Protein AF-A0A4C1XJ12-F1 (afdb_monomer)

Organism: Eumeta variegata (NCBI:txid151549)

Radius of gyration: 29.03 Å; Cα contacts (8 Å, |Δi|>4): 229; chains: 1; bounding box: 66×70×77 Å

Secondary structure (DSSP, 8-state):
-----S--S-SSS-PPPS---SHHHHHHHHHHHHHHHHHHHHHH-----------PPPHHHHHHHHHHHHHHHHHHHS--HHHHHHHHHHHHHHHHHHHHHHHHHHHHHHHH--S-HHHHHHHHHHHHSS---PPPPPB-TTSPBP-SHHHHHHHHHHHHHHHHSS---SS----EEEEE---TT--TT-GGGEEEEE---HHHHHHHHHHHHHHHHHHHHTT-S-TT--TT-TT--HHHHHHHHHHHHHHHHHTTPPP-------TTTTSS-TTS-GGG------SPPPPP-SEEEETTEEEETTS--HHHHHHHHHHHHHHHHHHHHHHSTT----HHHHHHHIIIIIIHHHHTTTTGGGGS-HHHHHHHHHHHHHHHHHHHT--TTS-HHHHHHHTT--

InterPro domains:
  IPR000477 Reverse transcriptase domain [PF00078] (184-272)
  IPR052560 RNA-directed DNA polymerase, mobile element [PTHR36688] (193-272)

Nearest PDB structures (foldseek):
  8uw3-assembly1_A  TM=4.484E-01  e=1.052E-01  Homo sapiens

Solvent-accessible surface area (backbone atoms only — not comparable to full-atom values): 24820 Å² total; per-residue (Å²): 138,81,79,80,91,61,78,70,98,74,80,84,89,77,82,77,70,94,71,78,89,50,72,68,52,50,53,49,50,52,49,53,52,50,52,50,50,52,52,52,46,65,73,66,57,73,83,73,75,92,66,86,66,81,83,72,79,55,68,70,58,52,49,42,50,52,52,30,52,51,34,47,54,50,25,70,78,42,88,43,72,69,38,52,51,52,30,52,52,35,52,50,51,44,52,52,51,55,48,48,55,51,29,49,56,52,37,54,55,60,66,71,51,60,92,54,68,67,64,58,48,50,54,52,47,58,58,70,43,98,59,88,73,77,75,76,68,57,60,38,98,84,72,46,71,43,85,50,75,64,50,44,49,50,48,50,47,56,54,47,49,62,66,65,68,56,79,81,71,97,65,90,84,62,65,61,49,80,40,72,60,98,62,92,88,64,69,88,88,46,77,89,51,52,40,74,40,67,70,68,52,77,66,50,51,50,52,53,53,55,53,50,50,57,52,47,53,53,39,63,74,69,60,76,61,62,92,84,62,48,80,96,38,86,101,46,52,68,44,58,56,54,26,54,55,51,52,53,49,50,51,29,56,76,71,72,48,88,82,84,86,84,87,86,81,69,85,59,74,88,78,61,73,87,83,64,55,83,83,72,70,65,82,67,68,77,89,54,82,78,84,87,70,62,63,48,75,56,89,90,41,42,48,37,81,79,48,53,34,61,71,35,51,51,52,45,48,53,53,41,52,50,41,44,65,68,42,38,55,60,39,35,68,89,29,89,55,53,64,68,59,46,49,51,54,40,49,69,61,44,45,51,59,65,55,58,52,47,75,48,46,75,68,35,49,66,76,64,54,47,59,55,51,51,53,51,51,55,46,53,35,37,59,67,62,52,58,88,86,58,55,65,71,54,54,40,55,79,68,61,67,122

pLDDT: mean 72.72, std 16.87, range [24.06, 94.88]

Sequence (402 aa):
MIRKIVPPLCDHGNSIPEDINTTDEIDSVIGILTNHVKKVVAKNVLKVPASSKHRKLPADVLELVRAKNAALRRASAYPRVLYRSRVQALQHQVRIRIQEVRNENWSDLMEEITPTHKAFWKVTKTLKSEGYVPIPPLKKPNNTTAIDDAEIAECIADNIETQCSHACPAASHFTHTPYRGRGIHKPRDLLAGYRPISLLSGLGKLYEKILKSHLSDHLFGKGHIINQQLGFRPAHSYPQEALRLVEYIAEGFKTKQKTVAIFFDVTKAFDRDSTLSPLLYSARTNNSEIPQQFKYKYLKVTLDRNLHFKDHIERVRKTVLFYRGRSGAMLHRKSKLSLHKKRTIYQMCIRCAITYASPVFAHAVPKALNSLQVIQNKFCRLVTDAHWCVRNSVLHRDLEYR

Mean predicted aligned error: 16.68 Å

Structure (mmCIF, N/CA/C/O backbone):
data_AF-A0A4C1XJ12-F1
#
_entry.id   AF-A0A4C1XJ12-F1
#
loop_
_atom_site.group_PDB
_atom_site.id
_atom_site.type_symbol
_atom_site.label_atom_id
_atom_site.label_alt_id
_atom_site.label_comp_id
_atom_site.label_asym_id
_atom_site.label_entity_id
_atom_site.label_seq_id
_atom_site.pdbx_PDB_ins_code
_atom_site.Cartn_x
_atom_site.Cartn_y
_atom_site.Cartn_z
_atom_site.occupancy
_atom_site.B_iso_or_equiv
_atom_site.auth_seq_id
_atom_site.auth_comp_id
_atom_site.auth_asym_id
_atom_site.auth_atom_id
_atom_site.pdbx_PDB_model_num
ATOM 1 N N . MET A 1 1 ? -6.719 -25.909 5.444 1.00 29.41 1 MET A N 1
ATOM 2 C CA . MET A 1 1 ? -5.995 -27.191 5.581 1.00 29.41 1 MET A CA 1
ATOM 3 C C . MET A 1 1 ? -4.490 -26.909 5.669 1.00 29.41 1 MET A C 1
ATOM 5 O O . MET A 1 1 ? -3.778 -26.978 4.678 1.00 29.41 1 MET A O 1
ATOM 9 N N . ILE A 1 2 ? -4.007 -26.458 6.832 1.00 25.69 2 ILE A N 1
ATOM 10 C CA . ILE A 1 2 ? -2.579 -26.170 7.053 1.00 25.69 2 ILE A CA 1
ATOM 11 C C . ILE A 1 2 ? -1.972 -27.457 7.606 1.00 25.69 2 ILE A C 1
ATOM 13 O O . ILE A 1 2 ? -2.242 -27.819 8.748 1.00 25.69 2 ILE A O 1
ATOM 17 N N . ARG A 1 3 ? -1.225 -28.189 6.772 1.00 24.06 3 ARG A N 1
ATOM 18 C CA . ARG A 1 3 ? -0.485 -29.378 7.211 1.00 24.06 3 ARG A CA 1
ATOM 19 C C . ARG A 1 3 ? 0.461 -28.968 8.347 1.00 24.06 3 ARG A C 1
ATOM 21 O O . ARG A 1 3 ? 1.191 -27.988 8.208 1.00 24.06 3 ARG A O 1
ATOM 28 N N . LYS A 1 4 ? 0.409 -29.696 9.468 1.00 28.23 4 LYS A N 1
ATOM 29 C CA . LYS A 1 4 ? 1.355 -29.615 10.591 1.00 28.23 4 LYS A CA 1
ATOM 30 C C . LYS A 1 4 ? 2.788 -29.680 10.032 1.00 28.23 4 LYS A C 1
ATOM 32 O O . LYS A 1 4 ? 3.218 -30.738 9.598 1.00 28.23 4 LYS A O 1
ATOM 37 N N . ILE A 1 5 ? 3.520 -28.562 10.022 1.00 31.28 5 ILE A N 1
ATOM 38 C CA . ILE A 1 5 ? 4.980 -28.538 9.789 1.00 31.28 5 ILE A CA 1
ATOM 39 C C . ILE A 1 5 ? 5.673 -28.501 11.154 1.00 31.28 5 ILE A C 1
ATOM 41 O O . ILE A 1 5 ? 6.448 -27.605 11.469 1.00 31.28 5 ILE A O 1
ATOM 45 N N . VAL A 1 6 ? 5.310 -29.445 12.010 1.00 34.72 6 VAL A N 1
ATOM 46 C CA . VAL A 1 6 ? 6.133 -29.829 13.150 1.00 34.72 6 VAL A CA 1
ATOM 47 C C . VAL A 1 6 ? 6.240 -31.337 12.986 1.00 34.72 6 VAL A C 1
ATOM 49 O O . VAL A 1 6 ? 5.219 -32.005 13.160 1.00 34.72 6 VAL A O 1
ATOM 52 N N . PRO A 1 7 ? 7.383 -31.876 12.522 1.00 36.22 7 PRO A N 1
ATOM 53 C CA . PRO A 1 7 ? 7.587 -33.307 12.644 1.00 36.22 7 PRO A CA 1
ATOM 54 C C . PRO A 1 7 ? 7.455 -33.652 14.134 1.00 36.22 7 PRO A C 1
ATOM 56 O O . PRO A 1 7 ? 7.930 -32.868 14.965 1.00 36.22 7 PRO A O 1
ATOM 59 N N . PRO A 1 8 ? 6.758 -34.741 14.497 1.00 40.03 8 PRO A N 1
ATOM 60 C CA . PRO A 1 8 ? 6.770 -35.209 15.874 1.00 40.03 8 PRO A CA 1
ATOM 61 C C . PRO A 1 8 ? 8.229 -35.367 16.318 1.00 40.03 8 PRO A C 1
ATOM 63 O O . PRO A 1 8 ? 9.088 -35.766 15.533 1.00 40.03 8 PRO A O 1
ATOM 66 N N . LEU A 1 9 ? 8.518 -35.024 17.575 1.00 45.34 9 LEU A N 1
ATOM 67 C CA . LEU A 1 9 ? 9.852 -35.168 18.173 1.00 45.34 9 LEU A CA 1
ATOM 68 C C . LEU A 1 9 ? 10.360 -36.625 18.169 1.00 45.34 9 LEU A C 1
ATOM 70 O O . LEU A 1 9 ? 11.531 -36.853 18.452 1.00 45.34 9 LEU A O 1
ATOM 74 N N . CYS A 1 10 ? 9.514 -37.587 17.795 1.00 44.03 10 CYS A N 1
ATOM 75 C CA . CYS A 1 10 ? 9.788 -39.011 17.861 1.00 44.03 10 CYS A CA 1
ATOM 76 C C . CYS A 1 10 ? 9.482 -39.689 16.517 1.00 44.03 10 CYS A C 1
ATOM 78 O O . CYS A 1 10 ? 8.490 -40.400 16.398 1.00 44.03 10 CYS A O 1
ATOM 80 N N . ASP A 1 11 ? 10.342 -39.492 15.517 1.00 41.62 11 ASP A N 1
ATOM 81 C CA . ASP A 1 11 ? 10.474 -40.465 14.429 1.00 41.62 11 ASP A CA 1
ATOM 82 C C . ASP A 1 11 ? 11.727 -41.308 14.714 1.00 41.62 11 ASP A C 1
ATOM 84 O O . ASP A 1 11 ? 12.856 -40.886 14.465 1.00 41.62 11 ASP A O 1
ATOM 88 N N . HIS A 1 12 ? 11.462 -42.492 15.274 1.00 42.06 12 HIS A N 1
ATOM 89 C CA . HIS A 1 12 ? 12.326 -43.672 15.398 1.00 42.06 12 HIS A CA 1
ATOM 90 C C . HIS A 1 12 ? 13.569 -43.565 16.308 1.00 42.06 12 HIS A C 1
ATOM 92 O O . HIS A 1 12 ? 14.636 -43.125 15.889 1.00 42.06 12 HIS A O 1
ATOM 98 N N . GLY A 1 13 ? 13.447 -44.099 17.534 1.00 44.94 13 GLY A N 1
ATOM 99 C CA . GLY A 1 13 ? 14.557 -44.787 18.213 1.00 44.94 13 GLY A CA 1
ATOM 100 C C . GLY A 1 13 ? 14.875 -44.385 19.653 1.00 44.94 13 GLY A C 1
ATOM 101 O O . GLY A 1 13 ? 15.270 -45.254 20.417 1.00 44.94 13 GLY A O 1
ATOM 102 N N . ASN A 1 14 ? 14.674 -43.126 20.055 1.00 48.03 14 ASN A N 1
ATOM 103 C CA . ASN A 1 14 ? 15.129 -42.659 21.372 1.00 48.03 14 ASN A CA 1
ATOM 104 C C . ASN A 1 14 ? 13.951 -42.123 22.194 1.00 48.03 14 ASN A C 1
ATOM 106 O O . ASN A 1 14 ? 13.512 -40.989 22.002 1.00 48.03 14 ASN A O 1
ATOM 110 N N . SER A 1 15 ? 13.425 -42.959 23.089 1.00 54.31 15 SER A N 1
ATOM 111 C CA . SER A 1 15 ? 12.464 -42.574 24.123 1.00 54.31 15 SER A CA 1
ATOM 112 C C . SER A 1 15 ? 13.117 -41.584 25.089 1.00 54.31 15 SER A C 1
ATOM 114 O O . SER A 1 15 ? 14.119 -41.912 25.722 1.00 54.31 15 SER A O 1
ATOM 116 N N . ILE A 1 16 ? 12.561 -40.376 25.194 1.00 57.34 16 ILE A N 1
ATOM 117 C CA . ILE A 1 16 ? 12.863 -39.469 26.306 1.00 57.34 16 ILE A CA 1
ATOM 118 C C . ILE A 1 16 ? 12.255 -40.121 27.561 1.00 57.34 16 ILE A C 1
ATOM 120 O O . ILE A 1 16 ? 11.071 -40.462 27.504 1.00 57.34 16 ILE A O 1
ATOM 124 N N . PRO A 1 17 ? 13.019 -40.344 28.643 1.00 58.31 17 PRO A N 1
ATOM 125 C CA . PRO A 1 17 ? 12.471 -40.866 29.895 1.00 58.31 17 PRO A CA 1
ATOM 126 C C . PRO A 1 17 ? 11.354 -39.951 30.422 1.00 58.31 17 PRO A C 1
ATOM 128 O O . PRO A 1 17 ? 11.497 -38.729 30.368 1.00 58.31 17 PRO A O 1
ATOM 131 N N . GLU A 1 18 ? 10.239 -40.522 30.892 1.00 57.59 18 GLU A N 1
ATOM 132 C CA . GLU A 1 18 ? 9.111 -39.747 31.448 1.00 57.59 18 GLU A CA 1
ATOM 133 C C . GLU A 1 18 ? 9.479 -39.051 32.768 1.00 57.59 18 GLU A C 1
ATOM 135 O O . GLU A 1 18 ? 8.991 -37.951 33.023 1.00 57.59 18 GLU A O 1
ATOM 140 N N . ASP A 1 19 ? 10.415 -39.632 33.524 1.00 58.88 19 ASP A N 1
ATOM 141 C CA . ASP A 1 19 ? 10.997 -39.062 34.736 1.00 58.88 19 ASP A CA 1
ATOM 142 C C . ASP A 1 19 ? 12.508 -38.882 34.553 1.00 58.88 19 ASP A C 1
ATOM 144 O O . ASP A 1 19 ? 13.217 -39.819 34.190 1.00 58.88 19 ASP A O 1
ATOM 148 N N . ILE A 1 20 ? 12.999 -37.664 34.796 1.00 66.25 20 ILE A N 1
ATOM 149 C CA . ILE A 1 20 ? 14.421 -37.311 34.740 1.00 66.25 20 ILE A CA 1
ATOM 150 C C . ILE A 1 20 ? 14.857 -37.025 36.174 1.00 66.25 20 ILE A C 1
ATOM 152 O O . ILE A 1 20 ? 14.588 -35.944 36.699 1.00 66.25 20 ILE A O 1
ATOM 156 N N . ASN A 1 21 ? 15.498 -38.000 36.816 1.00 74.12 21 ASN A N 1
ATOM 157 C CA . ASN A 1 21 ? 15.845 -37.920 38.241 1.00 74.12 21 ASN A CA 1
ATOM 158 C C . ASN A 1 21 ? 17.355 -37.824 38.484 1.00 74.12 21 ASN A C 1
ATOM 160 O O . ASN A 1 21 ? 17.780 -37.591 39.615 1.00 74.12 21 ASN A O 1
ATOM 164 N N . THR A 1 22 ? 18.169 -37.977 37.437 1.00 79.25 22 THR A N 1
ATOM 165 C CA . THR A 1 22 ? 19.632 -37.937 37.533 1.00 79.25 22 THR A CA 1
ATOM 166 C C . THR A 1 22 ? 20.246 -36.909 36.587 1.00 79.25 22 THR A C 1
ATOM 168 O O . THR A 1 22 ? 19.724 -36.619 35.510 1.00 79.25 22 THR A O 1
ATOM 171 N N . THR A 1 23 ? 21.383 -36.342 36.992 1.00 77.00 23 THR A N 1
ATOM 172 C CA . THR A 1 23 ? 22.115 -35.337 36.206 1.00 77.00 23 THR A CA 1
ATOM 173 C C . THR A 1 23 ? 22.561 -35.887 34.846 1.00 77.00 23 THR A C 1
ATOM 175 O O . THR A 1 23 ? 22.497 -35.177 33.846 1.00 77.00 23 THR A O 1
ATOM 178 N N . ASP A 1 24 ? 22.906 -37.175 34.779 1.00 74.50 24 ASP A N 1
ATOM 179 C CA . ASP A 1 24 ? 23.343 -37.839 33.545 1.00 74.50 24 ASP A CA 1
ATOM 180 C C . ASP A 1 24 ? 22.205 -37.974 32.513 1.00 74.50 24 ASP A C 1
ATOM 182 O O . ASP A 1 24 ? 22.418 -37.848 31.302 1.00 74.50 24 ASP A O 1
ATOM 186 N N . GLU A 1 25 ? 20.967 -38.174 32.973 1.00 72.31 25 GLU A N 1
ATOM 187 C CA . GLU A 1 25 ? 19.778 -38.194 32.113 1.00 72.31 25 GLU A CA 1
ATOM 188 C C . GLU A 1 25 ? 19.463 -36.801 31.558 1.00 72.31 25 GLU A C 1
ATOM 190 O O . GLU A 1 25 ? 19.097 -36.676 30.386 1.00 72.31 25 GLU A O 1
ATOM 195 N N . ILE A 1 26 ? 19.664 -35.746 32.360 1.00 74.06 26 ILE A N 1
ATOM 196 C CA . ILE A 1 26 ? 19.527 -34.353 31.911 1.00 74.06 26 ILE A CA 1
ATOM 197 C C . ILE A 1 26 ? 20.513 -34.077 30.773 1.00 74.06 26 ILE A C 1
ATOM 199 O O . ILE A 1 26 ? 20.105 -33.599 29.710 1.00 74.06 26 ILE A O 1
ATOM 203 N N . ASP A 1 27 ? 21.787 -34.424 30.954 1.00 77.25 27 ASP A N 1
ATOM 204 C CA . ASP A 1 27 ? 22.826 -34.194 29.947 1.00 77.25 27 ASP A CA 1
ATOM 205 C C . ASP A 1 27 ? 22.584 -35.011 28.668 1.00 77.25 27 ASP A C 1
ATOM 207 O O . ASP A 1 27 ? 22.754 -34.501 27.553 1.00 77.25 27 ASP A O 1
ATOM 211 N N . SER A 1 28 ? 22.081 -36.242 28.801 1.00 78.19 28 SER A N 1
ATOM 212 C CA . SER A 1 28 ? 21.666 -37.080 27.670 1.00 78.19 28 SER A CA 1
ATOM 213 C C . SER A 1 28 ? 20.516 -36.449 26.873 1.00 78.19 28 SER A C 1
ATOM 215 O O . SER A 1 28 ? 20.589 -36.326 25.643 1.00 78.19 28 SER A O 1
ATOM 217 N N . VAL A 1 29 ? 19.476 -35.955 27.554 1.00 78.31 29 VAL A N 1
ATOM 218 C CA . VAL A 1 29 ? 18.329 -35.286 26.916 1.00 78.31 29 VAL A CA 1
ATOM 219 C C . VAL A 1 29 ? 18.748 -33.966 26.262 1.00 78.31 29 VAL A C 1
ATOM 221 O O . VAL A 1 29 ? 18.334 -33.681 25.131 1.00 78.31 29 VAL A O 1
ATOM 224 N N . ILE A 1 30 ? 19.623 -33.184 26.905 1.00 75.75 30 ILE A N 1
ATOM 225 C CA . ILE A 1 30 ? 20.219 -31.973 26.320 1.00 75.75 30 ILE A CA 1
ATOM 226 C C . ILE A 1 30 ? 21.014 -32.328 25.058 1.00 75.75 30 ILE A C 1
ATOM 228 O O . ILE A 1 30 ? 20.897 -31.633 24.040 1.00 75.75 30 ILE A O 1
ATOM 232 N N . GLY A 1 31 ? 21.773 -33.424 25.075 1.00 76.56 31 GLY A N 1
ATOM 233 C CA . GLY A 1 31 ? 22.510 -33.931 23.920 1.00 76.56 31 GLY A CA 1
ATOM 234 C C . GLY A 1 31 ? 21.593 -34.293 22.748 1.00 76.56 31 GLY A C 1
ATOM 235 O O . GLY A 1 31 ? 21.813 -33.841 21.617 1.00 76.56 31 GLY A O 1
ATOM 236 N N . ILE A 1 32 ? 20.517 -35.041 23.014 1.00 78.12 32 ILE A N 1
ATOM 237 C CA . ILE A 1 32 ? 19.511 -35.430 22.012 1.00 78.12 32 ILE A CA 1
ATOM 238 C C . ILE A 1 32 ? 18.849 -34.190 21.402 1.00 78.12 32 ILE A C 1
ATOM 240 O O . ILE A 1 32 ? 18.789 -34.054 20.173 1.00 78.12 32 ILE A O 1
ATOM 244 N N . LEU A 1 33 ? 18.409 -33.250 22.243 1.00 76.00 33 LEU A N 1
ATOM 245 C CA . LEU A 1 33 ? 17.796 -31.999 21.802 1.00 76.00 33 LEU A CA 1
ATOM 246 C C . LEU A 1 33 ? 18.766 -31.176 20.945 1.00 76.00 33 LEU A C 1
ATOM 248 O O . LEU A 1 33 ? 18.399 -30.704 19.866 1.00 76.00 33 LEU A O 1
ATOM 252 N N . THR A 1 34 ? 20.019 -31.046 21.380 1.00 74.81 34 THR A N 1
ATOM 253 C CA . THR A 1 34 ? 21.063 -30.296 20.669 1.00 74.81 34 THR A CA 1
ATOM 254 C C . THR A 1 34 ? 21.330 -30.888 19.287 1.00 74.81 34 THR A C 1
ATOM 256 O O . THR A 1 34 ? 21.394 -30.155 18.295 1.00 74.81 34 THR A O 1
ATOM 259 N N . ASN A 1 35 ? 21.428 -32.213 19.185 1.00 76.44 35 ASN A N 1
ATOM 260 C CA . ASN A 1 35 ? 21.644 -32.904 17.916 1.00 76.44 35 ASN A CA 1
ATOM 261 C C . ASN A 1 35 ? 20.439 -32.781 16.979 1.00 76.44 35 ASN A C 1
ATOM 263 O O . ASN A 1 35 ? 20.608 -32.547 15.777 1.00 76.44 35 ASN A O 1
ATOM 267 N N . HIS A 1 36 ? 19.221 -32.850 17.520 1.00 76.12 36 HIS A N 1
ATOM 268 C CA . HIS A 1 36 ? 18.008 -32.615 16.747 1.00 76.12 36 HIS A CA 1
ATOM 269 C C . HIS A 1 36 ? 17.969 -31.184 16.190 1.00 76.12 36 HIS A C 1
ATOM 271 O O . HIS A 1 36 ? 17.754 -30.990 14.991 1.00 76.12 36 HIS A O 1
ATOM 277 N N . VAL A 1 37 ? 18.261 -30.178 17.020 1.00 70.38 37 VAL A N 1
ATOM 278 C CA . VAL A 1 37 ? 18.330 -28.772 16.596 1.00 70.38 37 VAL A CA 1
ATOM 279 C C . VAL A 1 37 ? 19.391 -28.579 15.513 1.00 70.38 37 VAL A C 1
ATOM 281 O O . VAL A 1 37 ? 19.085 -27.987 14.478 1.00 70.38 37 VAL A O 1
ATOM 284 N N . LYS A 1 38 ? 20.601 -29.130 15.677 1.00 74.31 38 LYS A N 1
ATOM 285 C CA . LYS A 1 38 ? 21.663 -29.068 14.655 1.00 74.31 38 LYS A CA 1
ATOM 286 C C . LYS A 1 38 ? 21.210 -29.676 13.322 1.00 74.31 38 LYS A C 1
ATOM 288 O O . LYS A 1 38 ? 21.398 -29.057 12.274 1.00 74.31 38 LYS A O 1
ATOM 293 N N . LYS A 1 39 ? 20.544 -30.836 13.349 1.00 75.94 39 LYS A N 1
ATOM 294 C CA . LYS A 1 39 ? 20.009 -31.512 12.152 1.00 75.94 39 LYS A CA 1
ATOM 295 C C . LYS A 1 39 ? 18.913 -30.689 11.466 1.00 75.94 39 LYS A C 1
ATOM 297 O O . LYS A 1 39 ? 18.911 -30.552 10.242 1.00 75.94 39 LYS A O 1
ATOM 302 N N . VAL A 1 40 ? 17.999 -30.105 12.242 1.00 69.62 40 VAL A N 1
ATOM 30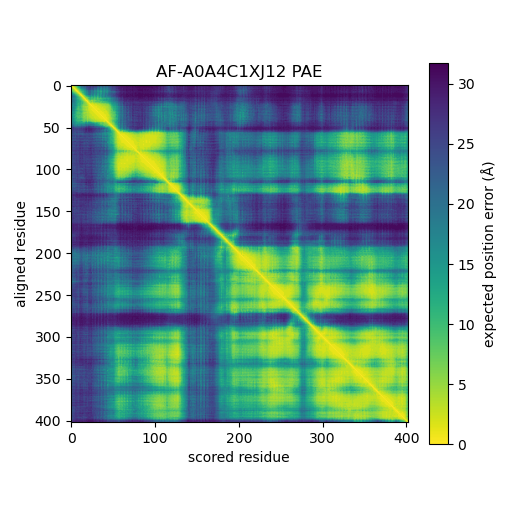3 C CA . VAL A 1 40 ? 16.929 -29.234 11.731 1.00 69.62 40 VAL A CA 1
ATOM 304 C C . VAL A 1 40 ? 17.507 -27.948 11.143 1.00 69.62 40 VAL A C 1
ATOM 306 O O . VAL A 1 40 ? 17.073 -27.537 10.068 1.00 69.62 40 VAL A O 1
ATOM 309 N N . VAL A 1 41 ? 18.499 -27.328 11.786 1.00 67.38 41 VAL A N 1
ATOM 310 C CA . VAL A 1 41 ? 19.188 -26.144 11.256 1.00 67.38 41 VAL A CA 1
ATOM 311 C C . VAL A 1 41 ? 19.878 -26.491 9.940 1.00 67.38 41 VAL A C 1
ATOM 313 O O . VAL A 1 41 ? 19.591 -25.845 8.940 1.00 67.38 41 VAL A O 1
ATOM 316 N N . ALA A 1 42 ? 20.673 -27.561 9.877 1.00 71.19 42 ALA A N 1
ATOM 317 C CA . ALA A 1 42 ? 21.340 -27.980 8.642 1.00 71.19 42 ALA A CA 1
ATOM 318 C C . ALA A 1 42 ? 20.354 -28.249 7.486 1.00 71.19 42 ALA A C 1
ATOM 320 O O . ALA A 1 42 ? 20.620 -27.870 6.347 1.00 71.19 42 ALA A O 1
ATOM 321 N N . LYS A 1 43 ? 19.183 -28.836 7.775 1.00 71.50 43 LYS A N 1
ATOM 322 C CA . LYS A 1 43 ? 18.126 -29.086 6.778 1.00 71.50 43 LYS A CA 1
ATOM 323 C C . LYS A 1 43 ? 17.404 -27.810 6.318 1.00 71.50 43 LYS A C 1
ATOM 325 O O . LYS A 1 43 ? 16.905 -27.767 5.197 1.00 71.50 43 LYS A O 1
ATOM 330 N N . ASN A 1 44 ? 17.310 -26.791 7.176 1.00 58.53 44 ASN A N 1
ATOM 331 C CA . ASN A 1 44 ? 16.549 -25.560 6.918 1.00 58.53 44 ASN A CA 1
ATOM 332 C C . ASN A 1 44 ? 17.417 -24.340 6.569 1.00 58.53 44 ASN A C 1
ATOM 334 O O . ASN A 1 44 ? 16.878 -23.298 6.184 1.00 58.53 44 ASN A O 1
ATOM 338 N N . VAL A 1 45 ? 18.743 -24.441 6.684 1.00 55.47 45 VAL A N 1
ATOM 339 C CA . VAL A 1 45 ? 19.673 -23.432 6.175 1.00 55.47 45 VAL A CA 1
ATOM 340 C C . VAL A 1 45 ? 19.603 -23.465 4.651 1.00 55.47 45 VAL A C 1
ATOM 342 O O . VAL A 1 45 ? 20.051 -24.396 3.987 1.00 55.47 45 VAL A O 1
ATOM 345 N N . LEU A 1 46 ? 18.999 -22.424 4.084 1.00 49.69 46 LEU A N 1
ATOM 346 C CA . LEU A 1 46 ? 19.002 -22.197 2.646 1.00 49.69 46 LEU A CA 1
ATOM 347 C C . LEU A 1 46 ? 20.450 -21.965 2.200 1.00 49.69 46 LEU A C 1
ATOM 349 O O . LEU A 1 46 ? 21.077 -21.010 2.659 1.00 49.69 46 LEU A O 1
ATOM 353 N N . LYS A 1 47 ? 20.959 -22.780 1.266 1.00 51.22 47 LYS A N 1
ATOM 354 C CA . LYS A 1 47 ? 22.141 -22.405 0.479 1.00 51.22 47 LYS A CA 1
ATOM 355 C C . LYS A 1 47 ? 21.791 -21.117 -0.259 1.00 51.22 47 LYS A C 1
ATOM 357 O O . LYS A 1 47 ? 21.000 -21.135 -1.200 1.00 51.22 47 LYS A O 1
ATOM 362 N N . VAL A 1 48 ? 22.318 -19.993 0.215 1.00 43.19 48 VAL A N 1
ATOM 363 C CA . VAL A 1 48 ? 22.202 -18.715 -0.483 1.00 43.19 48 VAL A CA 1
ATOM 364 C C . VAL A 1 48 ? 23.050 -18.852 -1.745 1.00 43.19 48 VAL A C 1
ATOM 366 O O . VAL A 1 48 ? 24.256 -19.066 -1.620 1.00 43.19 48 VAL A O 1
ATOM 369 N N . PRO A 1 49 ? 22.464 -18.782 -2.953 1.00 43.94 49 PRO A N 1
ATOM 370 C CA . PRO A 1 49 ? 23.261 -18.778 -4.165 1.00 43.94 49 PRO A CA 1
ATOM 371 C C . PRO A 1 49 ? 24.213 -17.592 -4.089 1.00 43.94 49 PRO A C 1
ATOM 373 O O . PRO A 1 49 ? 23.784 -16.469 -3.805 1.00 43.94 49 PRO A O 1
ATOM 376 N N . ALA A 1 50 ? 25.495 -17.836 -4.340 1.00 43.03 50 ALA A N 1
ATOM 377 C CA . ALA A 1 50 ? 26.487 -16.792 -4.527 1.00 43.03 50 ALA A CA 1
ATOM 378 C C . ALA A 1 50 ? 26.192 -16.046 -5.839 1.00 43.03 50 ALA A C 1
ATOM 380 O O . ALA A 1 50 ? 26.894 -16.181 -6.832 1.00 43.03 50 ALA A O 1
ATOM 381 N N . SER A 1 51 ? 25.114 -15.268 -5.864 1.00 41.50 51 SER A N 1
ATOM 382 C CA . SER A 1 51 ? 24.838 -14.298 -6.911 1.00 41.50 51 SER A CA 1
ATOM 383 C C . SER A 1 51 ? 24.705 -12.921 -6.271 1.00 41.50 51 SER A C 1
ATOM 385 O O . SER A 1 51 ? 23.646 -12.292 -6.283 1.00 41.50 51 SER A O 1
ATOM 387 N N . SER A 1 52 ? 25.811 -12.415 -5.723 1.00 45.00 52 SER A N 1
ATOM 388 C CA . SER A 1 52 ? 26.063 -10.996 -5.943 1.00 45.00 52 SER A CA 1
ATOM 389 C C . SER A 1 52 ? 26.308 -10.872 -7.449 1.00 45.00 52 SER A C 1
ATOM 391 O O . SER A 1 52 ? 27.042 -11.646 -8.057 1.00 45.00 52 SER A O 1
ATOM 393 N N . LYS A 1 53 ? 25.589 -10.016 -8.150 1.00 44.97 53 LYS A N 1
ATOM 394 C CA . LYS A 1 53 ? 26.100 -8.700 -8.516 1.00 44.97 53 LYS A CA 1
ATOM 395 C C . LYS A 1 53 ? 24.976 -8.037 -9.297 1.00 44.97 53 LYS A C 1
ATOM 397 O O . LYS A 1 53 ? 24.318 -8.690 -10.103 1.00 44.97 53 LYS A O 1
ATOM 402 N N . HIS A 1 54 ? 24.745 -6.757 -9.034 1.00 46.25 54 HIS A N 1
ATOM 403 C CA . HIS A 1 54 ? 23.882 -5.874 -9.815 1.00 46.25 54 HIS A CA 1
ATOM 404 C C . HIS A 1 54 ? 23.827 -6.297 -11.293 1.00 46.25 54 HIS A C 1
ATOM 406 O O . HIS A 1 54 ? 24.878 -6.354 -11.935 1.00 46.25 54 HIS A O 1
ATOM 412 N N . ARG A 1 55 ? 22.634 -6.624 -11.820 1.00 57.69 55 ARG A N 1
ATOM 413 C CA . ARG A 1 55 ? 22.462 -6.950 -13.248 1.00 57.69 55 ARG A CA 1
ATOM 414 C C . ARG A 1 55 ? 23.110 -5.819 -14.060 1.00 57.69 55 ARG A C 1
ATOM 416 O O . ARG A 1 55 ? 22.659 -4.674 -13.980 1.00 57.69 55 ARG A O 1
ATOM 423 N N . LYS A 1 56 ? 24.212 -6.117 -14.760 1.00 69.44 56 LYS A N 1
ATOM 424 C CA . LYS A 1 56 ? 24.917 -5.145 -15.607 1.00 69.44 56 LYS A CA 1
ATOM 425 C C . LYS A 1 56 ? 23.962 -4.690 -16.712 1.00 69.44 56 LYS A C 1
ATOM 427 O O . LYS A 1 56 ? 23.150 -5.481 -17.187 1.00 69.44 56 LYS A O 1
ATOM 432 N N . LEU A 1 57 ? 24.034 -3.413 -17.094 1.00 78.94 57 LEU A N 1
ATOM 433 C CA . LEU A 1 57 ? 23.238 -2.913 -18.214 1.00 78.94 57 LEU A CA 1
ATOM 434 C C . LEU A 1 57 ? 23.600 -3.697 -19.490 1.00 78.94 57 LEU A C 1
ATOM 436 O O . LEU A 1 57 ? 24.791 -3.914 -19.725 1.00 78.94 57 LEU A O 1
ATOM 440 N N . PRO A 1 58 ? 22.605 -4.094 -20.300 1.00 86.69 58 PRO A N 1
ATOM 441 C CA . PRO A 1 58 ? 22.831 -4.724 -21.597 1.00 86.69 58 PRO A CA 1
ATOM 442 C C . PRO A 1 58 ? 23.752 -3.902 -22.515 1.00 86.69 58 PRO A C 1
ATOM 444 O O . PRO A 1 58 ? 23.791 -2.669 -22.433 1.00 86.69 58 PRO A O 1
ATOM 447 N N . ALA A 1 59 ? 24.516 -4.590 -23.369 1.00 86.50 59 ALA A N 1
ATOM 448 C CA . ALA A 1 59 ? 25.542 -3.977 -24.218 1.00 86.50 59 ALA A CA 1
ATOM 449 C C . ALA A 1 59 ? 24.962 -2.929 -25.187 1.00 86.50 59 ALA A C 1
ATOM 451 O O . ALA A 1 59 ? 25.511 -1.837 -25.317 1.00 86.50 59 ALA A O 1
ATOM 452 N N . ASP A 1 60 ? 23.797 -3.210 -25.761 1.00 89.94 60 ASP A N 1
ATOM 453 C CA . ASP A 1 60 ? 23.023 -2.305 -26.616 1.00 89.94 60 ASP A CA 1
ATOM 454 C C . ASP A 1 60 ? 22.620 -1.000 -25.896 1.00 89.94 60 ASP A C 1
ATOM 456 O O . ASP A 1 60 ? 22.707 0.092 -26.462 1.00 89.94 60 ASP A O 1
ATOM 460 N N . VAL A 1 61 ? 22.246 -1.064 -24.611 1.00 89.31 61 VAL A N 1
ATOM 461 C CA . VAL A 1 61 ? 21.982 0.140 -23.802 1.00 89.31 61 VAL A CA 1
ATOM 462 C C . VAL A 1 61 ? 23.257 0.950 -23.597 1.00 89.31 61 VAL A C 1
ATOM 464 O O . VAL A 1 61 ? 23.221 2.181 -23.675 1.00 89.31 61 VAL A O 1
ATOM 467 N N . LEU A 1 62 ? 24.383 0.287 -23.326 1.00 89.00 62 LEU A N 1
ATOM 468 C CA . LEU A 1 62 ? 25.671 0.961 -23.149 1.00 89.00 62 LEU A CA 1
ATOM 469 C C . LEU A 1 62 ? 26.103 1.671 -24.437 1.00 89.00 62 LEU A C 1
ATOM 471 O O . LEU A 1 62 ? 26.566 2.812 -24.372 1.00 89.00 62 LEU A O 1
ATOM 475 N N . GLU A 1 63 ? 25.892 1.055 -25.598 1.00 92.31 63 GLU A N 1
ATOM 476 C CA . GLU A 1 63 ? 26.138 1.672 -26.903 1.00 92.31 63 GLU A CA 1
ATOM 477 C C . GLU A 1 63 ? 25.252 2.897 -27.146 1.00 92.31 63 GLU A C 1
ATOM 479 O O . GLU A 1 63 ? 25.766 3.968 -27.483 1.00 92.31 63 GLU A O 1
ATOM 484 N N . LEU A 1 64 ? 23.948 2.807 -26.870 1.00 92.44 64 LEU A N 1
ATOM 485 C CA . LEU A 1 64 ? 23.036 3.952 -26.968 1.00 92.44 64 LEU A CA 1
ATOM 486 C C . LEU A 1 64 ? 23.434 5.096 -26.022 1.00 92.44 64 LEU A C 1
ATOM 488 O O . LEU A 1 64 ? 23.371 6.272 -26.392 1.00 92.44 64 LEU A O 1
ATOM 492 N N . VAL A 1 65 ? 23.885 4.779 -24.804 1.00 90.31 65 VAL A N 1
ATOM 493 C CA . VAL A 1 65 ? 24.384 5.779 -23.848 1.00 90.31 65 VAL A CA 1
ATOM 494 C C . VAL A 1 65 ? 25.668 6.434 -24.360 1.00 90.31 65 VAL A C 1
ATOM 496 O O . VAL A 1 65 ? 25.789 7.660 -24.271 1.00 90.31 65 VAL A O 1
ATOM 499 N N . ARG A 1 66 ? 26.600 5.664 -24.937 1.00 92.69 66 ARG A N 1
ATOM 500 C CA . ARG A 1 66 ? 27.817 6.197 -25.574 1.00 92.69 66 ARG A CA 1
ATOM 501 C C . ARG A 1 66 ? 27.466 7.124 -26.740 1.00 92.69 66 ARG A C 1
ATOM 503 O O . ARG A 1 66 ? 27.972 8.246 -26.779 1.00 92.69 66 ARG A O 1
ATOM 510 N N . ALA A 1 67 ? 26.555 6.713 -27.623 1.00 91.94 67 ALA A N 1
ATOM 511 C CA . ALA A 1 67 ? 26.087 7.513 -28.754 1.00 91.94 67 ALA A CA 1
ATOM 512 C C . ALA A 1 67 ? 25.413 8.819 -28.299 1.00 91.94 67 ALA A C 1
ATOM 514 O O . ALA A 1 67 ? 25.725 9.898 -28.809 1.00 91.94 67 ALA A O 1
ATOM 515 N N . LYS A 1 68 ? 24.549 8.751 -27.278 1.00 94.88 68 LYS A N 1
ATOM 516 C CA . LYS A 1 68 ? 23.922 9.922 -26.644 1.00 94.88 68 LYS A CA 1
ATOM 517 C C . LYS A 1 68 ? 24.972 10.878 -26.067 1.00 94.88 68 LYS A C 1
ATOM 519 O O . LYS A 1 68 ? 24.889 12.082 -26.294 1.00 94.88 68 LYS A O 1
ATOM 524 N N . ASN A 1 69 ? 25.964 10.364 -25.341 1.00 90.94 69 ASN A N 1
ATOM 525 C CA . ASN A 1 69 ? 27.023 11.182 -24.744 1.00 90.94 69 ASN A CA 1
ATOM 526 C C . ASN A 1 69 ? 27.926 11.823 -25.815 1.00 90.94 69 ASN A C 1
ATOM 528 O O . ASN A 1 69 ? 28.315 12.980 -25.672 1.00 90.94 69 ASN A O 1
ATOM 532 N N . ALA A 1 70 ? 28.210 11.121 -26.916 1.00 92.50 70 ALA A N 1
ATOM 533 C CA . ALA A 1 70 ? 28.925 11.684 -28.062 1.00 92.50 70 ALA A CA 1
ATOM 534 C C . ALA A 1 70 ? 28.125 12.802 -28.755 1.00 92.50 70 ALA A C 1
ATOM 536 O O . ALA A 1 70 ? 28.686 13.842 -29.099 1.00 92.50 70 ALA A O 1
ATOM 537 N N . ALA A 1 71 ? 26.810 12.624 -28.913 1.00 90.69 71 ALA A N 1
ATOM 538 C CA . ALA A 1 71 ? 25.929 13.657 -29.453 1.00 90.69 71 ALA A CA 1
ATOM 539 C C . ALA A 1 71 ? 25.840 14.886 -28.534 1.00 90.69 71 ALA A C 1
ATOM 541 O O . ALA A 1 71 ? 25.852 16.006 -29.034 1.00 90.69 71 ALA A O 1
ATOM 542 N N . LEU A 1 72 ? 25.817 14.692 -27.208 1.00 89.88 72 LEU A N 1
ATOM 543 C CA . LEU A 1 72 ? 25.865 15.784 -26.228 1.00 89.88 72 LEU A CA 1
ATOM 544 C C . LEU A 1 72 ? 27.160 16.595 -26.342 1.00 89.88 72 LEU A C 1
ATOM 546 O O . LEU A 1 72 ? 27.097 17.819 -26.408 1.00 89.88 72 LEU A O 1
ATOM 550 N N . ARG A 1 73 ? 28.320 15.928 -26.450 1.00 91.69 73 ARG A N 1
ATOM 551 C CA . ARG A 1 73 ? 29.609 16.608 -26.675 1.00 91.69 73 ARG A CA 1
ATOM 552 C C . ARG A 1 73 ? 29.598 17.434 -27.962 1.00 91.69 73 ARG A C 1
ATOM 554 O O . ARG A 1 73 ? 29.999 18.591 -27.952 1.00 91.69 73 ARG A O 1
ATOM 561 N N . ARG A 1 74 ? 29.075 16.872 -29.056 1.00 88.25 74 ARG A N 1
ATOM 562 C CA . ARG A 1 74 ? 28.987 17.567 -30.350 1.00 88.25 74 ARG A CA 1
ATOM 563 C C . ARG A 1 74 ? 28.006 18.747 -30.325 1.00 88.25 74 ARG A C 1
ATOM 565 O O . ARG A 1 74 ? 28.307 19.778 -30.909 1.00 88.25 74 ARG A O 1
ATOM 57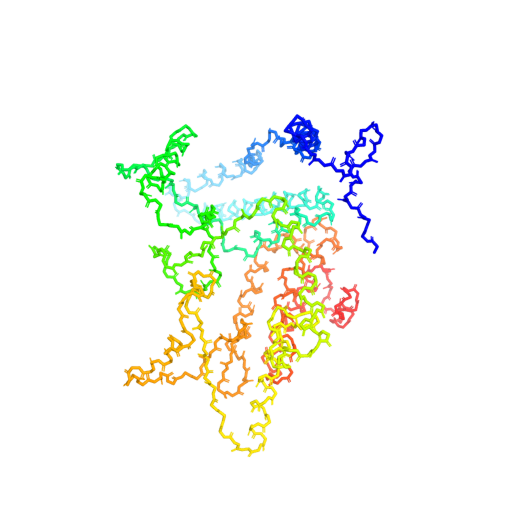2 N N . ALA A 1 75 ? 26.873 18.623 -29.633 1.00 90.19 75 ALA A N 1
ATOM 573 C CA . ALA A 1 75 ? 25.917 19.718 -29.456 1.00 90.19 75 ALA A CA 1
ATOM 574 C C . ALA A 1 75 ? 26.468 20.847 -28.566 1.00 90.19 75 ALA A C 1
ATOM 576 O O . ALA A 1 75 ? 26.137 22.006 -28.788 1.00 90.19 75 ALA A O 1
ATOM 577 N N . SER A 1 76 ? 27.315 20.510 -27.586 1.00 88.69 76 SER A N 1
ATOM 578 C CA . SER A 1 76 ? 28.020 21.489 -26.752 1.00 88.69 76 SER A CA 1
ATOM 579 C C . SER A 1 76 ? 29.099 22.237 -27.533 1.00 88.69 76 SER A C 1
ATOM 581 O O . SER A 1 76 ? 29.236 23.441 -27.362 1.00 88.69 76 SER A O 1
ATOM 583 N N . ALA A 1 77 ? 29.854 21.536 -28.385 1.00 90.00 77 ALA A N 1
ATOM 584 C CA . ALA A 1 77 ? 30.876 22.146 -29.235 1.00 90.00 77 ALA A CA 1
ATOM 585 C C . ALA A 1 77 ? 30.264 23.009 -30.351 1.00 90.00 77 ALA A C 1
ATOM 587 O O . ALA A 1 77 ? 30.824 24.032 -30.729 1.00 90.00 77 ALA A O 1
ATOM 588 N N . TYR A 1 78 ? 29.099 22.604 -30.866 1.00 89.44 78 TYR A N 1
ATOM 589 C CA . TYR A 1 78 ? 28.415 23.288 -31.959 1.00 89.44 78 TYR A CA 1
ATOM 590 C C . TYR A 1 78 ? 26.917 23.432 -31.647 1.00 89.44 78 TYR A C 1
ATOM 592 O O . TYR A 1 78 ? 26.139 22.524 -31.956 1.00 89.44 78 TYR A O 1
ATOM 600 N N . PRO A 1 79 ? 26.477 24.565 -31.073 1.00 83.94 79 PRO A N 1
ATOM 601 C CA . PRO A 1 79 ? 25.074 24.810 -30.717 1.00 83.94 79 PRO A CA 1
ATOM 602 C C . PRO A 1 79 ? 24.121 25.015 -31.919 1.00 83.94 79 PRO A C 1
ATOM 604 O O . PRO A 1 79 ? 23.511 26.067 -32.078 1.00 83.94 79 PRO A O 1
ATOM 607 N N . ARG A 1 80 ? 23.954 24.002 -32.785 1.00 86.44 80 ARG A N 1
ATOM 608 C CA . ARG A 1 80 ? 22.989 24.006 -33.910 1.00 86.44 80 ARG A CA 1
ATOM 609 C C . ARG A 1 80 ? 21.730 23.187 -33.604 1.00 86.44 80 ARG A C 1
ATOM 611 O O . ARG A 1 80 ? 21.779 22.167 -32.912 1.00 86.44 80 ARG A O 1
ATOM 618 N N . VAL A 1 81 ? 20.606 23.573 -34.217 1.00 84.69 81 VAL A N 1
ATOM 619 C CA . VAL A 1 81 ? 19.284 22.920 -34.068 1.00 84.69 81 VAL A CA 1
ATOM 620 C C . VAL A 1 81 ? 19.314 21.429 -34.439 1.00 84.69 81 VAL A C 1
ATOM 622 O O . VAL A 1 81 ? 18.711 20.602 -33.751 1.00 84.69 81 VAL A O 1
ATOM 625 N N . LEU A 1 82 ? 20.075 21.059 -35.473 1.00 89.19 82 LEU A N 1
ATOM 626 C CA . LEU A 1 82 ? 20.239 19.668 -35.911 1.00 89.19 82 LEU A CA 1
ATOM 627 C C . LEU A 1 82 ? 20.844 18.778 -34.810 1.00 89.19 82 LEU A C 1
ATOM 629 O O . LEU A 1 82 ? 20.352 17.681 -34.541 1.00 89.19 82 LEU A O 1
ATOM 633 N N . TYR A 1 83 ? 21.876 19.263 -34.113 1.00 87.94 83 TYR A N 1
ATOM 634 C CA . TYR A 1 83 ? 22.516 18.511 -33.033 1.00 87.94 83 TYR A CA 1
ATOM 635 C C . TYR A 1 83 ? 21.619 18.408 -31.799 1.00 87.94 83 TYR A C 1
ATOM 637 O O . TYR A 1 83 ? 21.564 17.347 -31.177 1.00 87.94 83 TYR A O 1
ATOM 645 N N . ARG A 1 84 ? 20.841 19.456 -31.495 1.00 86.31 84 ARG A N 1
ATOM 646 C CA . ARG A 1 84 ? 19.822 19.417 -30.433 1.00 86.31 84 ARG A CA 1
ATOM 647 C C . ARG A 1 84 ? 18.743 18.369 -30.722 1.00 86.31 84 ARG A C 1
ATOM 649 O O . ARG A 1 84 ? 18.407 17.589 -29.833 1.00 86.31 84 ARG A O 1
ATOM 656 N N . SER A 1 85 ? 18.273 18.291 -31.967 1.00 90.12 85 SER A N 1
ATOM 657 C CA . SER A 1 85 ? 17.292 17.290 -32.415 1.00 90.12 85 SER A CA 1
ATOM 658 C C . SER A 1 85 ? 17.849 15.865 -32.304 1.00 90.12 85 SER A C 1
ATOM 660 O O . SER A 1 85 ? 17.199 14.975 -31.756 1.00 90.12 85 SER A O 1
ATOM 662 N N . ARG A 1 86 ? 19.107 15.655 -32.720 1.00 90.00 86 ARG A N 1
ATOM 663 C CA . ARG A 1 86 ? 19.804 14.364 -32.586 1.00 90.00 86 ARG A CA 1
ATOM 664 C C . ARG A 1 86 ? 19.991 13.941 -31.125 1.00 90.00 86 ARG A C 1
ATOM 666 O O . ARG A 1 86 ? 19.812 12.768 -30.801 1.00 90.00 86 ARG A O 1
ATOM 673 N N . VAL A 1 87 ? 20.316 14.878 -30.232 1.00 90.69 87 VAL A N 1
ATOM 674 C CA . VAL A 1 87 ? 20.398 14.620 -28.785 1.00 90.69 87 VAL A CA 1
ATOM 675 C C . VAL A 1 87 ? 19.038 14.200 -28.231 1.00 90.69 87 VAL A C 1
ATOM 677 O O . VAL A 1 87 ? 18.971 13.209 -27.508 1.00 90.69 87 VAL A O 1
ATOM 680 N N . GLN A 1 88 ? 17.957 14.901 -28.585 1.00 91.69 88 GLN A N 1
ATOM 681 C CA . GLN A 1 88 ? 16.606 14.560 -28.128 1.00 91.69 88 GLN A CA 1
ATOM 682 C C . GLN A 1 88 ? 16.167 13.169 -28.607 1.00 91.69 88 GLN A C 1
ATOM 684 O O . GLN A 1 88 ? 15.642 12.392 -27.807 1.00 91.69 88 GLN A O 1
ATOM 689 N N . ALA A 1 89 ? 16.445 12.820 -29.868 1.00 93.62 89 ALA A N 1
ATOM 690 C CA . ALA A 1 89 ? 16.163 11.495 -30.417 1.00 93.62 89 ALA A CA 1
ATOM 691 C C . ALA A 1 89 ? 16.914 10.385 -29.659 1.00 93.62 89 ALA A C 1
ATOM 693 O O . ALA A 1 89 ? 16.302 9.416 -29.209 1.00 93.62 89 ALA A O 1
ATOM 694 N N . LEU A 1 90 ? 18.221 10.552 -29.424 1.00 93.00 90 LEU A N 1
ATOM 695 C CA . LEU A 1 90 ? 19.029 9.577 -28.679 1.00 93.00 90 LEU A CA 1
ATOM 696 C C . LEU A 1 90 ? 18.637 9.499 -27.197 1.00 93.00 90 LEU A C 1
ATOM 698 O O . LEU A 1 90 ? 18.595 8.415 -26.621 1.00 93.00 90 LEU A O 1
ATOM 702 N N . GLN A 1 91 ? 18.294 10.625 -26.567 1.00 92.56 91 GLN A N 1
ATOM 703 C CA . GLN A 1 91 ? 17.738 10.638 -25.211 1.00 92.56 91 GLN A CA 1
ATOM 704 C C . GLN A 1 91 ? 16.414 9.869 -25.138 1.00 92.56 91 GLN A C 1
ATOM 706 O O . GLN A 1 91 ? 16.175 9.154 -24.163 1.00 92.56 91 GLN A O 1
ATOM 711 N N . HIS A 1 92 ? 15.558 10.003 -26.153 1.00 89.44 92 HIS A N 1
ATOM 712 C CA . HIS A 1 92 ? 14.305 9.265 -26.249 1.00 89.44 92 HIS A CA 1
ATOM 713 C C . HIS A 1 92 ? 14.545 7.758 -26.428 1.00 89.44 92 HIS A C 1
ATOM 715 O O . HIS A 1 92 ? 13.978 6.972 -25.670 1.00 89.44 92 HIS A O 1
ATOM 721 N N . GLN A 1 93 ? 15.440 7.360 -27.337 1.00 92.06 93 GLN A N 1
ATOM 722 C CA . GLN A 1 93 ? 15.811 5.955 -27.557 1.00 92.06 93 GLN A CA 1
ATOM 723 C C . GLN A 1 93 ? 16.403 5.305 -26.301 1.00 92.06 93 GLN A C 1
ATOM 725 O O . GLN A 1 93 ? 15.948 4.240 -25.889 1.00 92.06 93 GLN A O 1
ATOM 730 N N . VAL A 1 94 ? 17.343 5.978 -25.624 1.00 90.81 94 VAL A N 1
ATOM 731 C CA . VAL A 1 94 ? 17.902 5.506 -24.344 1.00 90.81 94 VAL A CA 1
ATOM 732 C C . VAL A 1 94 ? 16.798 5.332 -23.299 1.00 90.81 94 VAL A C 1
ATOM 734 O O . VAL A 1 94 ? 16.773 4.330 -22.586 1.00 90.81 94 VAL A O 1
ATOM 737 N N . ARG A 1 95 ? 15.857 6.281 -23.207 1.00 85.44 95 ARG A N 1
ATOM 738 C CA . ARG A 1 95 ? 14.741 6.210 -22.252 1.00 85.44 95 ARG A CA 1
ATOM 739 C C . ARG A 1 95 ? 13.826 5.017 -22.535 1.00 85.44 95 ARG A C 1
ATOM 741 O O . ARG A 1 95 ? 13.451 4.329 -21.588 1.00 85.44 95 ARG A O 1
ATOM 748 N N . ILE A 1 96 ? 13.485 4.772 -23.802 1.00 85.19 96 ILE A N 1
ATOM 749 C CA . ILE A 1 96 ? 12.680 3.613 -24.215 1.00 85.19 96 ILE A CA 1
ATOM 750 C C . ILE A 1 96 ? 13.408 2.319 -23.862 1.00 85.19 96 ILE A C 1
ATOM 752 O O . ILE A 1 96 ? 12.843 1.485 -23.157 1.00 85.19 96 ILE A O 1
ATOM 756 N N . ARG A 1 97 ? 14.674 2.173 -24.266 1.00 88.00 97 ARG A N 1
ATOM 757 C CA . ARG A 1 97 ? 15.392 0.912 -24.078 1.00 88.00 97 ARG A CA 1
ATOM 758 C C . ARG A 1 97 ? 15.667 0.599 -22.608 1.00 88.00 97 ARG A C 1
ATOM 760 O O . ARG A 1 97 ? 15.458 -0.526 -22.171 1.00 88.00 97 ARG A O 1
ATOM 767 N N . ILE A 1 98 ? 16.035 1.598 -21.798 1.00 83.69 98 ILE A N 1
ATOM 768 C CA . ILE A 1 98 ? 16.143 1.428 -20.336 1.00 83.69 98 ILE A CA 1
ATOM 769 C C . ILE A 1 98 ? 14.804 0.979 -19.743 1.00 83.69 98 ILE A C 1
ATOM 771 O O . ILE A 1 98 ? 14.776 0.157 -18.825 1.00 83.69 98 ILE A O 1
ATOM 775 N N . GLN A 1 99 ? 13.688 1.517 -20.237 1.00 76.94 99 GLN A N 1
ATOM 776 C CA . GLN A 1 99 ? 12.369 1.114 -19.769 1.00 76.94 99 GLN A CA 1
ATOM 777 C C . GLN A 1 99 ? 12.051 -0.341 -20.141 1.00 76.94 99 GLN A C 1
ATOM 779 O O . GLN A 1 99 ? 11.502 -1.058 -19.309 1.00 76.94 99 GLN A O 1
ATOM 784 N N . GLU A 1 100 ? 12.425 -0.792 -21.337 1.00 81.69 100 GLU A N 1
ATOM 785 C CA . GLU A 1 100 ? 12.271 -2.184 -21.777 1.00 81.69 100 GLU A CA 1
ATOM 786 C C . GLU A 1 100 ? 13.122 -3.147 -20.953 1.00 81.69 100 GLU A C 1
ATOM 788 O O . GLU A 1 100 ? 12.575 -4.094 -20.402 1.00 81.69 100 GLU A O 1
ATOM 793 N N . VAL A 1 101 ? 14.409 -2.852 -20.753 1.00 81.62 101 VAL A N 1
ATOM 794 C CA . VAL A 1 101 ? 15.304 -3.672 -19.915 1.00 81.62 101 VAL A CA 1
ATOM 795 C C . VAL A 1 101 ? 14.786 -3.767 -18.481 1.00 81.62 101 VAL A C 1
ATOM 797 O O . VAL A 1 101 ? 14.837 -4.821 -17.849 1.00 81.62 101 VAL A O 1
ATOM 800 N N . ARG A 1 102 ? 14.240 -2.672 -17.939 1.00 75.19 102 ARG A N 1
ATOM 801 C CA . ARG A 1 102 ? 13.566 -2.713 -16.635 1.00 75.19 102 ARG A CA 1
ATOM 802 C C . ARG A 1 102 ? 12.347 -3.631 -16.674 1.00 75.19 102 ARG A C 1
ATOM 804 O O . ARG A 1 102 ? 12.159 -4.381 -15.725 1.00 75.19 102 ARG A O 1
ATOM 811 N N . ASN A 1 103 ? 11.525 -3.563 -17.720 1.00 74.06 103 ASN A N 1
ATOM 812 C CA . ASN A 1 103 ? 10.339 -4.410 -17.858 1.00 74.06 103 ASN A CA 1
ATOM 813 C C . ASN A 1 103 ? 10.705 -5.895 -17.972 1.00 74.06 103 ASN A C 1
ATOM 815 O O . ASN A 1 103 ? 10.044 -6.703 -17.332 1.00 74.06 103 ASN A O 1
ATOM 819 N N . GLU A 1 104 ? 11.742 -6.232 -18.739 1.00 76.56 104 GLU A N 1
ATOM 820 C CA . GLU A 1 104 ? 12.279 -7.593 -18.874 1.00 76.56 104 GLU A CA 1
ATOM 821 C C . GLU A 1 104 ? 12.760 -8.103 -17.519 1.00 76.56 104 GLU A C 1
ATOM 823 O O . GLU A 1 104 ? 12.223 -9.083 -17.018 1.00 76.56 104 GLU A O 1
ATOM 828 N N . ASN A 1 105 ? 13.605 -7.329 -16.831 1.00 75.69 105 ASN A N 1
ATOM 829 C CA . ASN A 1 105 ? 14.082 -7.693 -15.498 1.00 75.69 105 ASN A CA 1
ATOM 830 C C . ASN A 1 105 ? 12.951 -7.935 -14.484 1.00 75.69 105 ASN A C 1
ATOM 832 O O . ASN A 1 105 ? 13.049 -8.821 -13.636 1.00 75.69 105 ASN A O 1
ATOM 836 N N . TRP A 1 106 ? 11.886 -7.129 -14.538 1.00 72.69 106 TRP A N 1
ATOM 837 C CA . TRP A 1 106 ? 10.705 -7.339 -13.701 1.00 72.69 106 TRP A CA 1
ATOM 838 C C . TRP A 1 106 ? 9.885 -8.558 -14.129 1.00 72.69 106 TRP A C 1
ATOM 840 O O . TRP A 1 106 ? 9.300 -9.203 -13.261 1.00 72.69 106 TRP A O 1
ATOM 850 N N . SER A 1 107 ? 9.805 -8.846 -15.430 1.00 72.31 107 SER A N 1
ATOM 851 C CA . SER A 1 107 ? 9.104 -10.017 -15.963 1.00 72.31 107 SER A CA 1
ATOM 852 C C . SER A 1 107 ? 9.785 -11.294 -15.491 1.00 72.31 107 SER A C 1
ATOM 854 O O . SER A 1 107 ? 9.112 -12.106 -14.864 1.00 72.31 107 SER A O 1
ATOM 856 N N . ASP A 1 108 ? 11.107 -11.400 -15.663 1.00 74.62 108 ASP A N 1
ATOM 857 C CA . ASP A 1 108 ? 11.898 -12.553 -15.213 1.00 74.62 108 ASP A CA 1
ATOM 858 C C . ASP A 1 108 ? 11.717 -12.769 -13.708 1.00 74.62 108 ASP A C 1
ATOM 860 O O . ASP A 1 108 ? 11.365 -13.854 -13.257 1.00 74.62 108 ASP A O 1
ATOM 864 N N . LEU A 1 109 ? 11.848 -11.694 -12.915 1.00 73.19 109 LEU A N 1
ATOM 865 C CA . LEU A 1 109 ? 11.685 -11.757 -11.462 1.00 73.19 109 LEU A CA 1
ATOM 866 C C . LEU A 1 109 ? 10.296 -12.279 -11.066 1.00 73.19 109 LEU A C 1
ATOM 868 O O . LEU A 1 109 ? 10.155 -13.020 -10.100 1.00 73.19 109 LEU A O 1
ATOM 872 N N . MET A 1 110 ? 9.249 -11.874 -11.781 1.00 71.62 110 MET A N 1
ATOM 873 C CA . MET A 1 110 ? 7.876 -12.309 -11.514 1.00 71.62 110 MET A CA 1
ATOM 874 C C . MET A 1 110 ? 7.539 -13.669 -12.151 1.00 71.62 110 MET A C 1
ATOM 876 O O . MET A 1 110 ? 6.491 -14.239 -11.843 1.00 71.62 110 MET A O 1
ATOM 880 N N . GLU A 1 111 ? 8.353 -14.181 -13.073 1.00 69.62 111 GLU A N 1
ATOM 881 C CA . GLU A 1 111 ? 8.311 -15.556 -13.589 1.00 69.62 111 GLU A CA 1
ATOM 882 C C . GLU A 1 111 ? 8.978 -16.538 -12.638 1.00 69.62 111 GLU A C 1
ATOM 884 O O . GLU A 1 111 ? 8.378 -17.565 -12.333 1.00 69.62 111 GLU A O 1
ATOM 889 N N . GLU A 1 112 ? 10.121 -16.163 -12.073 1.00 69.12 112 GLU A N 1
ATOM 890 C CA . GLU A 1 112 ? 10.844 -16.948 -11.073 1.00 69.12 112 GLU A CA 1
ATOM 891 C C . GLU A 1 112 ? 10.099 -17.026 -9.731 1.00 69.12 112 GLU A C 1
ATOM 893 O O . GLU A 1 112 ? 10.160 -18.035 -9.025 1.00 69.12 112 GLU A O 1
ATOM 898 N N . ILE A 1 113 ? 9.369 -15.970 -9.350 1.00 64.69 113 ILE A N 1
ATOM 899 C CA . ILE A 1 113 ? 8.573 -15.980 -8.121 1.00 64.69 113 ILE A CA 1
ATOM 900 C C . ILE A 1 113 ? 7.280 -16.772 -8.363 1.00 64.69 113 ILE A C 1
ATOM 902 O O . ILE A 1 113 ? 6.231 -16.214 -8.693 1.00 64.69 113 ILE A O 1
ATOM 906 N N . THR A 1 114 ? 7.315 -18.081 -8.096 1.00 57.16 114 THR A N 1
ATOM 907 C CA . THR A 1 114 ? 6.100 -18.830 -7.739 1.00 57.16 114 THR A CA 1
ATOM 908 C C . THR A 1 114 ? 5.398 -18.130 -6.566 1.00 57.16 114 THR A C 1
ATOM 910 O O . THR A 1 114 ? 6.085 -17.580 -5.696 1.00 57.16 114 THR A O 1
ATOM 913 N N . PRO A 1 115 ? 4.054 -18.181 -6.459 1.00 56.38 115 PRO A N 1
ATOM 914 C CA . PRO A 1 115 ? 3.258 -17.504 -5.422 1.00 56.38 115 PRO A CA 1
ATOM 915 C C . PRO A 1 115 ? 3.491 -18.015 -3.982 1.00 56.38 115 PRO A C 1
ATOM 917 O O . PRO A 1 115 ? 2.643 -17.885 -3.106 1.00 56.38 115 PRO A O 1
ATOM 920 N N . THR A 1 116 ? 4.665 -18.561 -3.678 1.00 57.12 116 THR A N 1
ATOM 921 C CA . THR A 1 116 ? 5.176 -18.660 -2.315 1.00 57.12 116 THR A CA 1
ATOM 922 C C . THR A 1 116 ? 5.333 -17.268 -1.682 1.00 57.12 116 THR A C 1
ATOM 924 O O . THR A 1 116 ? 6.011 -16.367 -2.180 1.00 57.12 116 THR A O 1
ATOM 927 N N . HIS A 1 117 ? 4.692 -17.108 -0.526 1.00 58.00 117 HIS A N 1
ATOM 928 C CA . HIS A 1 117 ? 4.395 -15.846 0.160 1.00 58.00 117 HIS A CA 1
ATOM 929 C C . HIS A 1 117 ? 5.604 -14.920 0.441 1.00 58.00 117 HIS A C 1
ATOM 931 O O . HIS A 1 117 ? 5.457 -13.698 0.487 1.00 58.00 117 HIS A O 1
ATOM 937 N N . LYS A 1 118 ? 6.823 -15.451 0.633 1.00 66.31 118 LYS A N 1
ATOM 938 C CA . LYS A 1 118 ? 7.960 -14.673 1.174 1.00 66.31 118 LYS A CA 1
ATOM 939 C C . LYS A 1 118 ? 8.664 -13.787 0.138 1.00 66.31 118 LYS A C 1
ATOM 941 O O . LYS A 1 118 ? 8.989 -12.641 0.454 1.00 66.31 118 LYS A O 1
ATOM 946 N N . ALA A 1 119 ? 8.905 -14.284 -1.076 1.00 64.88 119 ALA A N 1
ATOM 947 C CA . ALA A 1 119 ? 9.568 -13.512 -2.132 1.00 64.88 119 ALA A CA 1
ATOM 948 C C . ALA A 1 119 ? 8.642 -12.414 -2.679 1.00 64.88 119 ALA A C 1
ATOM 950 O O . ALA A 1 119 ? 9.036 -11.250 -2.762 1.00 64.88 119 ALA A O 1
ATOM 951 N N . PHE A 1 120 ? 7.368 -12.749 -2.900 1.00 69.75 120 PHE A N 1
ATOM 952 C CA . PHE A 1 120 ? 6.351 -11.783 -3.311 1.00 69.75 120 PHE A CA 1
ATOM 953 C C . PHE A 1 120 ? 6.140 -10.673 -2.260 1.00 69.75 120 PHE A C 1
ATOM 955 O O . PHE A 1 120 ? 6.012 -9.490 -2.595 1.00 69.75 120 PHE A O 1
ATOM 962 N N . TRP A 1 121 ? 6.181 -11.013 -0.964 1.00 69.75 121 TRP A N 1
ATOM 963 C CA . TRP A 1 121 ? 6.116 -10.021 0.116 1.00 69.75 121 TRP A CA 1
ATOM 964 C C . TRP A 1 121 ? 7.313 -9.062 0.123 1.00 69.75 121 TRP A C 1
ATOM 966 O O . TRP A 1 121 ? 7.149 -7.863 0.352 1.00 69.75 121 TRP A O 1
ATOM 976 N N . LYS A 1 122 ? 8.524 -9.557 -0.164 1.00 73.12 122 LYS A N 1
ATOM 977 C CA . LYS A 1 122 ? 9.705 -8.691 -0.305 1.00 73.12 122 LYS A CA 1
ATOM 978 C C . LYS A 1 122 ? 9.514 -7.696 -1.448 1.00 73.12 122 LYS A C 1
ATOM 980 O O . LYS A 1 122 ? 9.701 -6.502 -1.231 1.00 73.12 122 LYS A O 1
ATOM 985 N N . VAL A 1 123 ? 9.067 -8.159 -2.617 1.00 73.38 123 VAL A N 1
ATOM 986 C CA . VAL A 1 123 ? 8.823 -7.287 -3.778 1.00 73.38 123 VAL A CA 1
ATOM 987 C C . VAL A 1 123 ? 7.764 -6.230 -3.468 1.00 73.38 123 VAL A C 1
ATOM 989 O O . VAL A 1 123 ? 7.983 -5.040 -3.691 1.00 73.38 123 VAL A O 1
ATOM 992 N N . THR A 1 124 ? 6.639 -6.624 -2.875 1.00 75.25 124 THR A N 1
ATOM 993 C CA . THR A 1 124 ? 5.585 -5.670 -2.494 1.00 75.25 124 THR A CA 1
ATOM 994 C C . THR A 1 124 ? 6.031 -4.692 -1.411 1.00 75.25 124 THR A C 1
ATOM 996 O O . THR A 1 124 ? 5.657 -3.520 -1.467 1.00 75.25 124 THR A O 1
ATOM 999 N N . LYS A 1 125 ? 6.882 -5.108 -0.465 1.00 76.38 125 LYS A N 1
ATOM 1000 C CA . LYS A 1 125 ? 7.507 -4.196 0.502 1.00 76.38 125 LYS A CA 1
ATOM 1001 C C . LYS A 1 125 ? 8.371 -3.153 -0.209 1.00 76.38 125 LYS A C 1
ATOM 1003 O O . LYS A 1 125 ? 8.227 -1.977 0.109 1.00 76.38 125 LYS A O 1
ATOM 1008 N N . THR A 1 126 ? 9.177 -3.559 -1.189 1.00 75.38 126 THR A N 1
ATOM 1009 C CA . THR A 1 126 ? 10.014 -2.659 -2.003 1.00 75.38 126 THR A CA 1
ATOM 1010 C C . THR A 1 126 ? 9.183 -1.679 -2.830 1.00 75.38 126 THR A C 1
ATOM 1012 O O . THR A 1 126 ? 9.507 -0.497 -2.907 1.00 75.38 126 THR A O 1
ATOM 1015 N N . LEU A 1 127 ? 8.071 -2.132 -3.416 1.00 74.69 127 LEU A N 1
ATOM 1016 C CA . LEU A 1 127 ? 7.164 -1.251 -4.160 1.00 74.69 127 LEU A CA 1
ATOM 1017 C C . LEU A 1 127 ? 6.507 -0.201 -3.255 1.00 74.69 127 LEU A C 1
ATOM 1019 O O . LEU A 1 127 ? 6.214 0.907 -3.709 1.00 74.69 127 LEU A O 1
ATOM 1023 N N . LYS A 1 128 ? 6.291 -0.540 -1.977 1.00 76.19 128 LYS A N 1
ATOM 1024 C CA . LYS A 1 128 ? 5.604 0.311 -0.999 1.00 76.19 128 LYS A CA 1
ATOM 1025 C C . LYS A 1 128 ? 6.537 1.183 -0.153 1.00 76.19 128 LYS A C 1
ATOM 1027 O O . LYS A 1 128 ? 6.052 2.154 0.424 1.00 76.19 128 LYS A O 1
ATOM 1032 N N . SER A 1 129 ? 7.824 0.854 -0.029 1.00 72.19 129 SER A N 1
ATOM 1033 C CA . SER A 1 129 ? 8.800 1.615 0.767 1.00 72.19 129 SER A CA 1
ATOM 1034 C C . SER A 1 129 ? 9.354 2.794 -0.025 1.00 72.19 129 SER A C 1
ATOM 1036 O O . SER A 1 129 ? 9.663 2.633 -1.193 1.00 72.19 129 SER A O 1
ATOM 1038 N N . GLU A 1 130 ? 9.534 3.974 0.576 1.00 58.41 130 GLU A N 1
ATOM 1039 C CA . GLU A 1 130 ? 9.991 5.189 -0.136 1.00 58.41 130 GLU A CA 1
ATOM 1040 C C . GLU A 1 130 ? 11.374 5.071 -0.803 1.00 58.41 130 GLU A C 1
ATOM 1042 O O . GLU A 1 130 ? 11.678 5.786 -1.752 1.00 58.41 130 GLU A O 1
ATOM 1047 N N . GLY A 1 131 ? 12.145 4.063 -0.433 1.00 53.94 131 GLY A N 1
ATOM 1048 C CA . GLY A 1 131 ? 13.459 3.727 -0.954 1.00 53.94 131 GLY A CA 1
ATOM 1049 C C . GLY A 1 131 ? 14.184 2.929 0.121 1.00 53.94 131 GLY A C 1
ATOM 1050 O O . GLY A 1 131 ? 13.720 2.866 1.264 1.00 53.94 131 GLY A O 1
ATOM 1051 N N . TYR A 1 132 ? 15.291 2.290 -0.237 1.00 43.66 132 TYR A N 1
ATOM 1052 C CA . TYR A 1 132 ? 16.249 1.845 0.767 1.00 43.66 132 TYR A CA 1
ATOM 1053 C C . TYR A 1 132 ? 16.856 3.106 1.385 1.00 43.66 132 TYR A C 1
ATOM 1055 O O . TYR A 1 132 ? 17.501 3.883 0.685 1.00 43.66 132 TYR A O 1
ATOM 1063 N N . VAL A 1 133 ? 16.569 3.355 2.661 1.00 42.34 133 VAL A N 1
ATOM 1064 C CA . VAL A 1 133 ? 17.352 4.315 3.437 1.00 42.34 133 VAL A CA 1
ATOM 1065 C C . VAL A 1 133 ? 18.578 3.527 3.874 1.00 42.34 133 VAL A C 1
ATOM 1067 O O . VAL A 1 133 ? 18.382 2.522 4.565 1.00 42.34 133 VAL A O 1
ATOM 1070 N N . PRO A 1 134 ? 19.790 3.893 3.426 1.00 44.16 134 PRO A N 1
ATOM 1071 C CA . PRO A 1 134 ? 20.987 3.208 3.876 1.00 44.16 134 PRO A CA 1
ATOM 1072 C C . PRO A 1 134 ? 21.010 3.252 5.398 1.00 44.16 134 PRO A C 1
ATOM 1074 O O . PRO A 1 134 ? 20.804 4.310 5.995 1.00 44.16 134 PRO A O 1
ATOM 1077 N N . ILE A 1 135 ? 21.172 2.080 6.014 1.00 49.03 135 ILE A N 1
ATOM 1078 C CA . ILE A 1 135 ? 21.507 2.021 7.432 1.00 49.03 135 ILE A CA 1
ATOM 1079 C C . ILE A 1 135 ? 22.811 2.817 7.548 1.00 49.03 135 ILE A C 1
ATOM 1081 O O . ILE A 1 135 ? 23.733 2.526 6.777 1.00 49.03 135 ILE A O 1
ATOM 1085 N N . PRO A 1 136 ? 22.863 3.869 8.384 1.00 54.09 136 PRO A N 1
ATOM 1086 C CA . PRO A 1 136 ? 24.093 4.619 8.554 1.00 54.09 136 PRO A CA 1
ATOM 1087 C C . PRO A 1 136 ? 25.197 3.630 8.946 1.00 54.09 136 PRO A C 1
ATOM 1089 O O . PRO A 1 136 ? 24.926 2.730 9.746 1.00 54.09 136 PRO A O 1
ATOM 1092 N N . PRO A 1 137 ? 26.393 3.741 8.350 1.00 63.16 137 PRO A N 1
ATOM 1093 C CA . PRO A 1 137 ? 27.477 2.818 8.639 1.00 63.16 137 PRO A CA 1
ATOM 1094 C C . PRO A 1 137 ? 27.752 2.747 10.142 1.00 63.16 137 PRO A C 1
ATOM 1096 O O . PRO A 1 137 ? 27.638 3.762 10.838 1.00 63.16 137 PRO A O 1
ATOM 1099 N N . LEU A 1 138 ? 28.088 1.554 10.638 1.00 67.88 138 LEU A N 1
ATOM 1100 C CA . LEU A 1 138 ? 28.465 1.382 12.037 1.00 67.88 138 LEU A CA 1
ATOM 1101 C C . LEU A 1 138 ? 29.696 2.239 12.319 1.00 67.88 138 LEU A C 1
ATOM 1103 O O . LEU A 1 138 ? 30.634 2.280 11.520 1.00 67.88 138 LEU A O 1
ATOM 1107 N N . LYS A 1 139 ? 29.648 2.977 13.425 1.00 72.00 139 LYS A N 1
ATOM 1108 C CA . LYS A 1 139 ? 30.726 3.868 13.829 1.00 72.00 139 LYS A CA 1
ATOM 1109 C C . LYS A 1 139 ? 31.496 3.239 14.969 1.00 72.00 139 LYS A C 1
ATOM 1111 O O . LYS A 1 139 ? 30.898 2.903 15.986 1.00 72.00 139 LYS A O 1
ATOM 1116 N N . LYS A 1 140 ? 32.809 3.165 14.800 1.00 74.50 140 LYS A N 1
ATOM 1117 C CA . LYS A 1 140 ? 33.749 2.815 15.859 1.00 74.50 140 LYS A CA 1
ATOM 1118 C C . LYS A 1 140 ? 33.709 3.880 16.977 1.00 74.50 140 LYS A C 1
ATOM 1120 O O . LYS A 1 140 ? 33.269 5.009 16.721 1.00 74.50 140 LYS A O 1
ATOM 1125 N N . PRO A 1 141 ? 34.228 3.586 18.183 1.00 66.06 141 PRO A N 1
ATOM 1126 C CA . PRO A 1 141 ? 34.302 4.546 19.294 1.00 66.06 141 PRO A CA 1
ATOM 1127 C C . PRO A 1 141 ? 35.012 5.864 18.934 1.00 66.06 141 PRO A C 1
ATOM 1129 O O . PRO A 1 141 ? 34.671 6.927 19.441 1.00 66.06 141 PRO A O 1
ATOM 1132 N N . ASN A 1 142 ? 35.946 5.818 17.979 1.00 73.19 142 ASN A N 1
ATOM 1133 C CA . ASN A 1 142 ? 36.656 6.978 17.429 1.00 73.19 142 ASN A CA 1
ATOM 1134 C C . ASN A 1 142 ? 35.862 7.762 16.352 1.00 73.19 142 ASN A C 1
ATOM 1136 O O . ASN A 1 142 ? 36.437 8.584 15.641 1.00 73.19 142 ASN A O 1
ATOM 1140 N N . ASN A 1 143 ? 34.556 7.504 16.196 1.00 71.44 143 ASN A N 1
ATOM 1141 C CA . ASN A 1 143 ? 33.643 8.142 15.235 1.00 71.44 143 ASN A CA 1
ATOM 1142 C C . ASN A 1 143 ? 33.964 7.864 13.746 1.00 71.44 143 ASN A C 1
ATOM 1144 O O . ASN A 1 143 ? 33.325 8.441 12.859 1.00 71.44 143 ASN A O 1
ATOM 1148 N N . THR A 1 144 ? 34.910 6.962 13.456 1.00 74.69 144 THR A N 1
ATOM 1149 C CA . THR A 1 144 ? 35.195 6.479 12.095 1.00 74.69 144 THR A CA 1
ATOM 1150 C C . THR A 1 144 ? 34.218 5.381 11.683 1.00 74.69 144 THR A C 1
ATOM 1152 O O . THR A 1 144 ? 33.618 4.707 12.518 1.00 74.69 144 THR A O 1
ATOM 1155 N N . THR A 1 145 ? 34.007 5.229 10.378 1.00 77.94 145 THR A N 1
ATOM 1156 C CA . THR A 1 145 ? 33.095 4.220 9.824 1.00 77.94 145 THR A CA 1
ATOM 1157 C C . THR A 1 145 ? 33.787 2.860 9.755 1.00 77.94 145 THR A C 1
ATOM 1159 O O . THR A 1 145 ? 34.892 2.791 9.229 1.00 77.94 145 THR A O 1
ATOM 1162 N N . ALA A 1 146 ? 33.137 1.800 10.241 1.00 72.94 146 ALA A N 1
ATOM 1163 C CA . ALA A 1 146 ? 33.549 0.420 9.997 1.00 72.94 146 ALA A CA 1
ATOM 1164 C C . ALA A 1 146 ? 33.227 0.041 8.544 1.00 72.94 146 ALA A C 1
ATOM 1166 O O . ALA A 1 146 ? 32.083 0.198 8.098 1.00 72.94 146 ALA A O 1
ATOM 1167 N N . ILE A 1 147 ? 34.244 -0.384 7.797 1.00 67.25 147 ILE A N 1
ATOM 1168 C CA . ILE A 1 147 ? 34.156 -0.605 6.346 1.00 67.25 147 ILE A CA 1
ATOM 1169 C C . ILE A 1 147 ? 34.170 -2.098 6.019 1.00 67.25 147 ILE A C 1
ATOM 1171 O O . ILE A 1 147 ? 33.461 -2.513 5.099 1.00 67.25 147 ILE A O 1
ATOM 1175 N N . ASP A 1 148 ? 34.951 -2.890 6.753 1.00 75.44 148 ASP A N 1
ATOM 1176 C CA . ASP A 1 148 ? 35.066 -4.332 6.544 1.00 75.44 148 ASP A CA 1
ATOM 1177 C C . ASP A 1 148 ? 34.249 -5.154 7.563 1.00 75.44 148 ASP A C 1
ATOM 1179 O O . ASP A 1 148 ? 33.790 -4.654 8.594 1.00 75.44 148 ASP A O 1
ATOM 1183 N N . ASP A 1 149 ? 34.023 -6.431 7.244 1.00 62.53 149 ASP A N 1
ATOM 1184 C CA . ASP A 1 149 ? 33.199 -7.323 8.067 1.00 62.53 149 ASP A CA 1
ATOM 1185 C C . ASP A 1 149 ? 33.832 -7.613 9.446 1.00 62.53 149 ASP A C 1
ATOM 1187 O O . ASP A 1 149 ? 33.101 -7.883 10.401 1.00 62.53 149 ASP A O 1
ATOM 1191 N N . ALA A 1 150 ? 35.163 -7.533 9.570 1.00 71.06 150 ALA A N 1
ATOM 1192 C CA . ALA A 1 150 ? 35.880 -7.764 10.825 1.00 71.06 150 ALA A CA 1
ATOM 1193 C C . ALA A 1 150 ? 35.743 -6.559 11.770 1.00 71.06 150 ALA A C 1
ATOM 1195 O O . ALA A 1 150 ? 35.373 -6.712 12.928 1.00 71.06 150 ALA A O 1
ATOM 1196 N N . GLU A 1 151 ? 35.921 -5.348 11.254 1.00 72.69 151 GLU A N 1
ATOM 1197 C CA . GLU A 1 151 ? 35.692 -4.078 11.936 1.00 72.69 151 GLU A CA 1
ATOM 1198 C C . GLU A 1 151 ? 34.238 -3.919 12.378 1.00 72.69 151 GLU A C 1
ATOM 1200 O O . GLU A 1 151 ? 33.968 -3.359 13.440 1.00 72.69 151 GLU A O 1
ATOM 1205 N N . ILE A 1 152 ? 33.290 -4.396 11.566 1.00 69.56 152 ILE A N 1
ATOM 1206 C CA . ILE A 1 152 ? 31.873 -4.444 11.934 1.00 69.56 152 ILE A CA 1
ATOM 1207 C C . ILE A 1 152 ? 31.662 -5.391 13.120 1.00 69.56 152 ILE A C 1
ATOM 1209 O O . ILE A 1 152 ? 30.926 -5.036 14.042 1.00 69.56 152 ILE A O 1
ATOM 1213 N N . ALA A 1 153 ? 32.283 -6.574 13.106 1.00 69.62 153 ALA A N 1
ATOM 1214 C CA . ALA A 1 153 ? 32.167 -7.549 14.186 1.00 69.62 153 ALA A CA 1
ATOM 1215 C C . ALA A 1 153 ? 32.765 -7.025 15.501 1.00 69.62 153 ALA A C 1
ATOM 1217 O O . ALA A 1 153 ? 32.089 -7.099 16.524 1.00 69.62 153 ALA A O 1
ATOM 1218 N N . GLU A 1 154 ? 33.954 -6.420 15.456 1.00 78.31 154 GLU A N 1
ATOM 1219 C CA . GLU A 1 154 ? 34.604 -5.790 16.616 1.00 78.31 154 GLU A CA 1
ATOM 1220 C C . GLU A 1 154 ? 33.773 -4.627 17.166 1.00 78.31 154 GLU A C 1
ATOM 1222 O O . GLU A 1 154 ? 33.468 -4.573 18.351 1.00 78.31 154 GLU A O 1
ATOM 1227 N N . CYS A 1 155 ? 33.263 -3.748 16.297 1.00 74.50 155 CYS A N 1
ATOM 1228 C CA . CYS A 1 155 ? 32.409 -2.639 16.725 1.00 74.50 155 CYS A CA 1
ATOM 1229 C C . CYS A 1 155 ? 31.113 -3.118 17.413 1.00 74.50 155 CYS A C 1
ATOM 1231 O O . CYS A 1 155 ? 30.561 -2.425 18.272 1.00 74.50 155 CYS A O 1
ATOM 1233 N N . ILE A 1 156 ? 30.594 -4.285 17.016 1.00 71.75 156 ILE A N 1
ATOM 1234 C CA . ILE A 1 156 ? 29.457 -4.930 17.678 1.00 71.75 156 ILE A CA 1
ATOM 1235 C C . ILE A 1 156 ? 29.899 -5.560 19.003 1.00 71.75 156 ILE A C 1
ATOM 1237 O O . ILE A 1 156 ? 29.161 -5.433 19.980 1.00 71.75 156 ILE A O 1
ATOM 1241 N N . ALA A 1 157 ? 31.066 -6.208 19.045 1.00 73.69 157 ALA A N 1
ATOM 1242 C CA . ALA A 1 157 ? 31.636 -6.816 20.244 1.00 73.69 157 ALA A CA 1
ATOM 1243 C C . ALA A 1 157 ? 31.893 -5.769 21.338 1.00 73.69 157 ALA A C 1
ATOM 1245 O O . ALA A 1 157 ? 31.351 -5.928 22.427 1.00 73.69 157 ALA A O 1
ATOM 1246 N N . ASP A 1 158 ? 32.552 -4.651 21.018 1.00 72.94 158 ASP A N 1
ATOM 1247 C CA . ASP A 1 158 ? 32.776 -3.510 21.922 1.00 72.94 158 ASP A CA 1
ATOM 1248 C C . ASP A 1 158 ? 31.452 -2.972 22.494 1.00 72.94 158 ASP A C 1
ATOM 1250 O O . ASP A 1 158 ? 31.310 -2.667 23.682 1.00 72.94 158 ASP A O 1
ATOM 1254 N N . ASN A 1 159 ? 30.425 -2.860 21.643 1.00 70.62 159 ASN A N 1
ATOM 1255 C CA . ASN A 1 159 ? 29.105 -2.396 22.061 1.00 70.62 159 ASN A CA 1
ATOM 1256 C C . ASN A 1 159 ? 28.365 -3.429 22.938 1.00 70.62 159 ASN A C 1
ATOM 1258 O O . ASN A 1 159 ? 27.545 -3.051 23.770 1.00 70.62 159 ASN A O 1
ATOM 1262 N N . ILE A 1 160 ? 28.612 -4.728 22.757 1.00 67.06 160 ILE A N 1
ATOM 1263 C CA . ILE A 1 160 ? 28.066 -5.781 23.626 1.00 67.06 160 ILE A CA 1
ATOM 1264 C C . ILE A 1 160 ? 28.820 -5.798 24.958 1.00 67.06 160 ILE A C 1
ATOM 1266 O O . ILE A 1 160 ? 28.189 -5.836 26.008 1.00 67.06 160 ILE A O 1
ATOM 1270 N N . GLU A 1 161 ? 30.148 -5.708 24.932 1.00 71.88 161 GLU A N 1
ATOM 1271 C CA . GLU A 1 161 ? 30.993 -5.656 26.123 1.00 71.88 161 GLU A CA 1
ATOM 1272 C C . GLU A 1 161 ? 30.622 -4.465 27.010 1.00 71.88 161 GLU A C 1
ATOM 1274 O O . GLU A 1 161 ? 30.381 -4.641 28.202 1.00 71.88 161 GLU A O 1
ATOM 1279 N N . THR A 1 162 ? 30.467 -3.270 26.434 1.00 65.44 162 THR A N 1
ATOM 1280 C CA . THR A 1 162 ? 30.005 -2.068 27.158 1.00 65.44 162 THR A CA 1
ATOM 1281 C C . THR A 1 162 ? 28.595 -2.216 27.738 1.00 65.44 162 THR A C 1
ATOM 1283 O O . THR A 1 162 ? 28.313 -1.710 28.822 1.00 65.44 162 THR A O 1
ATO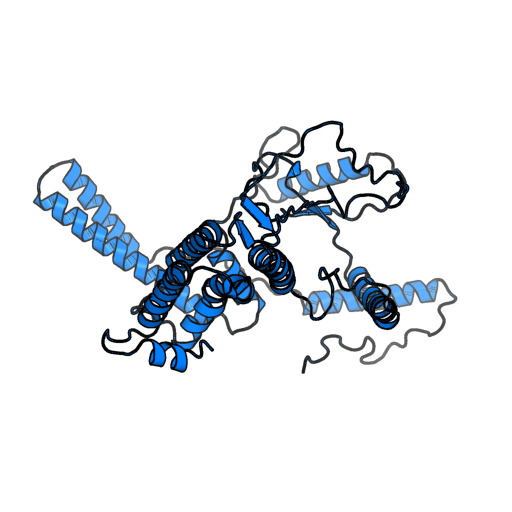M 1286 N N . GLN A 1 163 ? 27.701 -2.945 27.063 1.00 55.19 163 GLN A N 1
ATOM 1287 C CA . GLN A 1 163 ? 26.369 -3.264 27.594 1.00 55.19 163 GLN A CA 1
ATOM 1288 C C . GLN A 1 163 ? 26.409 -4.301 28.724 1.00 55.19 163 GLN A C 1
ATOM 1290 O O . GLN A 1 163 ? 25.522 -4.301 29.575 1.00 55.19 163 GLN A O 1
ATOM 1295 N N . CYS A 1 164 ? 27.421 -5.169 28.744 1.00 53.56 164 CYS A N 1
ATOM 1296 C CA . CYS A 1 164 ? 27.578 -6.238 29.728 1.00 53.56 164 CYS A CA 1
ATOM 1297 C C . CYS A 1 164 ? 28.491 -5.876 30.914 1.00 53.56 164 CYS A C 1
ATOM 1299 O O . CYS A 1 164 ? 28.489 -6.595 31.909 1.00 53.56 164 CYS A O 1
ATOM 1301 N N . SER A 1 165 ? 29.254 -4.782 30.837 1.00 55.44 165 SER A N 1
ATOM 1302 C CA . SER A 1 165 ? 30.221 -4.359 31.867 1.00 55.44 165 SER A CA 1
ATOM 1303 C C . SER A 1 165 ? 29.636 -3.427 32.934 1.00 55.44 165 SER A C 1
ATOM 1305 O O . SER A 1 165 ? 30.261 -3.213 33.974 1.00 55.44 165 SER A O 1
ATOM 1307 N N . HIS A 1 166 ? 28.403 -2.939 32.761 1.00 47.53 166 HIS A N 1
ATOM 1308 C CA . HIS A 1 166 ? 27.648 -2.365 33.871 1.00 47.53 166 HIS A CA 1
ATOM 1309 C C . HIS A 1 166 ? 26.998 -3.485 34.684 1.00 47.53 166 HIS A C 1
ATOM 1311 O O . HIS A 1 166 ? 26.125 -4.201 34.196 1.00 47.53 166 HIS A O 1
ATOM 1317 N N . ALA A 1 167 ? 27.446 -3.620 35.933 1.00 43.00 167 ALA A N 1
ATOM 1318 C CA . ALA A 1 167 ? 26.887 -4.510 36.937 1.00 43.00 167 ALA A CA 1
ATOM 1319 C C . ALA A 1 167 ? 25.352 -4.545 36.874 1.00 43.00 167 ALA A C 1
ATOM 1321 O O . ALA A 1 167 ? 24.681 -3.522 36.990 1.00 43.00 167 ALA A O 1
ATOM 1322 N N . CYS A 1 168 ? 24.846 -5.759 36.686 1.00 33.69 168 CYS A N 1
ATOM 1323 C CA . CYS A 1 168 ? 23.454 -6.169 36.738 1.00 33.69 168 CYS A CA 1
ATOM 1324 C C . CYS A 1 168 ? 22.649 -5.398 37.806 1.00 33.69 168 CYS A C 1
ATOM 1326 O O . CYS A 1 168 ? 22.855 -5.630 38.999 1.00 33.69 168 CYS A O 1
ATOM 1328 N N . PRO A 1 169 ? 21.663 -4.561 37.443 1.00 32.31 169 PRO A N 1
ATOM 1329 C CA . PRO A 1 169 ? 20.440 -4.497 38.213 1.00 32.31 169 PRO A CA 1
ATOM 1330 C C . PRO A 1 169 ? 19.578 -5.669 37.742 1.00 32.31 169 PRO A C 1
ATOM 1332 O O . PRO A 1 169 ? 19.360 -5.856 36.546 1.00 32.31 169 PRO A O 1
ATOM 1335 N N . ALA A 1 170 ? 19.109 -6.484 38.679 1.00 37.03 170 ALA A N 1
ATOM 1336 C CA . ALA A 1 170 ? 18.239 -7.617 38.405 1.00 37.03 170 ALA A CA 1
ATOM 1337 C C . ALA A 1 170 ? 16.996 -7.208 37.584 1.00 37.03 170 ALA A C 1
ATOM 1339 O O . ALA A 1 170 ? 16.007 -6.753 38.146 1.00 37.03 170 ALA A O 1
ATOM 1340 N N . ALA A 1 171 ? 17.042 -7.377 36.261 1.00 34.09 171 ALA A N 1
ATOM 1341 C CA . ALA A 1 171 ? 15.887 -7.444 35.367 1.00 34.09 171 ALA A CA 1
ATOM 1342 C C . ALA A 1 171 ? 16.336 -7.927 33.974 1.00 34.09 171 ALA A C 1
ATOM 1344 O O . ALA A 1 171 ? 17.048 -7.239 33.253 1.00 34.09 171 ALA A O 1
ATOM 1345 N N . SER A 1 172 ? 15.912 -9.139 33.613 1.00 36.09 172 SER A N 1
ATOM 1346 C CA . SER A 1 172 ? 15.866 -9.733 32.265 1.00 36.09 172 SER A CA 1
ATOM 1347 C C . SER A 1 172 ? 16.321 -8.854 31.078 1.00 36.09 172 SER A C 1
ATOM 1349 O O . SER A 1 172 ? 15.504 -8.190 30.433 1.00 36.09 172 SER A O 1
ATOM 1351 N N . HIS A 1 173 ? 17.600 -8.926 30.703 1.00 37.06 173 HIS A N 1
ATOM 1352 C CA . HIS A 1 173 ? 18.100 -8.316 29.470 1.00 37.06 173 HIS A CA 1
ATOM 1353 C C . HIS A 1 173 ? 17.819 -9.218 28.262 1.00 37.06 173 HIS A C 1
ATOM 1355 O O . HIS A 1 173 ? 18.599 -10.091 27.886 1.00 37.06 173 HIS A O 1
ATOM 1361 N N . PHE A 1 174 ? 16.665 -8.999 27.636 1.00 38.38 174 PHE A N 1
ATOM 1362 C CA . PHE A 1 174 ? 16.396 -9.494 26.292 1.00 38.38 174 PHE A CA 1
ATOM 1363 C C . PHE A 1 174 ? 17.252 -8.729 25.276 1.00 38.38 174 PHE A C 1
ATOM 1365 O O . PHE A 1 174 ? 17.331 -7.503 25.315 1.00 38.38 174 PHE A O 1
ATOM 1372 N N . THR A 1 175 ? 17.855 -9.438 24.321 1.00 33.94 175 THR A N 1
ATOM 1373 C CA . THR A 1 175 ? 18.605 -8.823 23.219 1.00 33.94 175 THR A CA 1
ATOM 1374 C C . THR A 1 175 ? 17.682 -7.926 22.390 1.00 33.94 175 THR A C 1
ATOM 1376 O O . THR A 1 175 ? 16.780 -8.383 21.679 1.00 33.94 175 THR A O 1
ATOM 1379 N N . HIS A 1 176 ? 17.882 -6.614 22.510 1.00 39.19 176 HIS A N 1
ATOM 1380 C CA . HIS A 1 176 ? 17.088 -5.611 21.818 1.00 39.19 176 HIS A CA 1
ATOM 1381 C C . HIS A 1 176 ? 17.694 -5.308 20.449 1.00 39.19 176 HIS A C 1
ATOM 1383 O O . HIS A 1 176 ? 18.732 -4.663 20.333 1.00 39.19 176 HIS A O 1
ATOM 1389 N N . THR A 1 177 ? 17.006 -5.712 19.382 1.00 34.78 177 THR A N 1
ATOM 1390 C CA . THR A 1 177 ? 17.291 -5.174 18.044 1.00 34.78 177 THR A CA 1
ATOM 1391 C C . THR A 1 177 ? 16.436 -3.920 17.826 1.00 34.78 177 THR A C 1
ATOM 1393 O O . THR A 1 177 ? 15.212 -3.982 17.988 1.00 34.78 177 THR A O 1
ATOM 1396 N N . PRO A 1 178 ? 17.018 -2.755 17.487 1.00 39.81 178 PRO A N 1
ATOM 1397 C CA . PRO A 1 178 ? 16.239 -1.540 17.287 1.00 39.81 178 PRO A CA 1
ATOM 1398 C C . PRO A 1 178 ? 15.403 -1.646 16.004 1.00 39.81 178 PRO A C 1
ATOM 1400 O O . PRO A 1 178 ? 15.923 -1.792 14.899 1.00 39.81 178 PRO A O 1
ATOM 1403 N N . TYR A 1 179 ? 14.080 -1.527 16.130 1.00 40.59 179 TYR A N 1
ATOM 1404 C CA . TYR A 1 179 ? 13.153 -1.485 14.999 1.00 40.59 179 TYR A CA 1
ATOM 1405 C C . TYR A 1 179 ? 12.385 -0.166 14.977 1.00 40.59 179 TYR A C 1
ATOM 1407 O O . TYR A 1 179 ? 11.804 0.275 15.968 1.00 40.59 179 TYR A O 1
ATOM 1415 N N . ARG A 1 180 ? 12.315 0.483 13.812 1.00 44.03 180 ARG A N 1
ATOM 1416 C CA . ARG A 1 180 ? 11.590 1.751 13.671 1.00 44.03 180 ARG A CA 1
ATOM 1417 C C . ARG A 1 180 ? 10.077 1.521 13.610 1.00 44.03 180 ARG A C 1
ATOM 1419 O O . ARG A 1 180 ? 9.556 0.939 12.655 1.00 44.03 180 ARG A O 1
ATOM 1426 N N . GLY A 1 181 ? 9.342 2.074 14.574 1.00 44.22 181 GLY A N 1
ATOM 1427 C CA . GLY A 1 181 ? 7.888 2.211 14.466 1.00 44.22 181 GLY A CA 1
ATOM 1428 C C . GLY A 1 181 ? 7.517 3.109 13.277 1.00 44.22 181 GLY A C 1
ATOM 1429 O O . GLY A 1 181 ? 8.140 4.147 13.060 1.00 44.22 181 GLY A O 1
ATOM 1430 N N . ARG A 1 182 ? 6.506 2.737 12.478 1.00 40.78 182 ARG A N 1
ATOM 1431 C CA . ARG A 1 182 ? 6.038 3.538 11.324 1.00 40.78 182 ARG A CA 1
ATOM 1432 C C . ARG A 1 182 ? 5.306 4.818 11.769 1.00 40.78 182 ARG A C 1
ATOM 1434 O O . ARG A 1 182 ? 4.095 4.932 11.609 1.00 40.78 182 ARG A O 1
ATOM 1441 N N . GLY A 1 183 ? 6.053 5.786 12.296 1.00 37.94 183 GLY A N 1
ATOM 1442 C CA . GLY A 1 183 ? 5.636 7.173 12.484 1.00 37.94 183 GLY A CA 1
ATOM 1443 C C . GLY A 1 183 ? 6.094 8.026 11.300 1.00 37.94 183 GLY A C 1
ATOM 1444 O O . GLY A 1 183 ? 7.290 8.195 11.061 1.00 37.94 183 GLY A O 1
ATOM 1445 N N . ILE A 1 184 ? 5.137 8.534 10.528 1.00 38.72 184 ILE A N 1
ATOM 1446 C CA . ILE A 1 184 ? 5.366 9.599 9.543 1.00 38.72 184 ILE A CA 1
ATOM 1447 C C . ILE A 1 184 ? 5.455 10.883 10.391 1.00 38.72 184 ILE A C 1
ATOM 1449 O O . ILE A 1 184 ? 4.520 11.110 11.150 1.00 38.72 184 ILE A O 1
ATOM 1453 N N . HIS A 1 185 ? 6.558 11.643 10.310 1.00 40.44 185 HIS A N 1
ATOM 1454 C CA . HIS A 1 185 ? 6.867 12.899 11.046 1.00 40.44 185 HIS A CA 1
ATOM 1455 C C . HIS A 1 185 ? 7.744 12.869 12.321 1.00 40.44 185 HIS A C 1
ATOM 1457 O O . HIS A 1 185 ? 7.794 13.877 13.014 1.00 40.44 185 HIS A O 1
ATOM 1463 N N . LYS A 1 186 ? 8.512 11.810 12.627 1.00 43.81 186 LYS A N 1
ATOM 1464 C CA . LYS A 1 186 ? 9.625 11.949 13.601 1.00 43.81 186 LYS A CA 1
ATOM 1465 C C . LYS A 1 186 ? 10.954 12.244 12.877 1.00 43.81 186 LYS A C 1
ATOM 1467 O O . LYS A 1 186 ? 11.234 11.507 11.919 1.00 43.81 186 LYS A O 1
ATOM 1472 N N . PRO A 1 187 ? 11.741 13.266 13.294 1.00 39.50 187 PRO A N 1
ATOM 1473 C CA . PRO A 1 187 ? 13.080 13.533 12.758 1.00 39.50 187 PRO A CA 1
ATOM 1474 C C . PRO A 1 187 ? 13.944 12.273 12.830 1.00 39.50 187 PRO A C 1
ATOM 1476 O O . PRO A 1 187 ? 13.824 11.491 13.774 1.00 39.50 187 PRO A O 1
ATOM 1479 N N . ARG A 1 188 ? 14.752 12.032 11.794 1.00 46.75 188 ARG A N 1
ATOM 1480 C CA . ARG A 1 188 ? 15.464 10.757 11.601 1.00 46.75 188 ARG A CA 1
ATOM 1481 C C . ARG A 1 188 ? 16.698 10.608 12.501 1.00 46.75 188 ARG A C 1
ATOM 1483 O O . ARG A 1 188 ? 17.115 9.476 12.715 1.00 46.75 188 ARG A O 1
ATOM 1490 N N . ASP A 1 189 ? 17.173 11.712 13.076 1.00 45.81 189 ASP A N 1
ATOM 1491 C CA . ASP A 1 189 ? 18.413 11.787 13.862 1.00 45.81 189 ASP A CA 1
ATOM 1492 C C . ASP A 1 189 ? 18.200 11.581 15.374 1.00 45.81 189 ASP A C 1
ATOM 1494 O O . ASP A 1 189 ? 19.154 11.507 16.139 1.00 45.81 189 ASP A O 1
ATOM 1498 N N . LEU A 1 190 ? 16.946 11.447 15.829 1.00 49.53 190 LEU A N 1
ATOM 1499 C CA . LEU A 1 190 ? 16.618 11.241 17.243 1.00 49.53 190 LEU A CA 1
ATOM 1500 C C . LEU A 1 190 ? 16.403 9.751 17.556 1.00 49.53 190 LEU A C 1
ATOM 1502 O O . LEU A 1 190 ? 15.456 9.128 17.062 1.00 49.53 190 LEU A O 1
ATOM 1506 N N . LEU A 1 191 ? 17.217 9.209 18.472 1.00 49.88 191 LEU A N 1
ATOM 1507 C CA . LEU A 1 191 ? 17.083 7.863 19.067 1.00 49.88 191 LEU A CA 1
ATOM 1508 C C . LEU A 1 191 ? 15.654 7.562 19.574 1.00 49.88 191 LEU A C 1
ATOM 1510 O O . LEU A 1 191 ? 15.198 6.422 19.522 1.00 49.88 191 LEU A O 1
ATOM 1514 N N . ALA A 1 192 ? 14.886 8.596 19.941 1.00 49.50 192 ALA A N 1
ATOM 1515 C CA . ALA A 1 192 ? 13.481 8.527 20.365 1.00 49.50 192 ALA A CA 1
ATOM 1516 C C . ALA A 1 192 ? 12.485 7.978 19.306 1.00 49.50 192 ALA A C 1
ATOM 1518 O O . ALA A 1 192 ? 11.284 7.835 19.577 1.00 49.50 192 ALA A O 1
ATOM 1519 N N . GLY A 1 193 ? 12.937 7.722 18.072 1.00 54.72 193 GLY A N 1
ATOM 1520 C CA . GLY A 1 193 ? 12.149 7.118 16.993 1.00 54.72 193 GLY A CA 1
ATOM 1521 C C . GLY A 1 193 ? 12.202 5.584 16.915 1.00 54.72 193 GLY A C 1
ATOM 1522 O O . GLY A 1 193 ? 11.381 4.994 16.199 1.00 54.72 193 GLY A O 1
ATOM 1523 N N . TYR A 1 194 ? 13.134 4.942 17.620 1.00 59.84 194 TYR A N 1
ATOM 1524 C CA . TYR A 1 194 ? 13.327 3.492 17.592 1.00 59.84 194 TYR A CA 1
ATOM 1525 C C . TYR A 1 194 ? 12.564 2.815 18.732 1.00 59.84 194 TYR A C 1
ATOM 1527 O O . TYR A 1 194 ? 12.457 3.354 19.830 1.00 59.84 194 TYR A O 1
ATOM 1535 N N . ARG A 1 195 ? 11.980 1.647 18.449 1.00 60.16 195 ARG A N 1
ATOM 1536 C CA . ARG A 1 195 ? 11.386 0.766 19.455 1.00 60.16 195 ARG A CA 1
ATOM 1537 C C . ARG A 1 195 ? 12.296 -0.453 19.607 1.00 60.16 195 ARG A C 1
ATOM 1539 O O . ARG A 1 195 ? 12.607 -1.068 18.580 1.00 60.16 195 ARG A O 1
ATOM 1546 N N . PRO A 1 196 ? 12.734 -0.794 20.824 1.00 61.97 196 PRO A N 1
ATOM 1547 C CA . PRO A 1 196 ? 13.465 -2.032 21.036 1.00 61.97 196 PRO A CA 1
ATOM 1548 C C . PRO A 1 196 ? 12.538 -3.221 20.730 1.00 61.97 196 PRO A C 1
ATOM 1550 O O . PRO A 1 196 ? 11.365 -3.216 21.098 1.00 61.97 196 PRO A O 1
ATOM 1553 N N . ILE A 1 197 ? 13.028 -4.219 19.992 1.00 64.44 197 ILE A N 1
ATOM 1554 C CA . ILE A 1 197 ? 12.342 -5.507 19.834 1.00 64.44 197 ILE A CA 1
ATOM 1555 C C . ILE A 1 197 ? 13.154 -6.561 20.565 1.00 64.44 197 ILE A C 1
ATOM 1557 O O . ILE A 1 197 ? 14.296 -6.824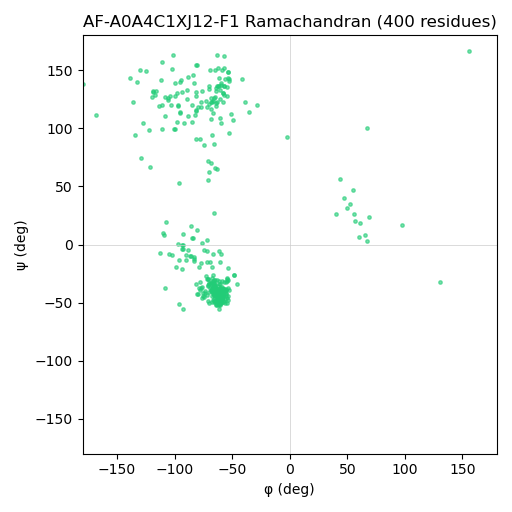 20.193 1.00 64.44 197 ILE A O 1
ATOM 1561 N N . SER A 1 198 ? 12.524 -7.190 21.551 1.00 73.56 198 SER A N 1
ATOM 1562 C CA . SER A 1 198 ? 13.021 -8.395 22.210 1.00 73.56 198 SER A CA 1
ATOM 1563 C C . SER A 1 198 ? 12.713 -9.614 21.345 1.00 73.56 198 SER A C 1
ATOM 1565 O O . SER A 1 198 ? 11.550 -9.913 21.061 1.00 73.56 198 SER A O 1
ATOM 1567 N N . LEU A 1 199 ? 13.746 -10.320 20.888 1.00 75.31 199 LEU A N 1
ATOM 1568 C CA . LEU A 1 199 ? 13.578 -11.553 20.122 1.00 75.31 199 LEU A CA 1
ATOM 1569 C C . LEU A 1 199 ? 13.733 -12.761 21.047 1.00 75.31 199 LEU A C 1
ATOM 1571 O O . LEU A 1 199 ? 14.845 -13.133 21.400 1.00 75.31 199 LEU A O 1
ATOM 1575 N N . LEU A 1 200 ? 12.620 -13.417 21.391 1.00 74.56 200 LEU A N 1
ATOM 1576 C CA . LEU A 1 200 ? 12.675 -14.699 22.098 1.00 74.56 200 LEU A CA 1
ATOM 1577 C C . LEU A 1 200 ? 13.315 -15.793 21.230 1.00 74.56 200 LEU A C 1
ATOM 1579 O O . LEU A 1 200 ? 13.173 -15.805 19.994 1.00 74.56 200 LEU A O 1
ATOM 1583 N N . SER A 1 201 ? 13.955 -16.748 21.910 1.00 81.12 201 SER A N 1
ATOM 1584 C CA . SER A 1 201 ? 14.422 -18.004 21.323 1.00 81.12 201 SER A CA 1
ATOM 1585 C C . SER A 1 201 ? 13.261 -18.771 20.672 1.00 81.12 201 SER A C 1
ATOM 1587 O O . SER A 1 201 ? 12.083 -18.506 20.930 1.00 81.12 201 SER A O 1
ATOM 1589 N N . GLY A 1 202 ? 13.574 -19.734 19.798 1.00 79.12 202 GLY A N 1
ATOM 1590 C CA . GLY A 1 202 ? 12.548 -20.557 19.143 1.00 79.12 202 GLY A CA 1
ATOM 1591 C C . GLY A 1 202 ? 11.620 -21.253 20.146 1.00 79.12 202 GLY A C 1
ATOM 1592 O O . GLY A 1 202 ? 10.402 -21.225 19.968 1.00 79.12 202 GLY A O 1
ATOM 1593 N N . LEU A 1 203 ? 12.194 -21.786 21.229 1.00 74.56 203 LEU A N 1
ATOM 1594 C CA . LEU A 1 203 ? 11.458 -22.387 22.344 1.00 74.56 203 LEU A CA 1
ATOM 1595 C C . LEU A 1 203 ? 10.627 -21.349 23.105 1.00 74.56 203 LEU A C 1
ATOM 1597 O O . LEU A 1 203 ? 9.451 -21.586 23.359 1.00 74.56 203 LEU A O 1
ATOM 1601 N N . GLY A 1 204 ? 11.186 -20.166 23.378 1.00 76.31 204 GLY A N 1
ATOM 1602 C CA . GLY A 1 204 ? 10.450 -19.085 24.034 1.00 76.31 204 GLY A CA 1
ATOM 1603 C C . GLY A 1 204 ? 9.206 -18.653 23.249 1.00 76.31 204 GLY A C 1
ATOM 1604 O O . GLY A 1 204 ? 8.133 -18.502 23.822 1.00 76.31 204 GLY A O 1
ATOM 1605 N N . LYS A 1 205 ? 9.308 -18.535 21.919 1.00 78.44 205 LYS A N 1
ATOM 1606 C CA . LYS A 1 205 ? 8.156 -18.221 21.052 1.00 78.44 205 LYS A CA 1
ATOM 1607 C C . LYS A 1 205 ? 7.103 -19.326 21.040 1.00 78.44 205 LYS A C 1
ATOM 1609 O O . LYS A 1 205 ? 5.917 -19.033 20.891 1.00 78.44 205 LYS A O 1
ATOM 1614 N N . LEU A 1 206 ? 7.526 -20.588 21.137 1.00 81.75 206 LEU A N 1
ATOM 1615 C CA . LEU A 1 206 ? 6.607 -21.720 21.244 1.00 81.75 206 LEU A CA 1
ATOM 1616 C C . LEU A 1 206 ? 5.856 -21.669 22.576 1.00 81.75 206 LEU A C 1
ATOM 1618 O O . LEU A 1 206 ? 4.629 -21.750 22.578 1.00 81.75 206 LEU A O 1
ATOM 1622 N N . TYR A 1 207 ? 6.582 -21.458 23.672 1.00 80.94 207 TYR A N 1
ATOM 1623 C CA . TYR A 1 207 ? 6.011 -21.328 25.006 1.00 80.94 207 TYR A CA 1
ATOM 1624 C C . TYR A 1 207 ? 5.023 -20.156 25.097 1.00 80.94 207 TYR A C 1
ATOM 1626 O O . TYR A 1 207 ? 3.872 -20.349 25.479 1.00 80.94 207 TYR A O 1
ATOM 1634 N N . GLU A 1 208 ? 5.413 -18.962 24.633 1.00 81.69 208 GLU A N 1
ATOM 1635 C CA . GLU A 1 208 ? 4.542 -17.779 24.586 1.00 81.69 208 GLU A CA 1
ATOM 1636 C C . GLU A 1 208 ? 3.262 -18.051 23.782 1.00 81.69 208 GLU A C 1
ATOM 1638 O O . GLU A 1 208 ? 2.173 -17.626 24.163 1.00 81.69 208 GLU A O 1
ATOM 1643 N N . LYS A 1 209 ? 3.365 -18.800 22.677 1.00 85.62 209 LYS A N 1
ATOM 1644 C CA . LYS A 1 209 ? 2.208 -19.161 21.853 1.00 85.62 209 LYS A CA 1
ATOM 1645 C C . LYS A 1 209 ? 1.239 -20.091 22.587 1.00 85.62 209 LYS A C 1
ATOM 1647 O O . LYS A 1 209 ? 0.031 -19.893 22.455 1.00 85.62 209 LYS A O 1
ATOM 1652 N N . ILE A 1 210 ? 1.750 -21.078 23.325 1.00 87.50 210 ILE A N 1
ATOM 1653 C CA . ILE A 1 210 ? 0.933 -21.985 24.146 1.00 87.50 210 ILE A CA 1
ATOM 1654 C C . ILE A 1 210 ? 0.238 -21.176 25.245 1.00 87.50 210 ILE A C 1
ATOM 1656 O O . ILE A 1 210 ? -0.990 -21.181 25.326 1.00 87.50 210 ILE A O 1
ATOM 1660 N N . LEU A 1 211 ? 1.005 -20.389 26.005 1.00 88.94 211 LEU A N 1
ATOM 1661 C CA . LEU A 1 211 ? 0.494 -19.546 27.085 1.00 88.94 211 LEU A CA 1
ATOM 1662 C C . LEU A 1 211 ? -0.589 -18.578 26.588 1.00 88.94 211 LEU A C 1
ATOM 1664 O O . LEU A 1 211 ? -1.667 -18.477 27.172 1.00 88.94 211 LEU A O 1
ATOM 1668 N N . LYS A 1 212 ? -0.333 -17.902 25.462 1.00 86.75 212 LYS A N 1
ATOM 1669 C CA . LYS A 1 212 ? -1.285 -16.987 24.832 1.00 86.75 212 LYS A CA 1
ATOM 1670 C C . LYS A 1 212 ? -2.598 -17.679 24.484 1.00 86.75 212 LYS A C 1
ATOM 1672 O O . LYS A 1 212 ? -3.639 -17.040 24.619 1.00 86.75 212 LYS A O 1
ATOM 1677 N N . SER A 1 213 ? -2.562 -18.927 24.014 1.00 86.88 213 SER A N 1
ATOM 1678 C CA . SER A 1 213 ? -3.777 -19.681 23.687 1.00 86.88 213 SER A CA 1
ATOM 1679 C C . SER A 1 213 ? -4.637 -19.868 24.933 1.00 86.88 213 SER A C 1
ATOM 1681 O O . SER A 1 213 ? -5.766 -19.391 24.966 1.00 86.88 213 SER A O 1
ATOM 1683 N N . HIS A 1 214 ? -4.061 -20.440 25.994 1.00 88.69 214 HIS A N 1
ATOM 1684 C CA . HIS A 1 214 ? -4.784 -20.706 27.239 1.00 88.69 214 HIS A CA 1
ATOM 1685 C C . HIS A 1 214 ? -5.311 -19.429 27.906 1.00 88.69 214 HIS A C 1
ATOM 1687 O O . HIS A 1 214 ? -6.466 -19.381 28.332 1.00 88.69 214 HIS A O 1
ATOM 1693 N N . LEU A 1 215 ? -4.497 -18.369 27.959 1.00 87.00 215 LEU A N 1
ATOM 1694 C CA . LEU A 1 215 ? -4.924 -17.080 28.509 1.00 87.00 215 LEU A CA 1
ATOM 1695 C C . LEU A 1 215 ? -6.038 -16.443 27.677 1.00 87.00 215 LEU A C 1
ATOM 1697 O O . LEU A 1 215 ? -6.976 -15.886 28.240 1.00 87.00 215 LEU A O 1
ATOM 1701 N N . SER A 1 216 ? -5.955 -16.527 26.347 1.00 85.50 216 SER A N 1
ATOM 1702 C CA . SER A 1 216 ? -6.996 -15.992 25.465 1.00 85.50 216 SER A CA 1
ATOM 1703 C C . SER A 1 216 ? -8.324 -16.700 25.709 1.00 85.50 216 SER A C 1
ATOM 1705 O O . SER A 1 216 ? -9.333 -16.028 25.911 1.00 85.50 216 SER A O 1
ATOM 1707 N N . ASP A 1 217 ? -8.321 -18.031 25.757 1.00 85.81 217 ASP A N 1
ATOM 1708 C CA . ASP A 1 217 ? -9.534 -18.824 25.967 1.00 85.81 217 ASP A CA 1
ATOM 1709 C C . ASP A 1 217 ? -10.181 -18.500 27.321 1.00 85.81 217 ASP A C 1
ATOM 1711 O O . ASP A 1 217 ? -11.392 -18.298 27.403 1.00 85.81 217 ASP A O 1
ATOM 1715 N N . HIS A 1 218 ? -9.370 -18.331 28.371 1.00 86.94 218 HIS A N 1
ATOM 1716 C CA . HIS A 1 218 ? -9.856 -17.932 29.691 1.00 86.94 218 HIS A CA 1
ATOM 1717 C C . HIS A 1 218 ? -10.450 -16.515 29.709 1.00 86.94 218 HIS A C 1
ATOM 1719 O O . HIS A 1 218 ? -11.553 -16.303 30.216 1.00 86.94 218 HIS A O 1
ATOM 1725 N N . LEU A 1 219 ? -9.727 -15.532 29.161 1.00 83.81 219 LEU A N 1
ATOM 1726 C CA . LEU A 1 219 ? -10.130 -14.123 29.187 1.00 83.81 219 LEU A CA 1
ATOM 1727 C C . LEU A 1 219 ? -11.362 -13.857 28.316 1.00 83.81 219 LEU A C 1
ATOM 1729 O O . LEU A 1 219 ? -12.229 -13.070 28.703 1.00 83.81 219 LEU A O 1
ATOM 1733 N N . PHE A 1 220 ? -11.450 -14.502 27.149 1.00 81.94 220 PHE A N 1
ATOM 1734 C CA . PHE A 1 220 ? -12.598 -14.370 26.254 1.00 81.94 220 PHE A CA 1
ATOM 1735 C C . PHE A 1 220 ? -13.792 -15.203 26.724 1.00 81.94 220 PHE A C 1
ATOM 1737 O O . PHE A 1 220 ? -14.910 -14.697 26.670 1.00 81.94 220 PHE A O 1
ATOM 1744 N N . GLY A 1 221 ? -13.570 -16.418 27.238 1.00 77.62 221 GLY A N 1
ATOM 1745 C CA . GLY A 1 221 ? -14.636 -17.298 27.724 1.00 77.62 221 GLY A CA 1
ATOM 1746 C C . GLY A 1 221 ? -15.364 -16.758 28.957 1.00 77.62 221 GLY A C 1
ATOM 1747 O O . GLY A 1 221 ? -16.570 -16.939 29.079 1.00 77.62 221 GLY A O 1
ATOM 1748 N N . LYS A 1 222 ? -14.660 -16.037 29.840 1.00 79.94 222 LYS A N 1
ATOM 1749 C CA . LYS A 1 222 ? -15.250 -15.424 31.044 1.00 79.94 222 LYS A CA 1
ATOM 1750 C C . LYS A 1 222 ? -15.715 -13.974 30.870 1.00 79.94 222 LYS A C 1
ATOM 1752 O O . LYS A 1 222 ? -16.206 -13.374 31.821 1.00 79.94 222 LYS A O 1
ATOM 1757 N N . GLY A 1 223 ? -15.545 -13.381 29.686 1.00 79.50 223 GLY A N 1
ATOM 1758 C CA . GLY A 1 223 ? -15.998 -12.012 29.416 1.00 79.50 223 GLY A CA 1
ATOM 1759 C C . GLY A 1 223 ? -15.226 -10.910 30.158 1.00 79.50 223 GLY A C 1
ATOM 1760 O O . GLY A 1 223 ? -15.745 -9.811 30.319 1.00 79.50 223 GLY A O 1
ATOM 1761 N N . HIS A 1 224 ? -13.981 -11.154 30.580 1.00 81.50 224 HIS A N 1
ATOM 1762 C CA . HIS A 1 224 ? -13.180 -10.174 31.336 1.00 81.50 224 HIS A CA 1
ATOM 1763 C C . HIS A 1 224 ? -12.626 -9.013 30.486 1.00 81.50 224 HIS A C 1
ATOM 1765 O O . HIS A 1 224 ? -12.018 -8.089 31.020 1.00 81.50 224 HIS A O 1
ATOM 1771 N N . ILE A 1 225 ? -12.818 -9.044 29.164 1.00 78.69 225 ILE A N 1
ATOM 1772 C CA . ILE A 1 225 ? -12.376 -7.990 28.241 1.00 78.69 225 ILE A CA 1
ATOM 1773 C C . ILE A 1 225 ? -13.584 -7.176 27.782 1.00 78.69 225 ILE A C 1
ATOM 1775 O O . ILE A 1 225 ? -14.517 -7.722 27.186 1.00 78.69 225 ILE A O 1
ATOM 1779 N N . ILE A 1 226 ? -13.518 -5.860 27.996 1.00 81.12 226 ILE A N 1
ATOM 1780 C CA . ILE A 1 226 ? -14.553 -4.906 27.586 1.00 81.12 226 ILE A CA 1
ATOM 1781 C C . ILE A 1 226 ? -14.847 -4.990 26.080 1.00 81.12 226 ILE A C 1
ATOM 1783 O O . ILE A 1 226 ? -13.950 -5.131 25.246 1.00 81.12 226 ILE A O 1
ATOM 1787 N N . ASN A 1 227 ? -16.118 -4.847 25.705 1.00 79.56 227 ASN A N 1
ATOM 1788 C CA . ASN A 1 227 ? -16.559 -4.946 24.307 1.00 79.56 227 ASN A CA 1
ATOM 1789 C C . ASN A 1 227 ? -16.076 -3.784 23.423 1.00 79.56 227 ASN A C 1
ATOM 1791 O O . ASN A 1 227 ? -16.118 -3.867 22.199 1.00 79.56 227 ASN A O 1
ATOM 1795 N N . GLN A 1 228 ? -15.601 -2.700 24.031 1.00 80.62 228 GLN A N 1
ATOM 1796 C CA . GLN A 1 228 ? -14.994 -1.547 23.369 1.00 80.62 228 GLN A CA 1
ATOM 1797 C C . GLN A 1 228 ? -13.507 -1.759 23.049 1.00 80.62 228 GLN A C 1
ATOM 1799 O O . GLN A 1 228 ? -12.936 -0.999 22.275 1.00 80.62 228 GLN A O 1
ATOM 1804 N N . GLN A 1 229 ? -12.858 -2.789 23.600 1.00 81.88 229 GLN A N 1
ATOM 1805 C CA . GLN A 1 229 ? -11.468 -3.092 23.277 1.00 81.88 229 GLN A CA 1
ATOM 1806 C C . GLN A 1 229 ? -11.396 -3.944 22.006 1.00 81.88 229 GLN A C 1
ATOM 1808 O O . GLN A 1 229 ? -11.660 -5.143 22.029 1.00 81.88 229 GLN A O 1
ATOM 1813 N N . LEU A 1 230 ? -10.997 -3.331 20.889 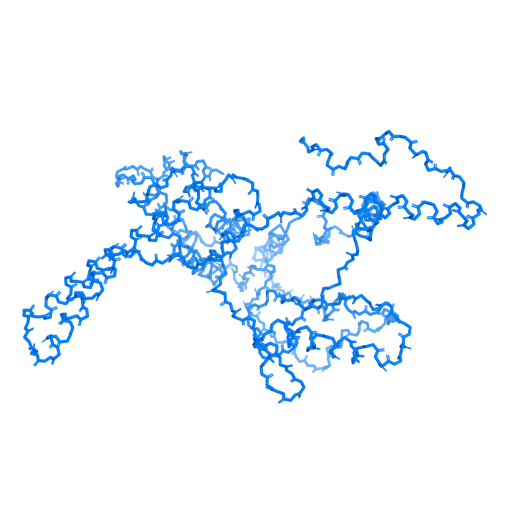1.00 78.19 230 LEU A N 1
ATOM 1814 C CA . LEU A 1 230 ? -10.834 -4.023 19.601 1.00 78.19 230 LEU A CA 1
ATOM 1815 C C . LEU A 1 230 ? -9.382 -4.411 19.289 1.00 78.19 230 LEU A C 1
ATOM 1817 O O . LEU A 1 230 ? -9.123 -5.284 18.458 1.00 78.19 230 LEU A O 1
ATOM 1821 N N . GLY A 1 231 ? -8.415 -3.771 19.947 1.00 79.75 231 GLY A N 1
ATOM 1822 C CA . GLY A 1 231 ? -6.999 -4.078 19.774 1.00 79.75 231 GLY A CA 1
ATOM 1823 C C . GLY A 1 231 ? -6.667 -5.494 20.245 1.00 79.75 231 GLY A C 1
ATOM 1824 O O . GLY A 1 231 ? -7.029 -5.881 21.350 1.00 79.75 231 GLY A O 1
ATOM 1825 N N . PHE A 1 232 ? -5.939 -6.247 19.414 1.00 77.00 232 PHE A N 1
ATOM 1826 C CA . PHE A 1 232 ? -5.439 -7.595 19.726 1.00 77.00 232 PHE A CA 1
ATOM 1827 C C . PHE A 1 232 ? -6.520 -8.652 20.015 1.00 77.00 232 PHE A C 1
ATOM 1829 O O . PHE A 1 232 ? -6.205 -9.715 20.549 1.00 77.00 232 PHE A O 1
ATOM 1836 N N . ARG A 1 233 ? -7.771 -8.402 19.605 1.00 78.31 233 ARG A N 1
ATOM 1837 C CA . ARG A 1 233 ? -8.887 -9.346 19.728 1.00 78.31 233 ARG A CA 1
ATOM 1838 C C . ARG A 1 233 ? -9.085 -10.148 18.432 1.00 78.31 233 ARG A C 1
ATOM 1840 O O . ARG A 1 233 ? -8.990 -9.565 17.348 1.00 78.31 233 ARG A O 1
ATOM 1847 N N . PRO A 1 234 ? -9.376 -11.463 18.494 1.00 75.69 234 PRO A N 1
ATOM 1848 C CA . PRO A 1 234 ? -9.816 -12.200 17.312 1.00 75.69 234 PRO A CA 1
ATOM 1849 C C . PRO A 1 234 ? -11.101 -11.583 16.737 1.00 75.69 234 PRO A C 1
ATOM 1851 O O . PRO A 1 234 ? -11.891 -10.985 17.465 1.00 75.69 234 PRO A O 1
ATOM 1854 N N . ALA A 1 235 ? -11.285 -11.702 15.420 1.00 78.56 235 ALA A N 1
ATOM 1855 C CA . ALA A 1 235 ? -12.434 -11.186 14.662 1.00 78.56 235 ALA A CA 1
ATOM 1856 C C . ALA A 1 235 ? -12.674 -9.657 14.700 1.00 78.56 235 ALA A C 1
ATOM 1858 O O . ALA A 1 235 ? -13.646 -9.188 14.113 1.00 78.56 235 ALA A O 1
ATOM 1859 N N . HIS A 1 236 ? -11.775 -8.872 15.302 1.00 80.75 236 HIS A N 1
ATOM 1860 C CA . HIS A 1 236 ? -11.850 -7.410 15.318 1.00 80.75 236 HIS A CA 1
ATOM 1861 C C . HIS A 1 236 ? -10.718 -6.797 14.487 1.00 80.75 236 HIS A C 1
ATOM 1863 O O . HIS A 1 236 ? -9.581 -7.273 14.481 1.00 80.75 236 HIS A O 1
ATOM 1869 N N . SER A 1 237 ? -11.022 -5.725 13.759 1.00 82.44 237 SER A N 1
ATOM 1870 C CA . SER A 1 237 ? -10.090 -5.058 12.851 1.00 82.44 237 SER A CA 1
ATOM 1871 C C . SER A 1 237 ? -10.037 -3.550 13.090 1.00 82.44 237 SER A C 1
ATOM 1873 O O . SER A 1 237 ? -11.018 -2.919 13.473 1.00 82.44 237 SER A O 1
ATOM 1875 N N . TYR A 1 238 ? -8.880 -2.943 12.811 1.00 81.75 238 TYR A N 1
ATOM 1876 C CA . TYR A 1 238 ? -8.699 -1.494 12.963 1.00 81.75 238 TYR A CA 1
ATOM 1877 C C . TYR A 1 238 ? -9.720 -0.640 12.183 1.00 81.75 238 TYR A C 1
ATOM 1879 O O . TYR A 1 238 ? -10.148 0.378 12.722 1.00 81.75 238 TYR A O 1
ATOM 1887 N N . PRO A 1 239 ? -10.131 -0.999 10.945 1.00 83.38 239 PRO A N 1
ATOM 1888 C CA . PRO A 1 239 ? -11.157 -0.238 10.234 1.00 83.38 239 PRO A CA 1
ATOM 1889 C C . PRO A 1 239 ? -12.543 -0.310 10.884 1.00 83.38 239 PRO A C 1
ATOM 1891 O O . PRO A 1 239 ? -13.275 0.667 10.789 1.00 83.38 239 PRO A O 1
ATOM 1894 N N . GLN A 1 240 ? -12.897 -1.419 11.546 1.00 84.25 240 GLN A N 1
ATOM 1895 C CA . GLN A 1 240 ? -14.167 -1.530 12.280 1.00 84.25 240 GLN A CA 1
ATOM 1896 C C . GLN A 1 240 ? -14.200 -0.576 13.477 1.00 84.25 240 GLN A C 1
ATOM 1898 O O . GLN A 1 240 ? -15.208 0.080 13.704 1.00 84.25 240 GLN A O 1
ATOM 1903 N N . GLU A 1 241 ? -13.082 -0.432 14.192 1.00 86.69 241 GLU A N 1
ATOM 1904 C CA . GLU A 1 241 ? -13.006 0.522 15.303 1.00 86.69 241 GLU A CA 1
ATOM 1905 C C . GLU A 1 241 ? -13.119 1.972 14.825 1.00 86.69 241 GLU A C 1
ATOM 1907 O O . GLU A 1 241 ? -13.856 2.782 15.384 1.00 86.69 241 GLU A O 1
ATOM 1912 N N . ALA A 1 242 ? -12.426 2.298 13.732 1.00 87.94 242 ALA A N 1
ATOM 1913 C CA . ALA A 1 242 ? -12.559 3.610 13.117 1.00 87.94 242 ALA A CA 1
ATOM 1914 C C . ALA A 1 242 ? -13.994 3.871 12.620 1.00 87.94 242 ALA A C 1
ATOM 1916 O O . ALA A 1 242 ? -14.456 5.005 12.714 1.00 87.94 242 ALA A O 1
ATOM 1917 N N . LEU A 1 243 ? -14.694 2.847 12.117 1.00 89.38 243 LEU A N 1
ATOM 1918 C CA . LEU A 1 243 ? -16.090 2.956 11.689 1.00 89.38 243 LEU A CA 1
ATOM 1919 C C . LEU A 1 243 ? -17.005 3.271 12.874 1.00 89.38 243 LEU A C 1
ATOM 1921 O O . LEU A 1 243 ? -17.753 4.236 12.797 1.00 89.38 243 LEU A O 1
ATOM 1925 N N . ARG A 1 244 ? -16.878 2.543 13.987 1.00 88.31 244 ARG A N 1
ATOM 1926 C CA . ARG A 1 244 ? -17.684 2.766 15.195 1.00 88.31 244 ARG A CA 1
ATOM 1927 C C . ARG A 1 244 ? -17.586 4.204 15.710 1.00 88.31 244 ARG A C 1
ATOM 1929 O O . ARG A 1 244 ? -18.595 4.820 16.044 1.00 88.31 244 ARG A O 1
ATOM 1936 N N . LEU A 1 245 ? -16.372 4.756 15.756 1.00 89.44 245 LEU A N 1
ATOM 1937 C CA . LEU A 1 245 ? -16.157 6.151 16.151 1.00 89.44 245 LEU A CA 1
ATOM 1938 C C . LEU A 1 245 ? -16.837 7.128 15.180 1.00 89.44 245 LEU A C 1
ATOM 1940 O O . LEU A 1 245 ? -17.426 8.121 15.600 1.00 89.44 245 LEU A O 1
ATOM 1944 N N . VAL A 1 246 ? -16.750 6.855 13.879 1.00 90.56 246 VAL A N 1
ATOM 1945 C CA . VAL A 1 246 ? -17.351 7.690 12.833 1.00 90.56 246 VAL A CA 1
ATOM 1946 C C . VAL A 1 246 ? -18.877 7.630 12.876 1.00 90.56 246 VAL A C 1
ATOM 1948 O O . VAL A 1 246 ? -19.508 8.675 12.755 1.00 90.56 246 VAL A O 1
ATOM 1951 N N . GLU A 1 247 ? -19.464 6.460 13.121 1.00 91.31 247 GLU A N 1
ATOM 1952 C CA . GLU A 1 247 ? -20.907 6.285 13.328 1.00 91.31 247 GLU A CA 1
ATOM 1953 C C . GLU A 1 247 ? -21.394 7.064 14.554 1.00 91.31 247 GLU A C 1
ATOM 1955 O O . GLU A 1 247 ? -22.386 7.783 14.462 1.00 91.31 247 GLU A O 1
ATOM 1960 N N . TYR A 1 248 ? -20.659 7.002 15.671 1.00 90.81 248 TYR A N 1
ATOM 1961 C CA . TYR A 1 248 ? -20.979 7.768 16.879 1.00 90.81 248 TYR A CA 1
ATOM 1962 C C . TYR A 1 248 ? -20.988 9.282 16.617 1.00 90.81 248 TYR A C 1
ATOM 1964 O O . TYR A 1 248 ? -21.938 9.979 16.973 1.00 90.81 248 TYR A O 1
ATOM 1972 N N . ILE A 1 249 ? -19.957 9.798 15.939 1.00 90.56 249 ILE A N 1
ATOM 1973 C CA . ILE A 1 249 ? -19.880 11.219 15.565 1.00 90.56 249 ILE A CA 1
ATOM 1974 C C . ILE A 1 249 ? -21.018 11.590 14.597 1.00 90.56 249 ILE A C 1
ATOM 1976 O O . ILE A 1 249 ? -21.631 12.649 14.739 1.00 90.56 249 ILE A O 1
ATOM 1980 N N . ALA A 1 250 ? -21.320 10.726 13.623 1.00 90.06 250 ALA A N 1
ATOM 1981 C CA . ALA A 1 250 ? -22.387 10.954 12.654 1.00 90.06 250 ALA A CA 1
ATOM 1982 C C . ALA A 1 250 ? -23.776 10.994 13.315 1.00 90.06 250 ALA A C 1
ATOM 1984 O O . ALA A 1 250 ? -24.607 11.817 12.932 1.00 90.06 250 ALA A O 1
ATOM 1985 N N . GLU A 1 251 ? -24.024 10.160 14.325 1.00 91.31 251 GLU A N 1
ATOM 1986 C CA . GLU A 1 251 ? -25.259 10.197 15.115 1.00 91.31 251 GLU A CA 1
ATOM 1987 C C . GLU A 1 251 ? -25.365 11.484 15.947 1.00 91.31 251 GLU A C 1
ATOM 1989 O O . GLU A 1 251 ? -26.419 12.125 15.997 1.00 91.31 251 GLU A O 1
ATOM 1994 N N . GLY A 1 252 ? -24.240 11.947 16.502 1.00 90.94 252 GLY A N 1
ATOM 1995 C CA . GLY A 1 252 ? -24.136 13.263 17.132 1.00 90.94 252 GLY A CA 1
ATOM 1996 C C . GLY A 1 252 ? -24.525 14.405 16.184 1.00 90.94 252 GLY A C 1
ATOM 1997 O O . GLY A 1 252 ? -25.241 15.326 16.577 1.00 90.94 252 GLY A O 1
ATOM 1998 N N . PHE A 1 253 ? -24.136 14.332 14.905 1.00 89.88 253 PHE A N 1
ATOM 1999 C CA . PHE A 1 253 ? -24.552 15.328 13.911 1.00 89.88 253 PHE A CA 1
ATOM 2000 C C . PHE A 1 253 ? -26.060 15.321 13.653 1.00 89.88 253 PHE A C 1
ATOM 2002 O O . PHE A 1 253 ? -26.653 16.398 13.568 1.00 89.88 253 PHE A O 1
ATOM 2009 N N . LYS A 1 254 ? -26.694 14.144 13.569 1.00 91.06 254 LYS A N 1
ATOM 2010 C CA . LYS A 1 254 ? -28.154 14.039 13.385 1.00 91.06 254 LYS A CA 1
ATOM 2011 C C . LYS A 1 254 ? -28.918 14.650 14.558 1.00 91.06 254 LYS A C 1
ATOM 2013 O O . LYS A 1 254 ? -29.896 15.363 14.354 1.00 91.06 254 LYS A O 1
ATOM 2018 N N . THR A 1 255 ? -28.431 14.422 15.775 1.00 94.38 255 THR A N 1
ATOM 2019 C CA . THR A 1 255 ? -29.027 14.926 17.023 1.00 94.38 255 THR A CA 1
ATOM 2020 C C . THR A 1 255 ? -28.600 16.358 17.372 1.00 94.38 255 THR A C 1
ATOM 2022 O O . THR A 1 255 ? -28.963 16.866 18.431 1.00 94.38 255 THR A O 1
ATOM 2025 N N . LYS A 1 256 ? -27.854 17.039 16.485 1.00 91.19 256 LYS A N 1
ATOM 2026 C CA . LYS A 1 256 ? -27.296 18.394 16.679 1.00 91.19 256 LYS A CA 1
ATOM 2027 C C . LYS A 1 256 ? -26.419 18.531 17.936 1.00 91.19 256 LYS A C 1
ATOM 2029 O O . LYS A 1 256 ? -26.253 19.630 18.468 1.00 91.19 256 LYS A O 1
ATOM 2034 N N . GLN A 1 257 ? -25.818 17.435 18.393 1.00 90.25 257 GLN A N 1
ATOM 2035 C CA . GLN A 1 257 ? -24.908 17.416 19.532 1.00 90.25 257 GLN A CA 1
ATOM 2036 C C . GLN A 1 257 ? -23.480 17.782 19.113 1.00 90.25 257 GLN A C 1
ATOM 2038 O O . GLN A 1 257 ? -22.999 17.442 18.029 1.00 90.25 257 GLN A O 1
ATOM 2043 N N . LYS A 1 258 ? -22.761 18.469 20.004 1.00 85.62 258 LYS A N 1
ATOM 2044 C CA . LYS A 1 258 ? -21.325 18.721 19.836 1.00 85.62 258 LYS A CA 1
ATOM 2045 C C . LYS A 1 258 ? -20.555 17.521 20.380 1.00 85.62 258 LYS A C 1
ATOM 2047 O O . LYS A 1 258 ? -20.650 17.219 21.562 1.00 85.62 258 LYS A O 1
ATOM 2052 N N . THR A 1 259 ? -19.770 16.866 19.528 1.00 86.38 259 THR A N 1
ATOM 2053 C CA . THR A 1 259 ? -18.911 15.745 19.939 1.00 86.38 259 THR A CA 1
ATOM 2054 C C . THR A 1 259 ? -17.484 16.231 20.181 1.00 86.38 259 THR A C 1
ATOM 2056 O O . THR A 1 259 ? -16.902 16.902 19.327 1.00 86.38 259 THR A O 1
ATOM 2059 N N . VAL A 1 260 ? -16.911 15.869 21.329 1.00 85.31 260 VAL A N 1
ATOM 2060 C CA . VAL A 1 260 ? -15.500 16.098 21.671 1.00 85.31 260 VAL A CA 1
ATOM 2061 C C . VAL A 1 260 ? -14.843 14.739 21.886 1.00 85.31 260 VAL A C 1
ATOM 2063 O O . VAL A 1 260 ? -15.384 13.898 22.597 1.00 85.31 260 VAL A O 1
ATOM 2066 N N . ALA A 1 261 ? -13.686 14.515 21.261 1.00 84.12 261 ALA A N 1
ATOM 2067 C CA . ALA A 1 261 ? -12.911 13.288 21.410 1.00 84.12 261 ALA A CA 1
ATOM 2068 C C . ALA A 1 261 ? -11.554 13.600 22.047 1.00 84.12 261 ALA A C 1
ATOM 2070 O O . ALA A 1 261 ? -10.850 14.507 21.601 1.00 84.12 261 ALA A O 1
ATOM 2071 N N . ILE A 1 262 ? -11.186 12.822 23.064 1.00 84.56 262 ILE A N 1
ATOM 2072 C CA . ILE A 1 262 ? -9.896 12.909 23.749 1.00 84.56 262 ILE A CA 1
ATOM 2073 C C . ILE A 1 262 ? -9.133 11.619 23.448 1.00 84.56 262 ILE A C 1
ATOM 2075 O O . ILE A 1 262 ? -9.605 10.525 23.750 1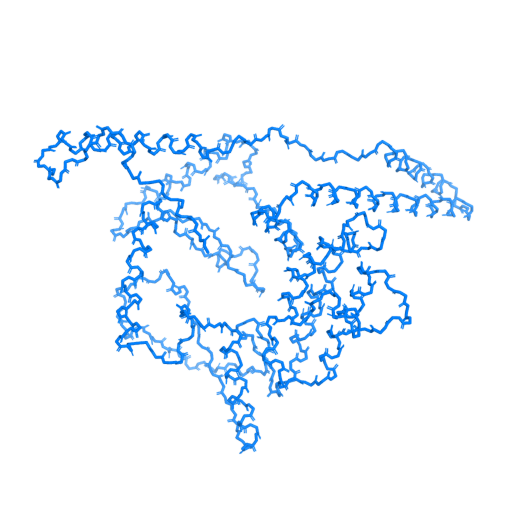.00 84.56 262 ILE A O 1
ATOM 2079 N N . PHE A 1 263 ? -7.967 11.743 22.814 1.00 82.94 263 PHE A N 1
ATOM 2080 C CA . PHE A 1 263 ? -7.132 10.603 22.440 1.00 82.94 263 PHE A CA 1
ATOM 2081 C C . PHE A 1 263 ? -5.955 10.471 23.404 1.00 82.94 263 PHE A C 1
ATOM 2083 O O . PHE A 1 263 ? -5.119 11.370 23.486 1.00 82.94 263 PHE A O 1
ATOM 2090 N N . PHE A 1 264 ? -5.866 9.330 24.083 1.00 81.62 264 PHE A N 1
ATOM 2091 C CA . PHE A 1 264 ? -4.747 8.987 24.958 1.00 81.62 264 PHE A CA 1
ATOM 2092 C C . PHE A 1 264 ? -3.772 8.045 24.240 1.00 81.62 264 PHE A C 1
ATOM 2094 O O . PHE A 1 264 ? -4.192 7.124 23.540 1.00 81.62 264 PHE A O 1
ATOM 2101 N N . ASP A 1 265 ? -2.470 8.266 24.426 1.00 79.25 265 ASP A N 1
ATOM 2102 C C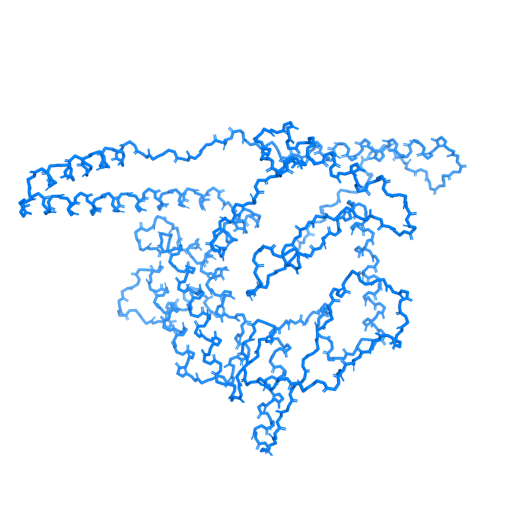A . ASP A 1 265 ? -1.414 7.342 24.000 1.00 79.25 265 ASP A CA 1
ATOM 2103 C C . ASP A 1 265 ? -0.427 7.133 25.149 1.00 79.25 265 ASP A C 1
ATOM 2105 O O . ASP A 1 265 ? -0.067 8.070 25.866 1.00 79.25 265 ASP A O 1
ATOM 2109 N N . VAL A 1 266 ? 0.015 5.892 25.323 1.00 75.44 266 VAL A N 1
ATOM 2110 C CA . VAL A 1 266 ? 0.890 5.492 26.427 1.00 75.44 266 VAL A CA 1
ATOM 2111 C C . VAL A 1 266 ? 2.328 5.525 25.935 1.00 75.44 266 VAL A C 1
ATOM 2113 O O . VAL A 1 266 ? 2.739 4.725 25.085 1.00 75.44 266 VAL A O 1
ATOM 2116 N N . THR A 1 267 ? 3.134 6.447 26.465 1.00 69.81 267 THR A N 1
ATOM 2117 C CA . THR A 1 267 ? 4.537 6.553 26.048 1.00 69.81 267 THR A CA 1
ATOM 2118 C C . THR A 1 267 ? 5.316 5.313 26.492 1.00 69.81 267 THR A C 1
ATOM 2120 O O . THR A 1 267 ? 5.352 4.984 27.675 1.00 69.81 267 THR A O 1
ATOM 2123 N N . LYS A 1 268 ? 5.946 4.621 25.530 1.00 66.69 268 LYS A N 1
ATOM 2124 C CA . LYS A 1 268 ? 6.684 3.357 25.737 1.00 66.69 268 LYS A CA 1
ATOM 2125 C C . LYS A 1 268 ? 5.856 2.248 26.412 1.00 66.69 268 LYS A C 1
ATOM 2127 O O . LYS A 1 268 ? 6.333 1.581 27.316 1.00 66.69 268 LYS A O 1
ATOM 2132 N N . ALA A 1 269 ? 4.626 2.025 25.944 1.00 65.12 269 ALA A N 1
ATOM 2133 C CA . ALA A 1 269 ? 3.682 1.057 26.523 1.00 65.12 269 ALA A CA 1
ATOM 2134 C C . ALA A 1 269 ? 4.224 -0.365 26.803 1.00 65.12 269 ALA A C 1
ATOM 2136 O O . ALA A 1 269 ? 3.679 -1.041 27.664 1.00 65.12 269 ALA A O 1
ATOM 2137 N N . PHE A 1 270 ? 5.249 -0.823 26.073 1.00 62.97 270 PHE A N 1
ATOM 2138 C CA . PHE A 1 270 ? 5.830 -2.167 26.218 1.00 62.97 270 PHE A CA 1
ATOM 2139 C C . PHE A 1 270 ? 7.151 -2.197 27.000 1.00 62.97 270 PHE A C 1
ATOM 2141 O O . PHE A 1 270 ? 7.616 -3.283 27.316 1.00 62.97 270 PHE A O 1
ATOM 2148 N N . ASP A 1 271 ? 7.738 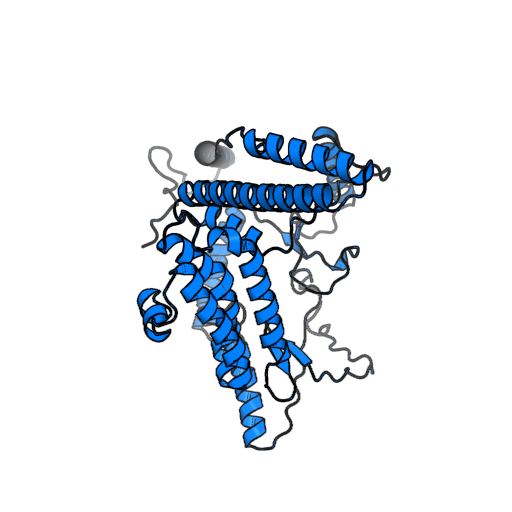-1.034 27.306 1.00 62.88 271 ASP A N 1
ATOM 2149 C CA . ASP A 1 271 ? 9.050 -0.922 27.967 1.00 62.88 271 ASP A CA 1
ATOM 2150 C C . ASP A 1 271 ? 8.922 -0.410 29.415 1.00 62.88 271 ASP A C 1
ATOM 2152 O O . ASP A 1 271 ? 9.912 -0.018 30.024 1.00 62.88 271 ASP A O 1
ATOM 2156 N N . ARG A 1 272 ? 7.696 -0.300 29.945 1.00 60.03 272 ARG A N 1
ATOM 2157 C CA . ARG A 1 272 ? 7.453 0.158 31.318 1.00 60.03 272 ARG A CA 1
ATOM 2158 C C . ARG A 1 272 ? 7.274 -1.047 32.233 1.00 60.03 272 ARG A C 1
ATOM 2160 O O . ARG A 1 272 ? 6.330 -1.810 32.039 1.00 60.03 272 ARG A O 1
ATOM 2167 N N . ASP A 1 273 ? 8.144 -1.167 33.230 1.00 52.84 273 ASP A N 1
ATOM 2168 C CA . ASP A 1 273 ? 8.036 -2.183 34.275 1.00 52.84 273 ASP A CA 1
ATOM 2169 C C . ASP A 1 273 ? 6.724 -2.048 35.058 1.00 52.84 273 ASP A C 1
ATOM 2171 O O . ASP A 1 273 ? 6.278 -0.952 35.413 1.00 52.84 273 ASP A O 1
ATOM 2175 N N . SER A 1 274 ? 6.108 -3.194 35.350 1.00 50.41 274 SER A N 1
ATOM 2176 C CA . SER A 1 274 ? 4.845 -3.332 36.086 1.00 50.41 274 SER A CA 1
ATOM 2177 C C . SER A 1 274 ? 4.950 -3.023 37.586 1.00 50.41 274 SER A C 1
ATOM 2179 O O . SER A 1 274 ? 3.976 -3.201 38.312 1.00 50.41 274 SER A O 1
ATOM 2181 N N . THR A 1 275 ? 6.114 -2.585 38.071 1.00 44.72 275 THR A N 1
ATOM 2182 C CA . THR A 1 275 ? 6.362 -2.237 39.481 1.00 44.72 275 THR A CA 1
ATOM 2183 C C . THR A 1 275 ? 5.917 -0.819 39.838 1.00 44.72 275 THR A C 1
ATOM 2185 O O . THR A 1 275 ? 5.837 -0.478 41.017 1.00 44.72 275 THR A O 1
ATOM 2188 N N . LEU A 1 276 ? 5.572 0.010 38.849 1.00 40.56 276 LEU A N 1
ATOM 2189 C CA . LEU A 1 276 ? 4.972 1.315 39.103 1.00 40.56 276 LEU A CA 1
ATOM 2190 C C . LEU A 1 276 ? 3.468 1.148 39.331 1.00 40.56 276 LEU A C 1
ATOM 2192 O O . LEU A 1 276 ? 2.708 0.793 38.430 1.00 40.56 276 LEU A O 1
ATOM 2196 N N . SER A 1 277 ? 3.070 1.399 40.575 1.00 34.41 277 SER A N 1
ATOM 2197 C CA . SER A 1 277 ? 1.705 1.364 41.086 1.00 34.41 277 SER A CA 1
ATOM 2198 C C . SER A 1 277 ? 0.678 1.992 40.117 1.00 34.41 277 SER A C 1
ATOM 2200 O O . SER A 1 277 ? 0.952 3.034 39.515 1.00 34.41 277 SER A O 1
ATOM 2202 N N . PRO A 1 278 ? -0.547 1.433 40.002 1.00 42.69 278 PRO A N 1
ATOM 2203 C CA . PRO A 1 278 ? -1.628 1.979 39.163 1.00 42.69 278 PRO A CA 1
ATOM 2204 C C . PRO A 1 278 ? -1.960 3.460 39.432 1.00 42.69 278 PRO A C 1
ATOM 2206 O O . PRO A 1 278 ? -2.511 4.143 38.574 1.00 42.69 278 PRO A O 1
ATOM 2209 N N . LEU A 1 279 ? -1.572 3.974 40.604 1.00 36.75 279 LEU A N 1
ATOM 2210 C CA . LEU A 1 279 ? -1.703 5.371 41.031 1.00 36.75 279 LEU A CA 1
ATOM 2211 C C . LEU A 1 279 ? -0.746 6.345 40.310 1.00 36.75 279 LEU A C 1
ATOM 2213 O O . LEU A 1 279 ? -0.967 7.552 40.339 1.00 36.75 279 LEU A O 1
ATOM 2217 N N . LEU A 1 280 ? 0.286 5.844 39.619 1.00 37.00 280 LEU A N 1
ATOM 2218 C CA . LEU A 1 280 ? 1.203 6.626 38.776 1.00 37.00 280 LEU A CA 1
ATOM 2219 C C . LEU A 1 280 ? 0.771 6.688 37.304 1.00 37.00 280 LEU A C 1
ATOM 2221 O O . LEU A 1 280 ? 1.486 7.263 36.476 1.00 37.00 280 LEU A O 1
ATOM 2225 N N . TYR A 1 281 ? -0.439 6.220 36.972 1.00 43.69 281 TYR A N 1
ATOM 2226 C CA . TYR A 1 281 ? -1.168 6.693 35.790 1.00 43.69 281 TYR A CA 1
ATOM 2227 C C . TYR A 1 281 ? -1.652 8.128 36.034 1.00 43.69 281 TYR A C 1
ATOM 2229 O O . TYR A 1 281 ? -2.833 8.457 35.970 1.00 43.69 281 TYR A O 1
ATOM 2237 N N . SER A 1 282 ? -0.711 9.011 36.358 1.00 41.66 282 SER A N 1
ATOM 2238 C CA . SER A 1 282 ? -0.975 10.429 36.425 1.00 41.66 282 SER A CA 1
ATOM 2239 C C . SER A 1 282 ? -1.254 10.890 34.995 1.00 41.66 282 SER A C 1
ATOM 2241 O O . SER A 1 282 ? -0.357 11.203 34.213 1.00 41.66 282 SER A O 1
ATOM 2243 N N . ALA A 1 283 ? -2.535 10.931 34.636 1.00 43.53 283 ALA A N 1
ATOM 2244 C CA . ALA A 1 283 ? -3.056 11.876 33.665 1.00 43.53 283 ALA A CA 1
ATOM 2245 C C . ALA A 1 283 ? -2.854 13.283 34.250 1.00 43.53 283 ALA A C 1
ATOM 2247 O O . ALA A 1 283 ? -3.790 13.983 34.613 1.00 43.53 283 ALA A O 1
ATOM 2248 N N . ARG A 1 284 ? -1.591 13.675 34.424 1.00 43.56 284 ARG A N 1
ATOM 2249 C CA . ARG A 1 284 ? -1.194 15.025 34.771 1.00 43.56 284 ARG A CA 1
ATOM 2250 C C . ARG A 1 284 ? -1.377 15.846 33.502 1.00 43.56 284 ARG A C 1
ATOM 2252 O O . ARG A 1 284 ? -0.451 16.038 32.719 1.00 43.56 284 ARG A O 1
ATOM 2259 N N . THR A 1 285 ? -2.592 16.335 33.283 1.00 52.28 285 THR A N 1
ATOM 2260 C CA . THR A 1 285 ? -2.758 17.615 32.599 1.00 52.28 285 THR A CA 1
ATOM 2261 C C . THR A 1 285 ? -2.148 18.643 33.548 1.00 52.28 285 THR A C 1
ATOM 2263 O O . THR A 1 285 ? -2.830 19.122 34.445 1.00 52.28 285 THR A O 1
ATOM 2266 N N . ASN A 1 286 ? -0.833 18.874 33.457 1.00 51.78 286 ASN A N 1
ATOM 2267 C CA . ASN A 1 286 ? -0.082 19.816 34.299 1.00 51.78 286 ASN A CA 1
ATOM 2268 C C . ASN A 1 286 ? -0.553 21.261 34.035 1.00 51.78 286 ASN A C 1
ATOM 2270 O O . ASN A 1 286 ? 0.186 22.024 33.417 1.00 51.78 286 ASN A O 1
ATOM 2274 N N . ASN A 1 287 ? -1.803 21.602 34.377 1.00 57.84 287 ASN A N 1
ATOM 2275 C CA . ASN A 1 287 ? -2.487 22.869 34.076 1.00 57.84 287 ASN A CA 1
ATOM 2276 C C . ASN A 1 287 ? -2.220 23.429 32.663 1.00 57.84 287 ASN A C 1
ATOM 2278 O O . ASN A 1 287 ? -2.277 24.631 32.433 1.00 57.84 287 ASN A O 1
ATOM 2282 N N . SER A 1 288 ? -1.906 22.555 31.709 1.00 65.25 288 SER A N 1
ATOM 2283 C CA . SER A 1 288 ? -1.571 22.922 30.339 1.00 65.25 288 SER A CA 1
ATOM 2284 C C . SER A 1 288 ? -2.815 22.713 29.493 1.00 65.25 288 SER A C 1
ATOM 228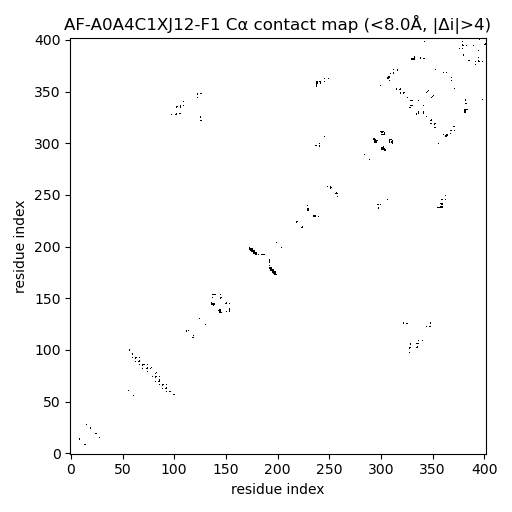6 O O . SER A 1 288 ? -3.404 21.628 29.534 1.00 65.25 288 SER A O 1
ATOM 2288 N N . GLU A 1 289 ? -3.220 23.732 28.739 1.00 64.19 289 GLU A N 1
ATOM 2289 C CA . GLU A 1 289 ? -4.370 23.630 27.843 1.00 64.19 289 GLU A CA 1
ATOM 2290 C C . GLU A 1 289 ? -4.160 22.501 26.827 1.00 64.19 289 GLU A C 1
ATOM 2292 O O . GLU A 1 289 ? -3.119 22.403 26.170 1.00 64.19 289 GLU A O 1
ATOM 2297 N N . ILE A 1 290 ? -5.160 21.626 26.695 1.00 71.19 290 ILE A N 1
ATOM 2298 C CA . ILE A 1 290 ? -5.138 20.581 25.673 1.00 71.19 290 ILE A CA 1
ATOM 2299 C C . ILE A 1 290 ? -5.363 21.270 24.322 1.00 71.19 290 ILE A C 1
ATOM 2301 O O . ILE A 1 290 ? -6.430 21.855 24.117 1.00 71.19 290 ILE A O 1
ATOM 2305 N N . PRO A 1 291 ? -4.408 21.199 23.377 1.00 75.56 291 PRO A N 1
ATOM 2306 C CA . PRO A 1 291 ? -4.537 21.903 22.113 1.00 75.56 291 PRO A CA 1
ATOM 2307 C C . PRO A 1 291 ? -5.726 21.348 21.330 1.00 75.56 291 PRO A C 1
ATOM 2309 O O . PRO A 1 291 ? -5.774 20.159 20.997 1.00 75.56 291 PRO A O 1
ATOM 2312 N N . GLN A 1 292 ? -6.679 22.218 21.000 1.00 77.19 292 GLN A N 1
ATOM 2313 C CA . GLN A 1 292 ? -7.815 21.838 20.174 1.00 77.19 292 GLN A CA 1
ATOM 2314 C C . GLN A 1 292 ? -7.338 21.521 18.752 1.00 77.19 292 GLN A C 1
ATOM 2316 O O . GLN A 1 292 ? -6.740 22.353 18.070 1.00 77.19 292 GLN A O 1
ATOM 2321 N N . GLN A 1 293 ? -7.629 20.310 18.279 1.00 81.56 293 GLN A N 1
ATOM 2322 C CA . GLN A 1 293 ? -7.310 19.884 16.919 1.00 81.56 293 GLN A CA 1
ATOM 2323 C C . GLN A 1 293 ? -8.591 19.566 16.150 1.00 81.56 293 GLN A C 1
ATOM 2325 O O . GLN A 1 293 ? -9.420 18.776 16.589 1.00 81.56 293 GLN A O 1
ATOM 2330 N N . PHE A 1 294 ? -8.734 20.146 14.957 1.00 83.06 294 PHE A N 1
ATOM 2331 C CA . PHE A 1 294 ? -9.857 19.867 14.046 1.00 83.06 294 PHE A CA 1
ATOM 2332 C C . PHE A 1 294 ? -9.550 18.772 13.018 1.00 83.06 294 PHE A C 1
ATOM 2334 O O . PHE A 1 294 ? -10.405 18.407 12.207 1.00 83.06 294 PHE A O 1
ATOM 2341 N N . LYS A 1 295 ? -8.306 18.286 13.024 1.00 85.00 295 LYS A N 1
ATOM 2342 C CA . LYS A 1 295 ? -7.805 17.219 12.166 1.00 85.00 295 LYS A CA 1
ATOM 2343 C C . LYS A 1 295 ? -6.972 16.283 13.019 1.00 85.00 295 LYS A C 1
ATOM 2345 O O . LYS A 1 295 ? -5.992 16.720 13.612 1.00 85.00 295 LYS A O 1
ATOM 2350 N N . TYR A 1 296 ? -7.331 15.007 13.048 1.00 85.88 296 TYR A N 1
ATOM 2351 C CA . TYR A 1 296 ? -6.620 14.021 13.854 1.00 85.88 296 TYR A CA 1
ATOM 2352 C C . TYR A 1 296 ? -6.448 12.702 13.101 1.00 85.88 296 TYR A C 1
ATOM 2354 O O . TYR A 1 296 ? -7.314 12.276 12.335 1.00 85.88 296 TYR A O 1
ATOM 2362 N N . LYS A 1 297 ? -5.300 12.042 13.284 1.00 87.81 297 LYS A N 1
ATOM 2363 C CA . LYS A 1 297 ? -5.005 10.758 12.639 1.00 87.81 297 LYS A CA 1
ATOM 2364 C C . LYS A 1 297 ? -5.245 9.609 13.614 1.00 87.81 297 LYS A C 1
ATOM 2366 O O . LYS A 1 297 ? -4.357 9.260 14.383 1.00 87.81 297 LYS A O 1
ATOM 2371 N N . TYR A 1 298 ? -6.394 8.958 13.490 1.00 86.69 298 TYR A N 1
ATOM 2372 C CA . TYR A 1 298 ? -6.772 7.798 14.290 1.00 86.69 298 TYR A CA 1
ATOM 2373 C C . TYR A 1 298 ? -6.683 6.508 13.465 1.00 86.69 298 TYR A C 1
ATOM 2375 O O . TYR A 1 298 ? -7.224 6.434 12.366 1.00 86.69 298 TYR A O 1
ATOM 2383 N N . LEU A 1 299 ? -5.944 5.497 13.942 1.00 84.25 299 LEU A N 1
ATOM 2384 C CA . LEU A 1 299 ? -5.798 4.184 13.280 1.00 84.25 299 LEU A CA 1
ATOM 2385 C C . LEU A 1 299 ? -5.483 4.251 11.769 1.00 84.25 299 LEU A C 1
ATOM 2387 O O . LEU A 1 299 ? -5.972 3.468 10.961 1.00 84.25 299 LEU A O 1
ATOM 2391 N N . LYS A 1 300 ? -4.615 5.195 11.373 1.00 83.81 300 LYS A N 1
ATOM 2392 C CA . LYS A 1 300 ? -4.244 5.504 9.970 1.00 83.81 300 LYS A CA 1
ATOM 2393 C C . LYS A 1 300 ? -5.366 6.103 9.113 1.00 83.81 300 LYS A C 1
ATOM 2395 O O . LYS A 1 300 ? -5.104 6.394 7.941 1.00 83.81 300 LYS A O 1
ATOM 2400 N N . VAL A 1 301 ? -6.541 6.360 9.669 1.00 86.38 301 VAL A N 1
ATOM 2401 C CA . VAL A 1 301 ? -7.583 7.213 9.094 1.00 86.38 301 VAL A CA 1
ATOM 2402 C C . VAL A 1 301 ? -7.344 8.652 9.549 1.00 86.38 301 VAL A C 1
ATOM 2404 O O . VAL A 1 301 ? -6.804 8.889 10.623 1.00 86.38 301 VAL A O 1
ATOM 2407 N N . THR A 1 302 ? -7.629 9.622 8.684 1.00 88.62 302 THR A N 1
ATOM 2408 C CA . THR A 1 302 ? -7.504 11.043 9.033 1.00 88.62 302 THR A CA 1
ATOM 2409 C C . THR A 1 302 ? -8.918 11.578 9.154 1.00 88.62 302 THR A C 1
ATOM 2411 O O . THR A 1 302 ? -9.622 11.625 8.149 1.00 88.62 302 THR A O 1
ATOM 2414 N N . LEU A 1 303 ? -9.317 11.892 10.382 1.00 87.06 303 LEU A N 1
ATOM 2415 C CA . LEU A 1 303 ? -10.622 12.433 10.727 1.00 87.06 303 LEU A CA 1
ATOM 2416 C C . LEU A 1 303 ? -10.551 13.956 10.651 1.00 87.06 303 LEU A C 1
ATOM 2418 O O . LEU A 1 303 ? -9.608 14.562 11.165 1.00 87.06 303 LEU A O 1
ATOM 2422 N N . ASP A 1 304 ? -11.533 14.558 10.001 1.00 87.19 304 ASP A N 1
ATOM 2423 C CA . ASP A 1 304 ? -11.773 15.994 9.967 1.00 87.19 304 ASP A CA 1
ATOM 2424 C C . ASP A 1 304 ? -13.058 16.333 10.730 1.00 87.19 304 ASP A C 1
ATOM 2426 O O . ASP A 1 304 ? -13.941 15.489 10.868 1.00 87.19 304 ASP A O 1
ATOM 2430 N N . ARG A 1 305 ? -13.177 17.583 11.196 1.00 84.25 305 ARG A N 1
ATOM 2431 C CA . ARG A 1 305 ? -14.322 18.082 11.983 1.00 84.25 305 ARG A CA 1
ATOM 2432 C C . ARG A 1 305 ? -15.698 17.688 11.430 1.00 84.25 305 ARG A C 1
ATOM 2434 O O . ARG A 1 305 ? -16.607 17.473 12.219 1.00 84.25 305 ARG A O 1
ATOM 2441 N N . ASN A 1 306 ? -15.842 17.605 10.108 1.00 83.88 306 ASN A N 1
ATOM 2442 C CA . ASN A 1 306 ? -17.119 17.349 9.437 1.00 83.88 306 ASN A CA 1
ATOM 2443 C C . ASN A 1 306 ? -17.191 15.954 8.791 1.00 83.88 306 ASN A C 1
ATOM 2445 O O . ASN A 1 306 ? -18.104 15.707 8.011 1.00 83.88 306 ASN A O 1
ATOM 2449 N N . LEU A 1 307 ? -16.223 15.068 9.056 1.00 85.75 307 LEU A N 1
ATOM 2450 C CA . LEU A 1 307 ? -16.140 13.735 8.448 1.00 85.75 307 LEU A CA 1
ATOM 2451 C C . LEU A 1 307 ? -16.221 13.744 6.904 1.00 85.75 307 LEU A C 1
ATOM 2453 O O . LEU A 1 307 ? -16.771 12.836 6.286 1.00 85.75 307 LEU A O 1
ATOM 2457 N N . HIS A 1 308 ? -15.663 14.759 6.236 1.00 84.50 308 HIS A N 1
ATOM 2458 C CA . HIS A 1 308 ? -15.571 14.769 4.774 1.00 84.50 308 HIS A CA 1
ATOM 2459 C C . HIS A 1 308 ? -14.425 13.899 4.245 1.00 84.50 308 HIS A C 1
ATOM 2461 O O . HIS A 1 308 ? -14.397 13.584 3.053 1.00 84.50 308 HIS A O 1
ATOM 2467 N N . PHE A 1 309 ? -13.440 13.567 5.086 1.00 87.19 309 PHE A N 1
ATOM 2468 C CA . PHE A 1 309 ? -12.267 12.750 4.764 1.00 87.19 309 PHE A CA 1
ATOM 2469 C C . PHE A 1 309 ? -11.413 13.269 3.591 1.00 87.19 309 PHE A C 1
ATOM 2471 O O . PHE A 1 309 ? -10.622 12.514 3.022 1.00 87.19 309 PHE A O 1
ATOM 2478 N N . LYS A 1 310 ? -11.513 14.559 3.227 1.00 86.19 310 LYS A N 1
ATOM 2479 C CA . LYS A 1 310 ? -10.794 15.144 2.074 1.00 86.19 310 LYS A CA 1
ATOM 2480 C C . LYS A 1 310 ? -9.282 14.912 2.156 1.00 86.19 310 LYS A C 1
ATOM 2482 O O . LYS A 1 310 ? -8.685 14.387 1.218 1.00 86.19 310 LYS A O 1
ATOM 2487 N N . ASP A 1 311 ? -8.679 15.226 3.302 1.00 86.44 311 ASP A N 1
ATOM 2488 C CA . ASP A 1 311 ? -7.236 15.060 3.520 1.00 86.44 311 ASP A CA 1
ATOM 2489 C C . ASP A 1 311 ? -6.816 13.585 3.529 1.00 86.44 311 ASP A C 1
ATOM 2491 O O . ASP A 1 311 ? -5.738 13.224 3.046 1.00 86.44 311 ASP A O 1
ATOM 2495 N N . HIS A 1 312 ? -7.675 12.711 4.063 1.00 88.62 312 HIS A N 1
ATOM 2496 C CA . HIS A 1 312 ? -7.434 11.274 4.044 1.00 88.62 312 HIS A CA 1
ATOM 2497 C C . HIS A 1 312 ? -7.399 10.746 2.609 1.00 88.62 312 HIS A C 1
ATOM 2499 O O . HIS A 1 312 ? -6.437 10.080 2.221 1.00 88.62 312 HIS A O 1
ATOM 2505 N N . ILE A 1 313 ? -8.429 11.064 1.822 1.00 88.69 313 ILE A N 1
ATOM 2506 C CA . ILE A 1 313 ? -8.577 10.622 0.435 1.00 88.69 313 ILE A CA 1
ATOM 2507 C C . ILE A 1 313 ? -7.430 11.160 -0.419 1.00 88.69 313 ILE A C 1
ATOM 2509 O O . ILE A 1 313 ? -6.846 10.400 -1.190 1.00 88.69 313 ILE A O 1
ATOM 2513 N N . GLU A 1 314 ? -7.027 12.418 -0.234 1.00 88.06 314 GLU A N 1
ATOM 2514 C CA . GLU A 1 314 ? -5.884 12.991 -0.948 1.00 88.06 314 GLU A CA 1
ATOM 2515 C C . GLU A 1 314 ? -4.570 12.276 -0.592 1.00 88.06 314 GLU A C 1
ATOM 2517 O O . GLU A 1 314 ? -3.761 11.955 -1.466 1.00 88.06 314 GLU A O 1
ATOM 2522 N N . ARG A 1 315 ? -4.362 11.922 0.682 1.00 88.38 315 ARG A N 1
ATOM 2523 C CA . ARG A 1 315 ? -3.205 11.114 1.092 1.00 88.38 315 ARG A CA 1
ATOM 2524 C C . ARG A 1 315 ? -3.233 9.711 0.481 1.00 88.38 315 ARG A C 1
ATOM 2526 O O . ARG A 1 315 ? -2.189 9.224 0.032 1.00 88.38 315 ARG A O 1
ATOM 2533 N N . VAL A 1 316 ? -4.393 9.051 0.456 1.00 88.62 316 VAL A N 1
ATOM 2534 C CA . VAL A 1 316 ? -4.563 7.738 -0.192 1.00 88.62 316 VAL A CA 1
ATOM 2535 C C . VAL A 1 316 ? -4.274 7.857 -1.685 1.00 88.62 316 VAL A C 1
ATOM 2537 O O . VAL A 1 316 ? -3.478 7.083 -2.211 1.00 88.62 316 VAL A O 1
ATOM 2540 N N . ARG A 1 317 ? -4.814 8.877 -2.354 1.00 88.75 317 ARG A N 1
ATOM 2541 C CA . ARG A 1 317 ? -4.553 9.186 -3.762 1.00 88.75 317 ARG A CA 1
ATOM 2542 C C . ARG A 1 317 ? -3.063 9.367 -4.044 1.00 88.75 317 ARG A C 1
ATOM 2544 O O . ARG A 1 317 ? -2.549 8.712 -4.948 1.00 88.75 317 ARG A O 1
ATOM 2551 N N . LYS A 1 318 ? -2.351 10.187 -3.265 1.00 88.81 318 LYS A N 1
ATOM 2552 C CA . LYS A 1 318 ? -0.891 10.367 -3.396 1.00 88.81 318 LYS A CA 1
ATOM 2553 C C . LYS A 1 318 ? -0.144 9.042 -3.239 1.00 88.81 318 LYS A C 1
ATOM 2555 O O . LYS A 1 318 ? 0.710 8.716 -4.060 1.00 88.81 318 LYS A O 1
ATOM 2560 N N . THR A 1 319 ? -0.524 8.243 -2.244 1.00 86.81 319 THR A N 1
ATOM 2561 C CA . THR A 1 319 ? 0.059 6.914 -1.987 1.00 86.81 319 THR A CA 1
ATOM 2562 C C . THR A 1 319 ? -0.173 5.954 -3.159 1.00 86.81 319 THR A C 1
ATOM 2564 O O . THR A 1 319 ? 0.741 5.255 -3.594 1.00 86.81 319 THR A O 1
ATOM 2567 N N . VAL A 1 320 ? -1.382 5.941 -3.718 1.00 87.06 320 VAL A N 1
ATOM 2568 C CA . VAL A 1 320 ? -1.736 5.100 -4.866 1.00 87.06 320 VAL A CA 1
ATOM 2569 C C . VAL A 1 320 ? -1.004 5.546 -6.128 1.00 87.06 320 VAL A C 1
ATOM 2571 O O . VAL A 1 320 ? -0.471 4.703 -6.847 1.00 87.06 320 VAL A O 1
ATOM 2574 N N . LEU A 1 321 ? -0.936 6.851 -6.406 1.00 85.44 321 LEU A N 1
ATOM 2575 C CA . LEU A 1 321 ? -0.186 7.386 -7.546 1.00 85.44 321 LEU A CA 1
ATOM 2576 C C . LEU A 1 321 ? 1.303 7.055 -7.441 1.00 85.44 321 LEU A C 1
ATOM 2578 O O . LEU A 1 321 ? 1.923 6.697 -8.440 1.00 85.44 321 LEU A O 1
ATOM 2582 N N . PHE A 1 322 ? 1.849 7.103 -6.230 1.00 85.25 322 PHE A N 1
ATOM 2583 C CA . PHE A 1 322 ? 3.212 6.688 -5.938 1.00 85.25 322 PHE A CA 1
ATOM 2584 C C . PHE A 1 322 ? 3.444 5.195 -6.232 1.00 85.25 322 PHE A C 1
ATOM 2586 O O . PHE A 1 322 ? 4.360 4.846 -6.981 1.00 85.25 322 PHE A O 1
ATOM 2593 N N . TYR A 1 323 ? 2.572 4.306 -5.739 1.00 84.75 323 TYR A N 1
ATOM 2594 C CA . TYR A 1 323 ? 2.648 2.870 -6.046 1.00 84.75 323 TYR A CA 1
ATOM 2595 C C . TYR A 1 323 ? 2.467 2.589 -7.538 1.00 84.75 323 TYR A C 1
ATOM 2597 O O . TYR A 1 323 ? 3.188 1.765 -8.105 1.00 84.75 323 TYR A O 1
ATOM 2605 N N . ARG A 1 324 ? 1.554 3.307 -8.199 1.00 80.31 324 ARG A N 1
ATOM 2606 C CA . ARG A 1 324 ? 1.351 3.245 -9.649 1.00 80.31 324 ARG A CA 1
ATOM 2607 C C . ARG A 1 324 ? 2.599 3.684 -10.410 1.00 80.31 324 ARG A C 1
ATOM 2609 O O . ARG A 1 324 ? 2.952 3.031 -11.379 1.00 80.31 324 ARG A O 1
ATOM 2616 N N . GLY A 1 325 ? 3.283 4.748 -9.994 1.00 79.56 325 GLY A N 1
ATOM 2617 C CA . GLY A 1 325 ? 4.516 5.203 -10.644 1.00 79.56 325 GLY A CA 1
ATOM 2618 C C . GLY A 1 325 ? 5.609 4.132 -10.629 1.00 79.56 325 GLY A C 1
ATOM 2619 O O . GLY A 1 325 ? 6.269 3.900 -11.639 1.00 79.56 325 GLY A O 1
ATOM 2620 N N . ARG A 1 326 ? 5.749 3.410 -9.513 1.00 78.00 326 ARG A N 1
ATOM 2621 C CA . ARG A 1 326 ? 6.745 2.334 -9.385 1.00 78.00 326 ARG A CA 1
ATOM 2622 C C . ARG A 1 326 ? 6.376 1.049 -10.098 1.00 78.00 326 ARG A C 1
ATOM 2624 O O . ARG A 1 326 ? 7.245 0.384 -10.652 1.00 78.00 326 ARG A O 1
ATOM 2631 N N . SER A 1 327 ? 5.095 0.714 -10.089 1.00 77.19 327 SER A N 1
ATOM 2632 C CA . SER A 1 327 ? 4.583 -0.474 -10.763 1.00 77.19 327 SER A CA 1
ATOM 2633 C C . SER A 1 327 ? 4.208 -0.231 -12.225 1.00 77.19 327 SER A C 1
ATOM 2635 O O . SER A 1 327 ? 3.914 -1.180 -12.941 1.00 77.19 327 SER A O 1
ATOM 2637 N N . GLY A 1 328 ? 4.289 1.013 -12.705 1.00 75.69 328 GLY A N 1
ATOM 2638 C CA . GLY A 1 328 ? 3.898 1.405 -14.056 1.00 75.69 328 GLY A CA 1
ATOM 2639 C C . GLY A 1 328 ? 4.649 0.642 -15.140 1.00 75.69 328 GLY A C 1
ATOM 2640 O O . GLY A 1 328 ? 4.030 0.231 -16.107 1.00 75.69 328 GLY A O 1
ATOM 2641 N N . ALA A 1 329 ? 5.939 0.368 -14.931 1.00 72.44 329 ALA A N 1
ATOM 2642 C CA . ALA A 1 329 ? 6.759 -0.490 -15.791 1.00 72.44 329 ALA A CA 1
ATOM 2643 C C . ALA A 1 329 ? 6.122 -1.880 -16.018 1.00 72.44 329 ALA A C 1
ATOM 2645 O O . ALA A 1 329 ? 5.968 -2.344 -17.145 1.00 72.44 329 ALA A O 1
ATOM 2646 N N . MET A 1 330 ? 5.673 -2.504 -14.928 1.00 77.06 330 MET A N 1
ATOM 2647 C CA . MET A 1 330 ? 5.077 -3.845 -14.906 1.00 77.06 330 MET A CA 1
ATOM 2648 C C . MET A 1 330 ? 3.622 -3.859 -15.382 1.00 77.06 330 MET A C 1
ATOM 2650 O O . MET A 1 330 ? 3.142 -4.838 -15.942 1.00 77.06 330 MET A O 1
ATOM 2654 N N . LEU A 1 331 ? 2.898 -2.774 -15.129 1.00 78.44 331 LEU A N 1
ATOM 2655 C CA . LEU A 1 331 ? 1.460 -2.689 -15.371 1.00 78.44 331 LEU A CA 1
ATOM 2656 C C . LEU A 1 331 ? 1.140 -2.013 -16.706 1.00 78.44 331 LEU A C 1
ATOM 2658 O O . LEU A 1 331 ? -0.027 -1.876 -17.044 1.00 78.44 331 LEU A O 1
ATOM 2662 N N . HIS A 1 332 ? 2.156 -1.602 -17.468 1.00 76.88 332 HIS A N 1
ATOM 2663 C CA . HIS A 1 332 ? 1.999 -1.036 -18.802 1.00 76.88 332 HIS A CA 1
ATOM 2664 C C . HIS A 1 332 ? 1.530 -2.093 -19.816 1.00 76.88 332 HIS A C 1
ATOM 2666 O O . HIS A 1 332 ? 1.914 -3.261 -19.733 1.00 76.88 332 HIS A O 1
ATOM 2672 N N . ARG A 1 333 ? 0.785 -1.660 -20.842 1.00 75.50 333 ARG A N 1
ATOM 2673 C CA . ARG A 1 333 ? 0.313 -2.506 -21.956 1.00 75.50 333 ARG A CA 1
ATOM 2674 C C . ARG A 1 333 ? 1.423 -3.296 -22.660 1.00 75.50 333 ARG A C 1
ATOM 2676 O O . ARG A 1 333 ? 1.262 -4.473 -22.930 1.00 75.50 333 ARG A O 1
ATOM 2683 N N . LYS A 1 334 ? 2.601 -2.684 -22.844 1.00 74.25 334 LYS A N 1
ATOM 2684 C CA . LYS A 1 334 ? 3.793 -3.330 -23.442 1.00 74.25 334 LYS A CA 1
ATOM 2685 C C . LYS A 1 334 ? 4.533 -4.302 -22.504 1.00 74.25 334 LYS A C 1
ATOM 2687 O O . LYS A 1 334 ? 5.593 -4.800 -22.864 1.00 74.25 334 LYS A O 1
ATOM 2692 N N . SER A 1 335 ? 4.062 -4.510 -21.274 1.00 78.50 335 SER A N 1
ATOM 2693 C CA . SER A 1 335 ? 4.685 -5.476 -20.366 1.00 78.50 335 SER A CA 1
ATOM 2694 C C . SER A 1 335 ? 4.307 -6.904 -20.759 1.00 78.50 335 SER A C 1
ATOM 2696 O O . SER A 1 335 ? 3.116 -7.195 -20.890 1.00 78.50 335 SER A O 1
ATOM 2698 N N . LYS A 1 336 ? 5.319 -7.780 -20.839 1.00 77.50 336 LYS A N 1
ATOM 2699 C CA . LYS A 1 336 ? 5.203 -9.228 -21.097 1.00 77.50 336 LYS A CA 1
ATOM 2700 C C . LYS A 1 336 ? 4.508 -10.006 -19.962 1.00 77.50 336 LYS A C 1
ATOM 2702 O O . LYS A 1 336 ? 4.185 -11.174 -20.128 1.00 77.50 336 LYS A O 1
ATOM 2707 N N . LEU A 1 337 ? 4.237 -9.365 -18.819 1.00 79.25 337 LEU A N 1
ATOM 2708 C CA . LEU A 1 337 ? 3.560 -9.993 -17.682 1.00 79.25 337 LEU A CA 1
ATOM 2709 C C . LEU A 1 337 ? 2.148 -10.477 -18.039 1.00 79.25 337 LEU A C 1
ATOM 2711 O O . LEU A 1 337 ? 1.346 -9.728 -18.605 1.00 79.25 337 LEU A O 1
ATOM 2715 N N . SER A 1 338 ? 1.813 -11.690 -17.590 1.00 80.69 338 SER A N 1
ATOM 2716 C CA . SER A 1 338 ? 0.459 -12.231 -17.712 1.00 80.69 338 SER A CA 1
ATOM 2717 C C . SER A 1 338 ? -0.565 -11.390 -16.942 1.00 80.69 338 SER A C 1
ATOM 2719 O O . SER A 1 338 ? -0.262 -10.765 -15.917 1.00 80.69 338 SER A O 1
ATOM 2721 N N . LEU A 1 339 ? -1.814 -11.402 -17.415 1.00 81.50 339 LEU A N 1
ATOM 2722 C CA . LEU A 1 339 ? -2.914 -10.655 -16.801 1.00 81.50 339 LEU A CA 1
ATOM 2723 C C . LEU A 1 339 ? -3.111 -11.026 -15.321 1.00 81.50 339 LEU A C 1
ATOM 2725 O O . LEU A 1 339 ? -3.299 -10.146 -14.480 1.00 81.50 339 LEU A O 1
ATOM 2729 N N . HIS A 1 340 ? -2.980 -12.314 -14.990 1.00 80.25 340 HIS A N 1
ATOM 2730 C CA . HIS A 1 340 ? -3.075 -12.812 -13.619 1.00 80.25 340 HIS A CA 1
ATOM 2731 C C . HIS A 1 340 ? -2.030 -12.160 -12.698 1.00 80.25 340 HIS A C 1
ATOM 2733 O O . HIS A 1 340 ? -2.371 -11.632 -11.642 1.00 80.25 340 HIS A O 1
ATOM 2739 N N . LYS A 1 341 ? -0.761 -12.090 -13.124 1.00 79.25 341 LYS A N 1
ATOM 2740 C CA . LYS A 1 341 ? 0.310 -11.466 -12.327 1.00 79.25 341 LYS A CA 1
ATOM 2741 C C . LYS A 1 341 ? 0.103 -9.959 -12.167 1.00 79.25 341 LYS A C 1
ATOM 2743 O O . LYS A 1 341 ? 0.288 -9.422 -11.071 1.00 79.25 341 LYS A O 1
ATOM 2748 N N . LYS A 1 342 ? -0.340 -9.272 -13.228 1.00 82.06 342 LYS A N 1
ATOM 2749 C CA . LYS A 1 342 ? -0.700 -7.843 -13.171 1.00 82.06 342 LYS A CA 1
ATOM 2750 C C . LYS A 1 342 ? -1.836 -7.595 -12.165 1.00 82.06 342 LYS A C 1
ATOM 2752 O O . LYS A 1 342 ? -1.761 -6.648 -11.375 1.00 82.06 342 LYS A O 1
ATOM 2757 N N . ARG A 1 343 ? -2.843 -8.478 -12.130 1.00 82.31 343 ARG A N 1
ATOM 2758 C CA . ARG A 1 343 ? -3.942 -8.455 -11.150 1.00 82.31 343 ARG A CA 1
ATOM 2759 C C . ARG A 1 343 ? -3.438 -8.642 -9.714 1.00 82.31 343 ARG A C 1
ATOM 2761 O O . ARG A 1 343 ? -3.839 -7.873 -8.840 1.00 82.31 343 ARG A O 1
ATOM 2768 N N . THR A 1 344 ? -2.517 -9.571 -9.465 1.00 80.75 344 THR A N 1
ATOM 2769 C CA . THR A 1 344 ? -1.946 -9.796 -8.123 1.00 80.75 344 THR A CA 1
ATOM 2770 C C . THR A 1 344 ? -1.200 -8.565 -7.597 1.00 80.75 344 THR A C 1
ATOM 2772 O O . THR A 1 344 ? -1.418 -8.136 -6.461 1.00 80.75 344 THR A O 1
ATOM 2775 N N . ILE A 1 345 ? -0.371 -7.925 -8.433 1.00 80.44 345 ILE A N 1
ATOM 2776 C CA . ILE A 1 345 ? 0.349 -6.689 -8.066 1.00 80.44 345 ILE A CA 1
ATOM 2777 C C . ILE A 1 345 ? -0.642 -5.582 -7.687 1.00 80.44 345 ILE A C 1
ATOM 2779 O O . ILE A 1 345 ? -0.464 -4.891 -6.676 1.00 80.44 345 ILE A O 1
ATOM 2783 N N . TYR A 1 346 ? -1.714 -5.429 -8.468 1.00 82.00 346 TYR A N 1
ATOM 2784 C CA . TYR A 1 346 ? -2.767 -4.470 -8.161 1.00 82.00 346 TYR A CA 1
ATOM 2785 C C . TYR A 1 346 ? -3.420 -4.744 -6.810 1.00 82.00 346 TYR A C 1
ATOM 2787 O O . TYR A 1 346 ? -3.530 -3.828 -5.991 1.00 82.00 346 TYR A O 1
ATOM 2795 N N . GLN A 1 347 ? -3.843 -5.987 -6.571 1.00 81.12 347 GLN A N 1
ATOM 2796 C CA . GLN A 1 347 ? -4.551 -6.354 -5.350 1.00 81.12 347 GLN A CA 1
ATOM 2797 C C . GLN A 1 347 ? -3.703 -6.043 -4.109 1.00 81.12 347 GLN A C 1
ATOM 2799 O O . GLN A 1 347 ? -4.206 -5.445 -3.161 1.00 81.12 347 GLN A O 1
ATOM 2804 N N . MET A 1 348 ? -2.402 -6.339 -4.141 1.00 80.38 348 MET A N 1
ATOM 2805 C CA . MET A 1 348 ? -1.528 -6.208 -2.969 1.00 80.38 348 MET A CA 1
ATOM 2806 C C . MET A 1 348 ? -1.009 -4.787 -2.699 1.00 80.38 348 MET A C 1
ATOM 2808 O O . MET A 1 348 ? -0.811 -4.389 -1.541 1.00 80.38 348 MET A O 1
ATOM 2812 N N . CYS A 1 349 ? -0.756 -4.001 -3.747 1.00 79.75 349 CYS A N 1
ATOM 2813 C CA . CYS A 1 349 ? -0.221 -2.647 -3.597 1.00 79.75 349 CYS A CA 1
ATOM 2814 C C . CYS A 1 349 ? -1.325 -1.590 -3.615 1.00 79.75 349 CYS A C 1
ATOM 2816 O O . CYS A 1 349 ? -1.376 -0.745 -2.721 1.00 79.75 349 CYS A O 1
ATOM 2818 N N . ILE A 1 350 ? -2.194 -1.639 -4.624 1.00 82.50 350 ILE A N 1
ATOM 2819 C CA . ILE A 1 350 ? -3.133 -0.565 -4.953 1.00 82.50 350 ILE A CA 1
ATOM 2820 C C . ILE A 1 350 ? -4.478 -0.800 -4.259 1.00 82.50 350 ILE A C 1
ATOM 2822 O O . ILE A 1 350 ? -4.894 0.056 -3.478 1.00 82.50 350 ILE A O 1
ATOM 2826 N N . ARG A 1 351 ? -5.118 -1.967 -4.456 1.00 84.12 351 ARG A N 1
ATOM 2827 C CA . ARG A 1 351 ? -6.417 -2.288 -3.828 1.00 84.12 351 ARG A CA 1
ATOM 2828 C C . ARG A 1 351 ? -6.311 -2.208 -2.314 1.00 84.12 351 ARG A C 1
ATOM 2830 O O . ARG A 1 351 ? -7.077 -1.468 -1.718 1.00 84.12 351 ARG A O 1
ATOM 2837 N N . CYS A 1 352 ? -5.299 -2.837 -1.709 1.00 84.00 352 CYS A N 1
ATOM 2838 C CA . CYS A 1 352 ? -5.079 -2.753 -0.262 1.00 84.00 352 CYS A CA 1
ATOM 2839 C C . CYS A 1 352 ? -4.977 -1.317 0.279 1.00 84.00 352 CYS A C 1
ATOM 2841 O O . CYS A 1 352 ? -5.319 -1.093 1.434 1.00 84.00 352 CYS A O 1
ATOM 2843 N N . ALA A 1 353 ? -4.469 -0.354 -0.497 1.00 84.81 353 ALA A N 1
ATOM 2844 C CA . ALA A 1 353 ? -4.386 1.038 -0.053 1.00 84.81 353 ALA A CA 1
ATOM 2845 C C . ALA A 1 353 ? -5.737 1.761 -0.161 1.00 84.81 353 ALA A C 1
ATOM 2847 O O . ALA A 1 353 ? -6.066 2.554 0.717 1.00 84.81 353 ALA A O 1
ATOM 2848 N N . ILE A 1 354 ? -6.509 1.472 -1.214 1.00 85.50 354 ILE A N 1
ATOM 2849 C CA . ILE A 1 354 ? -7.826 2.072 -1.466 1.00 85.50 354 ILE A CA 1
ATOM 2850 C C . ILE A 1 354 ? -8.883 1.490 -0.518 1.00 85.50 354 ILE A C 1
ATOM 2852 O O . ILE A 1 354 ? -9.658 2.236 0.070 1.00 85.50 354 ILE A O 1
ATOM 2856 N N . THR A 1 355 ? -8.905 0.167 -0.333 1.00 86.19 355 THR A N 1
ATOM 2857 C CA . THR A 1 355 ? -9.978 -0.527 0.396 1.00 86.19 355 THR A CA 1
ATOM 2858 C C . THR A 1 355 ? -9.766 -0.585 1.907 1.00 86.19 355 THR A C 1
ATOM 2860 O O . THR A 1 355 ? -10.698 -0.947 2.620 1.00 86.19 355 THR A O 1
ATOM 2863 N N . TYR A 1 356 ? -8.586 -0.205 2.419 1.00 86.12 356 TYR A N 1
ATOM 2864 C CA . TYR A 1 356 ? -8.259 -0.294 3.851 1.00 86.12 356 TYR A CA 1
ATOM 2865 C C . TYR A 1 356 ? -9.283 0.404 4.754 1.00 86.12 356 TYR A C 1
ATOM 2867 O O . TYR A 1 356 ? -9.679 -0.155 5.768 1.00 86.12 356 TYR A O 1
ATOM 2875 N N . ALA A 1 357 ? -9.708 1.612 4.380 1.00 83.50 357 ALA A N 1
ATOM 2876 C CA . ALA A 1 357 ? -10.669 2.411 5.138 1.00 83.50 357 ALA A CA 1
ATOM 2877 C C . ALA A 1 357 ? -12.049 2.467 4.459 1.00 83.50 357 ALA A C 1
ATOM 2879 O O . ALA A 1 357 ? -12.848 3.344 4.768 1.00 83.50 357 ALA A O 1
ATOM 2880 N N . SER A 1 358 ? -12.342 1.522 3.554 1.00 85.31 358 SER A N 1
ATOM 2881 C CA . SER A 1 358 ? -13.624 1.482 2.838 1.00 85.31 358 SER A CA 1
ATOM 2882 C C . SER A 1 358 ? -14.863 1.458 3.744 1.00 85.31 358 SER A C 1
ATOM 2884 O O . SER A 1 358 ? -15.791 2.187 3.403 1.00 85.31 358 SER A O 1
ATOM 2886 N N . PRO A 1 359 ? -14.892 0.761 4.905 1.00 85.50 359 PRO A N 1
ATOM 2887 C CA . PRO A 1 359 ? -16.063 0.814 5.783 1.00 85.50 359 PRO A CA 1
ATOM 2888 C C . PRO A 1 359 ? -16.308 2.229 6.320 1.00 85.50 359 PRO A C 1
ATOM 2890 O O . PRO A 1 359 ? -17.428 2.719 6.313 1.00 85.50 359 PRO A O 1
ATOM 2893 N N . VAL A 1 360 ? -15.235 2.935 6.688 1.00 84.75 360 VAL A N 1
ATOM 2894 C CA . VAL A 1 360 ? -15.292 4.308 7.213 1.00 84.75 360 VAL A CA 1
ATOM 2895 C C . VAL A 1 360 ? -15.790 5.306 6.163 1.00 84.75 360 VAL A C 1
ATOM 2897 O O . VAL A 1 360 ? -16.430 6.304 6.486 1.00 84.75 360 VAL A O 1
ATOM 2900 N N . PHE A 1 361 ? -15.516 5.035 4.886 1.00 78.12 361 PHE A N 1
ATOM 2901 C CA . PHE A 1 361 ? -15.911 5.900 3.778 1.00 78.12 361 PHE A CA 1
ATOM 2902 C C . PHE A 1 361 ? -17.406 5.890 3.466 1.00 78.12 361 PHE A C 1
ATOM 2904 O O . PHE A 1 361 ? -17.823 6.710 2.652 1.00 78.12 361 PHE A O 1
ATOM 2911 N N . ALA A 1 362 ? -18.216 5.042 4.107 1.00 78.12 362 ALA A N 1
ATOM 2912 C CA . ALA A 1 362 ? -19.671 5.078 3.952 1.00 78.12 362 ALA A CA 1
ATOM 2913 C C . ALA A 1 362 ? -20.260 6.477 4.240 1.00 78.12 362 ALA A C 1
ATOM 2915 O O . ALA A 1 362 ? -21.223 6.883 3.599 1.00 78.12 362 ALA A O 1
ATOM 2916 N N . HIS A 1 363 ? -19.627 7.245 5.135 1.00 76.56 363 HIS A N 1
ATOM 2917 C CA . HIS A 1 363 ? -20.023 8.615 5.484 1.00 76.56 363 HIS A CA 1
ATOM 2918 C C . HIS A 1 363 ? -19.309 9.711 4.667 1.00 76.56 363 HIS A C 1
ATOM 2920 O O . HIS A 1 363 ? -19.545 10.897 4.887 1.00 76.56 363 HIS A O 1
ATOM 2926 N N . ALA A 1 364 ? -18.416 9.351 3.739 1.00 80.25 364 ALA A N 1
ATOM 2927 C CA . ALA A 1 364 ? -17.640 10.318 2.967 1.00 80.25 364 ALA A CA 1
ATOM 2928 C C . ALA A 1 364 ? -18.435 10.913 1.793 1.00 80.25 364 ALA A C 1
ATOM 2930 O O . ALA A 1 364 ? -19.320 10.287 1.213 1.00 80.25 364 ALA A O 1
ATOM 2931 N N . VAL A 1 365 ? -18.052 12.120 1.366 1.00 77.38 365 VAL A N 1
ATOM 2932 C CA . VAL A 1 365 ? -18.697 12.806 0.235 1.00 77.38 365 VAL A CA 1
ATOM 2933 C C . VAL A 1 365 ? -18.468 12.021 -1.073 1.00 77.38 365 VAL A C 1
ATOM 2935 O O . VAL A 1 365 ? -17.306 11.819 -1.452 1.00 77.38 365 VAL A O 1
ATOM 2938 N N . PRO A 1 366 ? -19.521 11.674 -1.846 1.00 81.19 366 PRO A N 1
ATOM 2939 C CA . PRO A 1 366 ? -19.395 10.883 -3.079 1.00 81.19 366 PRO A CA 1
ATOM 2940 C C . PRO A 1 366 ? -18.397 11.461 -4.091 1.00 81.19 366 PRO A C 1
ATOM 2942 O O . PRO A 1 366 ? -17.619 10.736 -4.712 1.00 81.19 366 PRO A O 1
ATOM 2945 N N . LYS A 1 367 ? -18.335 12.796 -4.208 1.00 82.69 367 LYS A N 1
ATOM 2946 C CA . LYS A 1 367 ? -17.379 13.500 -5.080 1.00 82.69 367 LYS A CA 1
ATOM 2947 C C . LYS A 1 367 ? -15.917 13.180 -4.742 1.00 82.69 367 LYS A C 1
ATOM 2949 O O . LYS A 1 367 ? -15.091 13.080 -5.647 1.00 82.69 367 LYS A O 1
ATOM 2954 N N . ALA A 1 368 ? -15.587 13.015 -3.461 1.00 77.00 368 ALA A N 1
ATOM 2955 C CA . ALA A 1 368 ? -14.233 12.676 -3.035 1.00 77.00 368 ALA A CA 1
ATOM 2956 C C . ALA A 1 368 ? -13.903 11.208 -3.362 1.00 77.00 368 ALA A C 1
ATOM 2958 O O . ALA A 1 368 ? -12.819 10.925 -3.879 1.00 77.00 368 ALA A O 1
ATOM 2959 N N . LEU A 1 369 ? -14.861 10.294 -3.178 1.00 83.06 369 LEU A N 1
ATOM 2960 C CA . LEU A 1 369 ? -14.720 8.875 -3.530 1.00 83.06 369 LEU A CA 1
ATOM 2961 C C . LEU A 1 369 ? -14.593 8.647 -5.041 1.00 83.06 369 LEU A C 1
ATOM 2963 O O . LEU A 1 369 ? -13.779 7.826 -5.471 1.00 83.06 369 LEU A O 1
ATOM 2967 N N . ASN A 1 370 ? -15.281 9.450 -5.858 1.00 86.88 370 ASN A N 1
ATOM 2968 C CA . ASN A 1 370 ? -15.143 9.417 -7.317 1.00 86.88 370 ASN A CA 1
ATOM 2969 C C . ASN A 1 370 ? -13.690 9.601 -7.770 1.00 86.88 370 ASN A C 1
ATOM 2971 O O . ASN A 1 370 ? -13.266 9.004 -8.759 1.00 86.88 370 ASN A O 1
ATOM 2975 N N . SER A 1 371 ? -12.886 10.374 -7.036 1.00 86.06 371 SER A N 1
ATOM 2976 C CA . SER A 1 371 ? -11.472 10.556 -7.367 1.00 86.06 371 SER A CA 1
ATOM 2977 C C . SER A 1 371 ? -10.658 9.256 -7.253 1.00 86.06 371 SER A C 1
ATOM 2979 O O . SER A 1 371 ? -9.779 9.015 -8.086 1.00 86.06 371 SER A O 1
ATOM 2981 N N . LEU A 1 372 ? -10.977 8.395 -6.278 1.00 85.88 372 LEU A N 1
ATOM 2982 C CA . LEU A 1 372 ? -10.368 7.073 -6.110 1.00 85.88 372 LEU A CA 1
ATOM 2983 C C . LEU A 1 372 ? -10.890 6.099 -7.171 1.00 85.88 372 LEU A C 1
ATOM 2985 O O . LEU A 1 372 ? -10.096 5.390 -7.793 1.00 85.88 372 LEU A O 1
ATOM 2989 N N . GLN A 1 373 ? -12.195 6.144 -7.461 1.00 87.56 373 GLN A N 1
ATOM 2990 C CA . GLN A 1 373 ? -12.813 5.330 -8.510 1.00 87.56 373 GLN A CA 1
ATOM 2991 C C . GLN A 1 373 ? -12.215 5.620 -9.894 1.00 87.56 373 GLN A C 1
ATOM 2993 O O . GLN A 1 373 ? -11.950 4.700 -10.665 1.00 87.56 373 GLN A O 1
ATOM 2998 N N . VAL A 1 374 ? -11.937 6.888 -10.216 1.00 88.75 374 VAL A N 1
ATOM 2999 C CA . VAL A 1 374 ? -11.277 7.273 -11.476 1.00 88.75 374 VAL A CA 1
ATOM 3000 C C . VAL A 1 374 ? -9.885 6.650 -11.585 1.00 88.75 374 VAL A C 1
ATOM 3002 O O . VAL A 1 374 ? -9.504 6.185 -12.660 1.00 88.75 374 VAL A O 1
ATOM 3005 N N . ILE A 1 375 ? -9.120 6.614 -10.491 1.00 86.12 375 ILE A N 1
ATOM 3006 C CA . ILE A 1 375 ? -7.791 5.989 -10.474 1.00 86.12 375 ILE A CA 1
ATOM 3007 C C . ILE A 1 375 ? -7.908 4.481 -10.692 1.00 86.12 375 ILE A C 1
ATOM 3009 O O . ILE A 1 375 ? -7.162 3.928 -11.502 1.00 86.12 375 ILE A O 1
ATOM 3013 N N . GLN A 1 376 ? -8.871 3.837 -10.033 1.00 86.69 376 GLN A N 1
ATOM 3014 C CA . GLN A 1 376 ? -9.163 2.422 -10.226 1.00 86.69 376 GLN A CA 1
ATOM 3015 C C . GLN A 1 376 ? -9.579 2.121 -11.676 1.00 86.69 376 GLN A C 1
ATOM 3017 O O . GLN A 1 376 ? -9.011 1.229 -12.295 1.00 86.69 376 GLN A O 1
ATOM 3022 N N . ASN A 1 377 ? -10.479 2.904 -12.275 1.00 88.12 377 ASN A N 1
ATOM 3023 C CA . ASN A 1 377 ? -10.909 2.721 -13.668 1.00 88.12 377 ASN A CA 1
ATOM 3024 C C . ASN A 1 377 ? -9.742 2.871 -14.657 1.00 88.12 377 ASN A C 1
ATOM 3026 O O . ASN A 1 377 ? -9.552 2.029 -15.537 1.00 88.12 377 ASN A O 1
ATOM 3030 N N . LYS A 1 378 ? -8.919 3.918 -14.490 1.00 85.88 378 LYS A N 1
ATOM 3031 C CA . LYS A 1 378 ? -7.708 4.127 -15.304 1.00 85.88 378 LYS A CA 1
ATOM 3032 C C . LYS A 1 378 ? -6.749 2.949 -15.191 1.00 85.88 378 LYS A C 1
ATOM 3034 O O . LYS A 1 378 ? -6.110 2.577 -16.169 1.00 85.88 378 LYS A O 1
ATOM 3039 N N . PHE A 1 379 ? -6.648 2.372 -14.000 1.00 82.44 379 PHE A N 1
ATOM 3040 C CA . PHE A 1 379 ? -5.818 1.211 -13.758 1.00 82.44 379 PHE A CA 1
ATOM 3041 C C . PHE A 1 379 ? -6.335 -0.042 -14.474 1.00 82.44 379 PHE A C 1
ATOM 3043 O O . PHE A 1 379 ? -5.565 -0.699 -15.170 1.00 82.44 379 PHE A O 1
ATOM 3050 N N . CYS A 1 380 ? -7.629 -0.348 -14.338 1.00 83.81 380 CYS A N 1
ATOM 3051 C CA . CYS A 1 380 ? -8.248 -1.523 -14.958 1.00 83.81 380 CYS A CA 1
ATOM 3052 C C . CYS A 1 380 ? -7.993 -1.534 -16.466 1.00 83.81 380 CYS A C 1
ATOM 3054 O O . CYS A 1 380 ? -7.554 -2.538 -17.021 1.00 83.81 380 CYS A O 1
ATOM 3056 N N . ARG A 1 381 ? -8.189 -0.376 -17.107 1.00 86.62 381 ARG A N 1
ATOM 3057 C CA . ARG A 1 381 ? -7.939 -0.181 -18.540 1.00 86.62 381 ARG A CA 1
ATOM 3058 C C . ARG A 1 381 ? -6.470 -0.338 -18.911 1.00 86.62 381 ARG A C 1
ATOM 3060 O O . ARG A 1 381 ? -6.168 -0.953 -19.920 1.00 86.62 381 ARG A O 1
ATOM 3067 N N . LEU A 1 382 ? -5.559 0.176 -18.085 1.00 82.56 382 LEU A N 1
ATOM 3068 C CA . LEU A 1 382 ? -4.121 0.050 -18.327 1.00 82.56 382 LEU A CA 1
ATOM 3069 C C . LEU A 1 382 ? -3.658 -1.417 -18.317 1.00 82.56 382 LEU A C 1
ATOM 3071 O O . LEU A 1 382 ? -2.823 -1.794 -19.131 1.00 82.56 382 LEU A O 1
ATOM 3075 N N . VAL A 1 383 ? -4.192 -2.227 -17.399 1.00 81.50 383 VAL A N 1
ATOM 3076 C CA . VAL A 1 383 ? -3.801 -3.637 -17.243 1.00 81.50 383 VAL A CA 1
ATOM 3077 C C . VAL A 1 383 ? -4.411 -4.542 -18.307 1.00 81.50 383 VAL A C 1
ATOM 3079 O O . VAL A 1 383 ? -3.745 -5.473 -18.754 1.00 81.50 383 VAL A O 1
ATOM 3082 N N . THR A 1 384 ? -5.656 -4.273 -18.694 1.00 83.50 384 THR A N 1
ATOM 3083 C CA . THR A 1 384 ? -6.400 -5.064 -19.690 1.00 83.50 384 THR A CA 1
ATOM 3084 C C . THR A 1 384 ? -6.148 -4.622 -21.127 1.00 83.50 384 THR A C 1
ATOM 3086 O O . THR A 1 384 ? -6.587 -5.304 -22.041 1.00 83.50 384 THR A O 1
ATOM 3089 N N . ASP A 1 385 ? -5.482 -3.479 -21.324 1.00 83.88 385 ASP A N 1
ATOM 3090 C CA . ASP A 1 385 ? -5.371 -2.783 -22.616 1.00 83.88 385 ASP A CA 1
ATOM 3091 C C . ASP A 1 385 ? -6.736 -2.589 -23.306 1.00 83.88 385 ASP A C 1
ATOM 3093 O O . ASP A 1 385 ? -6.867 -2.588 -24.527 1.00 83.88 385 ASP A O 1
ATOM 3097 N N . ALA A 1 386 ? -7.791 -2.440 -22.498 1.00 85.88 386 ALA A N 1
ATOM 3098 C CA . ALA A 1 386 ? -9.154 -2.392 -22.993 1.00 85.88 386 ALA A CA 1
ATOM 3099 C C . ALA A 1 386 ? -9.439 -1.094 -23.755 1.00 85.88 386 ALA A C 1
ATOM 3101 O O . ALA A 1 386 ? -9.192 0.014 -23.259 1.00 85.88 386 ALA A O 1
ATOM 3102 N N . HIS A 1 387 ? -10.065 -1.240 -24.924 1.00 87.50 387 HIS A N 1
ATOM 3103 C CA . HIS A 1 387 ? -10.500 -0.123 -25.753 1.00 87.50 387 HIS A CA 1
ATOM 3104 C C . HIS A 1 387 ? -11.454 0.817 -24.991 1.00 87.50 387 HIS A C 1
ATOM 3106 O O . HIS A 1 387 ? -12.180 0.409 -24.077 1.00 87.50 387 HIS A O 1
ATOM 3112 N N . TRP A 1 388 ? -11.470 2.104 -25.354 1.00 85.19 388 TRP A N 1
ATOM 3113 C CA . TRP A 1 388 ? -12.231 3.131 -24.630 1.00 85.19 388 TRP A CA 1
ATOM 3114 C C . TRP A 1 388 ? -13.734 2.809 -24.543 1.00 85.19 388 TRP A C 1
ATOM 3116 O O . TRP A 1 388 ? -14.339 3.080 -23.502 1.00 85.19 388 TRP A O 1
ATOM 3126 N N . CYS A 1 389 ? -14.287 2.137 -25.563 1.00 88.44 389 CYS A N 1
ATOM 3127 C CA . CYS A 1 389 ? -15.690 1.710 -25.635 1.00 88.44 389 CYS A CA 1
ATOM 3128 C C . CYS A 1 389 ? -16.074 0.613 -24.621 1.00 88.44 389 CYS A C 1
ATOM 3130 O O . CYS A 1 389 ? -17.252 0.453 -24.307 1.00 88.44 389 CYS A O 1
ATOM 3132 N N . VAL A 1 390 ? -15.105 -0.128 -24.066 1.00 89.50 390 VAL A N 1
ATOM 3133 C CA . VAL A 1 390 ? -15.385 -1.183 -23.083 1.00 89.50 390 VAL A CA 1
ATOM 3134 C C . VAL A 1 390 ? -15.885 -0.552 -21.788 1.00 89.50 390 VAL A C 1
ATOM 3136 O O . VAL A 1 390 ? -15.200 0.267 -21.169 1.00 89.50 390 VAL A O 1
ATOM 3139 N N . ARG A 1 391 ? -17.082 -0.937 -21.341 1.00 89.06 391 ARG A N 1
ATOM 3140 C CA . ARG A 1 391 ? -17.677 -0.405 -20.108 1.00 89.06 391 ARG A CA 1
ATOM 3141 C C . ARG A 1 391 ? -16.828 -0.772 -18.887 1.00 89.06 391 ARG A C 1
ATOM 3143 O O . ARG A 1 391 ? -16.436 -1.923 -18.719 1.00 89.06 391 ARG A O 1
ATOM 3150 N N . ASN A 1 392 ? -16.610 0.187 -17.979 1.00 87.69 392 ASN A N 1
ATOM 3151 C CA . ASN A 1 392 ? -15.843 -0.056 -16.745 1.00 87.69 392 ASN A CA 1
ATOM 3152 C C . ASN A 1 392 ? -16.465 -1.170 -15.882 1.00 87.69 392 ASN A C 1
ATOM 3154 O O . ASN A 1 392 ? -15.738 -1.897 -15.219 1.00 87.69 392 ASN A O 1
ATOM 3158 N N . SER A 1 393 ? -17.793 -1.335 -15.908 1.00 86.88 393 SER A N 1
ATOM 3159 C CA . SER A 1 393 ? -18.494 -2.404 -15.183 1.00 86.88 393 SER A CA 1
ATOM 3160 C C . SER A 1 393 ? -18.118 -3.812 -15.656 1.00 86.88 393 SER A C 1
ATOM 3162 O O . SER A 1 393 ? -18.120 -4.736 -14.847 1.00 86.88 393 SER A O 1
ATOM 3164 N N . VAL A 1 394 ? -17.776 -3.973 -16.937 1.00 86.81 394 VAL A N 1
ATOM 3165 C CA . VAL A 1 394 ? -17.275 -5.238 -17.498 1.00 86.81 394 VAL A CA 1
ATOM 3166 C C . VAL A 1 394 ? -15.862 -5.492 -16.979 1.00 86.81 394 VAL A C 1
ATOM 3168 O O . VAL A 1 394 ? -15.614 -6.520 -16.363 1.00 86.81 394 VAL A O 1
ATOM 3171 N N . LEU A 1 395 ? -14.986 -4.484 -17.055 1.00 85.69 395 LEU A N 1
ATOM 3172 C CA . LEU A 1 395 ? -13.618 -4.585 -16.530 1.00 85.69 395 LEU A CA 1
ATOM 3173 C C . LEU A 1 395 ? -13.576 -4.925 -15.035 1.00 85.69 395 LEU A C 1
ATOM 3175 O O . LEU A 1 395 ? -12.720 -5.692 -14.605 1.00 85.69 395 LEU A O 1
ATOM 3179 N N . HIS A 1 396 ? -14.497 -4.376 -14.235 1.00 84.56 396 HIS A N 1
ATOM 3180 C CA . HIS A 1 396 ? -14.572 -4.694 -12.805 1.00 84.56 396 HIS A CA 1
ATOM 3181 C C . HIS A 1 396 ? -15.045 -6.114 -12.520 1.00 84.56 396 HIS A C 1
ATOM 3183 O O . HIS A 1 396 ? -14.614 -6.707 -11.531 1.00 84.56 396 HIS A O 1
ATOM 3189 N N . ARG A 1 397 ? -15.922 -6.652 -13.369 1.00 82.12 397 ARG A N 1
ATOM 3190 C CA . ARG A 1 397 ? -16.415 -8.025 -13.264 1.00 82.12 397 ARG A CA 1
ATOM 3191 C C . ARG A 1 397 ? -15.312 -9.017 -13.612 1.00 82.12 397 ARG A C 1
ATOM 3193 O O . ARG A 1 397 ? -15.037 -9.901 -12.812 1.00 82.12 397 ARG A O 1
ATOM 3200 N N . ASP A 1 398 ? -14.651 -8.809 -14.745 1.00 78.12 398 ASP A N 1
ATOM 3201 C CA . ASP A 1 398 ? -13.667 -9.747 -15.296 1.00 78.12 398 ASP A CA 1
ATOM 3202 C C . ASP A 1 398 ? -12.369 -9.771 -14.477 1.00 78.12 398 ASP A C 1
ATOM 3204 O O . ASP A 1 398 ? -11.698 -10.793 -14.364 1.00 78.12 398 ASP A O 1
ATOM 3208 N N . LEU A 1 399 ? -12.024 -8.649 -13.841 1.00 73.88 399 LEU A N 1
ATOM 3209 C CA . LEU A 1 399 ? -10.911 -8.574 -12.892 1.00 73.88 399 LEU A CA 1
ATOM 3210 C C . LEU A 1 399 ? -11.316 -8.987 -11.460 1.00 73.88 399 LEU A C 1
ATOM 3212 O O . LEU A 1 399 ? -10.493 -8.875 -10.545 1.00 73.88 399 LEU A O 1
ATOM 3216 N N . GLU A 1 400 ? -12.556 -9.472 -11.276 1.00 62.16 400 GLU A N 1
ATOM 3217 C CA . GLU A 1 400 ? -13.178 -9.889 -10.009 1.00 62.16 400 GLU A CA 1
ATOM 3218 C C . GLU A 1 400 ? -12.895 -8.883 -8.880 1.00 62.16 400 GLU A C 1
ATOM 3220 O O . GLU A 1 400 ? -12.311 -9.204 -7.840 1.00 62.16 400 GLU A O 1
ATOM 3225 N N . TYR A 1 401 ? -13.263 -7.620 -9.101 1.00 60.12 401 TYR A N 1
ATOM 3226 C CA . TYR A 1 401 ? -13.105 -6.552 -8.109 1.00 60.12 401 TYR A CA 1
ATOM 3227 C C . TYR A 1 401 ? -14.261 -6.432 -7.116 1.00 60.12 401 TYR A C 1
ATOM 3229 O O . TYR A 1 401 ? -14.333 -5.410 -6.430 1.00 60.12 401 TYR A O 1
ATOM 3237 N N . ARG A 1 402 ? -15.123 -7.450 -7.010 1.00 39.81 402 ARG A N 1
ATOM 3238 C CA . ARG A 1 402 ? -16.127 -7.495 -5.942 1.00 39.81 402 ARG A CA 1
ATOM 3239 C C . ARG A 1 402 ? -15.475 -7.567 -4.554 1.00 39.81 402 ARG A C 1
ATOM 3241 O O . ARG A 1 402 ? -14.299 -8.012 -4.424 1.00 39.81 402 ARG A O 1
#

Foldseek 3Di:
DDPPPPDPLDDDDDDLDPDDDDPVSVVVVVVSVVVVVVVVCVVPPDPDPPDDDPPDDDPVLVVLVVQLVVLVVVCVVPVDPVSVVVNVVSVVVSVVVVLVVVLVVVQVLLVPDDVPPPSVVVVLCCLQDPHPPPPPAQAAPVRDGDDDPVSVVVSVVVVVCVVVPPDDPPDDDADWDWDFDPDDDDDPPDPLRTDTDRDDDPVRVVVVVVVCVVVLCVCVVVVVDDPLDQPPDPPGDLLVNLQVVLVVVVVCVVVVHDDDDDDDDDRNPPPDDPPPDPVVPPPCPVVPDDDDDQWDQGSNQIAGVQLQSLVVLVVLVVSLVSSCVSCVSCLAPPRPDDLVSNLVSCVSRNVCSLCVNVSSCVPHDVVSNVSSVVSVLVSLCRNVVDDPPDDSVVSCVVSVVD